Protein AF-0000000066906244 (afdb_homodimer)

Solvent-accessible surface area (backbone atoms only — not comparable to full-atom values): 37466 Å² total; per-residue (Å²): 136,85,82,81,82,82,75,87,78,80,77,76,82,71,79,74,74,77,71,77,70,75,72,73,74,70,70,70,73,70,70,71,66,73,73,72,68,70,71,69,58,73,81,67,71,84,53,68,51,68,67,53,47,28,52,49,24,47,49,49,24,48,51,27,45,46,51,31,21,46,45,30,53,55,31,19,49,57,11,56,65,29,54,84,73,50,76,40,65,56,33,50,57,61,74,76,43,72,80,43,75,72,30,46,51,48,16,51,50,25,40,50,47,28,43,50,51,34,50,58,54,38,48,29,20,64,58,29,64,60,53,50,26,52,51,27,45,53,50,21,53,50,33,48,56,36,37,55,46,30,59,19,39,46,53,54,41,50,45,74,74,48,86,76,42,47,53,78,72,72,58,56,90,84,35,52,65,58,46,50,47,52,13,49,51,38,53,73,49,68,68,62,67,72,84,77,54,61,32,81,48,20,66,46,58,45,26,64,68,45,34,50,38,52,51,31,52,50,48,37,72,65,47,36,16,59,86,49,34,65,62,52,49,67,54,39,48,58,32,41,51,47,16,55,52,22,31,45,37,36,25,71,33,48,50,29,10,44,50,45,16,50,61,46,45,53,40,50,57,49,44,54,43,46,50,52,53,39,55,72,62,73,61,63,75,70,73,70,80,85,52,41,65,60,48,50,53,48,47,63,75,58,55,64,79,84,63,55,66,44,60,29,36,44,26,51,77,52,88,69,58,59,64,56,36,53,49,34,47,54,52,48,68,76,47,67,84,69,61,68,29,107,141,85,88,76,88,82,76,88,74,77,78,75,79,74,77,75,75,79,75,78,72,78,73,76,75,73,73,73,75,71,72,73,69,74,73,74,68,70,71,69,60,74,80,68,72,86,53,68,52,68,67,53,47,29,52,49,23,46,49,49,24,49,50,25,46,47,50,31,21,43,44,29,51,56,30,19,50,58,11,58,65,29,54,82,72,50,76,42,65,54,33,49,58,62,75,76,41,72,79,42,75,73,29,46,50,48,17,50,50,24,40,51,47,28,43,51,50,35,50,58,55,39,50,28,18,63,59,29,63,59,54,51,26,52,51,27,44,52,50,21,52,51,33,48,54,37,36,55,45,29,57,19,38,46,53,54,42,48,42,72,73,49,86,78,43,47,54,80,72,72,59,56,91,85,36,53,66,60,45,51,48,52,12,49,50,38,52,74,48,67,69,62,66,72,84,76,55,62,32,81,48,20,65,46,59,46,27,63,68,46,34,50,38,51,49,30,51,51,47,38,72,64,47,34,17,59,86,50,34,65,63,51,49,67,55,39,48,59,31,40,53,47,16,54,51,21,30,45,38,36,24,70,33,49,51,30,8,46,49,46,16,51,62,48,45,53,41,50,57,48,44,54,45,46,50,51,53,39,52,70,63,73,62,63,73,72,73,67,80,85,51,40,67,61,47,50,53,46,47,63,75,58,55,65,78,86,58,57,69,44,60,27,35,43,26,51,78,50,88,69,57,59,66,54,36,52,50,33,46,54,50,50,62,62,66,64,80,68,60,69,29,110

pLDDT: mean 79.4, std 24.12, range [17.81, 98.31]

Structure (mmCIF, N/CA/C/O backbone):
data_AF-0000000066906244-model_v1
#
loop_
_entity.id
_entity.type
_entity.pdbx_description
1 polymer 'Phosphatidylcholine:ceramide cholinephosphotransf erase 2'
#
loop_
_atom_site.group_PDB
_atom_site.id
_atom_site.type_symbol
_atom_site.label_atom_id
_atom_site.label_alt_id
_atom_site.label_comp_id
_atom_site.label_asym_id
_atom_site.label_entity_id
_atom_site.label_seq_id
_atom_site.pdbx_PDB_ins_code
_atom_site.Cartn_x
_atom_site.Cartn_y
_atom_site.Cartn_z
_atom_site.occupancy
_atom_site.B_iso_or_equiv
_atom_site.auth_seq_id
_atom_site.auth_comp_id
_atom_site.auth_asym_id
_atom_site.auth_atom_id
_atom_site.pdbx_PDB_model_num
ATOM 1 N N . MET A 1 1 ? -70.562 50.688 80.625 1 18.89 1 MET A N 1
ATOM 2 C CA . MET A 1 1 ? -70.25 52.094 80.5 1 18.89 1 MET A CA 1
ATOM 3 C C . MET A 1 1 ? -69.562 52.375 79.188 1 18.89 1 MET A C 1
ATOM 5 O O . MET A 1 1 ? -69 51.469 78.5 1 18.89 1 MET A O 1
ATOM 9 N N . SER A 1 2 ? -68.938 53.625 79.062 1 19.91 2 SER A N 1
ATOM 10 C CA . SER A 1 2 ? -68.875 54.875 78.312 1 19.91 2 SER A CA 1
ATOM 11 C C . SER A 1 2 ? -67.625 54.906 77.375 1 19.91 2 SER A C 1
ATOM 13 O O . SER A 1 2 ? -66.562 55.281 77.812 1 19.91 2 SER A O 1
ATOM 15 N N . ASP A 1 3 ? -67.312 53.812 76.688 1 24.94 3 ASP A N 1
ATOM 16 C CA . ASP A 1 3 ? -66.125 53.375 75.938 1 24.94 3 ASP A CA 1
ATOM 17 C C . ASP A 1 3 ? -65.812 54.344 74.812 1 24.94 3 ASP A C 1
ATOM 19 O O . ASP A 1 3 ? -66.562 54.375 73.812 1 24.94 3 ASP A O 1
ATOM 23 N N . ALA A 1 4 ? -65.188 55.562 75.125 1 21.73 4 ALA A N 1
ATOM 24 C CA . ALA A 1 4 ? -65 56.875 74.562 1 21.73 4 ALA A CA 1
ATOM 25 C C . ALA A 1 4 ? -64.188 56.812 73.25 1 21.73 4 ALA A C 1
ATOM 27 O O . ALA A 1 4 ? -63.094 56.219 73.188 1 21.73 4 ALA A O 1
ATOM 28 N N . SER A 1 5 ? -64.688 57.062 72 1 22.22 5 SER A N 1
ATOM 29 C CA . SER A 1 5 ? -64.688 56.938 70.5 1 22.22 5 SER A CA 1
ATOM 30 C C . SER A 1 5 ? -63.625 57.844 69.875 1 22.22 5 SER A C 1
ATOM 32 O O . SER A 1 5 ? -63.531 57.938 68.625 1 22.22 5 SER A O 1
ATOM 34 N N . SER A 1 6 ? -62.812 58.719 70.75 1 21.19 6 SER A N 1
ATOM 35 C CA . SER A 1 6 ? -62.594 60.031 70.188 1 21.19 6 SER A CA 1
ATOM 36 C C . SER A 1 6 ? -61.656 59.938 68.938 1 21.19 6 SER A C 1
ATOM 38 O O . SER A 1 6 ? -60.781 59.062 68.938 1 21.19 6 SER A O 1
ATOM 40 N N . LYS A 1 7 ? -61.75 60.812 67.812 1 23.92 7 LYS A N 1
ATOM 41 C CA . LYS A 1 7 ? -61.75 61.188 66.438 1 23.92 7 LYS A CA 1
ATOM 42 C C . LYS A 1 7 ? -60.375 61.719 66 1 23.92 7 LYS A C 1
ATOM 44 O O . LYS A 1 7 ? -60.156 62.125 64.875 1 23.92 7 LYS A O 1
ATOM 49 N N . PHE A 1 8 ? -59.281 61.844 67 1 22.84 8 PHE A N 1
ATOM 50 C CA . PHE A 1 8 ? -58.5 63 66.688 1 22.84 8 PHE A CA 1
ATOM 51 C C . PHE A 1 8 ? -57.781 62.844 65.312 1 22.84 8 PHE A C 1
ATOM 53 O O . PHE A 1 8 ? -57.344 61.75 65 1 22.84 8 PHE A O 1
ATOM 60 N N . ASN A 1 9 ? -57.781 63.875 64.375 1 22.42 9 ASN A N 1
ATOM 61 C CA . ASN A 1 9 ? -57.625 64.375 63.031 1 22.42 9 ASN A CA 1
ATOM 62 C C . ASN A 1 9 ? -56.125 64.438 62.656 1 22.42 9 ASN A C 1
ATOM 64 O O . ASN A 1 9 ? -55.438 65.375 63.125 1 22.42 9 ASN A O 1
ATOM 68 N N . ARG A 1 10 ? -55.281 63.406 62.844 1 22.53 10 ARG A N 1
ATOM 69 C CA . ARG A 1 10 ? -53.844 63.594 62.688 1 22.53 10 ARG A CA 1
ATOM 70 C C . ARG A 1 10 ? -53.5 64.062 61.281 1 22.53 10 ARG A C 1
ATOM 72 O O . ARG A 1 10 ? -53.812 63.438 60.281 1 22.53 10 ARG A O 1
ATOM 79 N N . GLN A 1 11 ? -53.406 65.438 61.062 1 22.44 11 GLN A N 1
ATOM 80 C CA . GLN A 1 11 ? -53.156 66.188 59.875 1 22.44 11 GLN A CA 1
ATOM 81 C C . GLN A 1 11 ? -51.812 65.875 59.25 1 22.44 11 GLN A C 1
ATOM 83 O O . GLN A 1 11 ? -50.75 66.188 59.812 1 22.44 11 GLN A O 1
ATOM 88 N N . LYS A 1 12 ? -51.531 64.625 58.969 1 24.11 12 LYS A N 1
ATOM 89 C CA . LYS A 1 12 ? -50.188 64.312 58.531 1 24.11 12 LYS A CA 1
ATOM 90 C C . LYS A 1 12 ? -49.781 65.125 57.312 1 24.11 12 LYS A C 1
ATOM 92 O O . LYS A 1 12 ? -50.562 65.25 56.375 1 24.11 12 LYS A O 1
ATOM 97 N N . ASN A 1 13 ? -48.812 66.125 57.469 1 22.14 13 ASN A N 1
ATOM 98 C CA . ASN A 1 13 ? -48.062 67.062 56.656 1 22.14 13 ASN A CA 1
ATOM 99 C C . ASN A 1 13 ? -47.531 66.438 55.375 1 22.14 13 ASN A C 1
ATOM 101 O O . ASN A 1 13 ? -46.938 65.312 55.406 1 22.14 13 ASN A O 1
ATOM 105 N N . ASP A 1 14 ? -48.125 66.688 54.219 1 22.69 14 ASP A N 1
ATOM 106 C CA . ASP A 1 14 ? -48.031 66.312 52.812 1 22.69 14 ASP A CA 1
ATOM 107 C C . ASP A 1 14 ? -46.719 66.75 52.188 1 22.69 14 ASP A C 1
ATOM 109 O O . ASP A 1 14 ? -46.625 66.938 50.969 1 22.69 14 ASP A O 1
ATOM 113 N N . SER A 1 15 ? -45.594 66.875 53 1 23 15 SER A N 1
ATOM 114 C CA . SER A 1 15 ? -44.469 67.5 52.344 1 23 15 SER A CA 1
ATOM 115 C C . SER A 1 15 ? -44.219 66.875 50.969 1 23 15 SER A C 1
ATOM 117 O O . SER A 1 15 ? -44.219 65.688 50.812 1 23 15 SER A O 1
ATOM 119 N N . VAL A 1 16 ? -44.5 67.688 49.938 1 25 16 VAL A N 1
ATOM 120 C CA . VAL A 1 16 ? -44.5 67.562 48.469 1 25 16 VAL A CA 1
ATOM 121 C C . VAL A 1 16 ? -43.062 67.25 48 1 25 16 VAL A C 1
ATOM 123 O O . VAL A 1 16 ? -42.188 68.125 48.094 1 25 16 VAL A O 1
ATOM 126 N N . ARG A 1 17 ? -42.406 66.25 48.562 1 24.98 17 ARG A N 1
ATOM 127 C CA . ARG A 1 17 ? -41.062 66 48.031 1 24.98 17 ARG A CA 1
ATOM 128 C C . ARG A 1 17 ? -41.062 65.938 46.531 1 24.98 17 ARG A C 1
ATOM 130 O O . ARG A 1 17 ? -41.812 65.125 45.938 1 24.98 17 ARG A O 1
ATOM 137 N N . ARG A 1 18 ? -40.906 67.125 45.906 1 25.19 18 ARG A N 1
ATOM 138 C CA . ARG A 1 18 ? -40.75 67.312 44.469 1 25.19 18 ARG A CA 1
ATOM 139 C C . ARG A 1 18 ? -39.75 66.375 43.875 1 25.19 18 ARG A C 1
ATOM 141 O O . ARG A 1 18 ? -38.562 66.375 44.25 1 25.19 18 ARG A O 1
ATOM 148 N N . ASN A 1 19 ? -40.094 65.062 43.781 1 23.03 19 ASN A N 1
ATOM 149 C CA . ASN A 1 19 ? -39.25 64.062 43.125 1 23.03 19 ASN A CA 1
ATOM 150 C C . ASN A 1 19 ? -38.844 64.5 41.719 1 23.03 19 ASN A C 1
ATOM 152 O O . ASN A 1 19 ? -39.688 64.688 40.875 1 23.03 19 ASN A O 1
ATOM 156 N N . ASP A 1 20 ? -37.969 65.562 41.688 1 23.42 20 ASP A N 1
ATOM 157 C CA . ASP A 1 20 ? -37.469 65.938 40.375 1 23.42 20 ASP A CA 1
ATOM 158 C C . ASP A 1 20 ? -37.031 64.688 39.594 1 23.42 20 ASP A C 1
ATOM 160 O O . ASP A 1 20 ? -36.156 63.969 40 1 23.42 20 ASP A O 1
ATOM 164 N N . ASP A 1 21 ? -37.938 64 39 1 25.45 21 ASP A N 1
ATOM 165 C CA . ASP A 1 21 ? -37.844 62.906 38.094 1 25.45 21 ASP A CA 1
ATOM 166 C C . ASP A 1 21 ? -36.969 63.281 36.875 1 25.45 21 ASP A C 1
ATOM 168 O O . ASP A 1 21 ? -37.406 63.938 35.938 1 25.45 21 ASP A O 1
ATOM 172 N N . SER A 1 22 ? -35.875 64.125 37.125 1 26.17 22 SER A N 1
ATOM 173 C CA . SER A 1 22 ? -35.156 64.312 35.875 1 26.17 22 SER A CA 1
ATOM 174 C C . SER A 1 22 ? -34.938 63.031 35.125 1 26.17 22 SER A C 1
ATOM 176 O O . SER A 1 22 ? -34.281 62.125 35.625 1 26.17 22 SER A O 1
ATOM 178 N N . SER A 1 23 ? -35.906 62.594 34.375 1 26.41 23 SER A N 1
ATOM 179 C CA . SER A 1 23 ? -35.938 61.562 33.375 1 26.41 23 SER A CA 1
ATOM 180 C C . SER A 1 23 ? -34.75 61.656 32.406 1 26.41 23 SER A C 1
ATOM 182 O O . SER A 1 23 ? -34.656 62.625 31.656 1 26.41 23 SER A O 1
ATOM 184 N N . SER A 1 24 ? -33.5 61.688 33 1 26.28 24 SER A N 1
ATOM 185 C CA . SER A 1 24 ? -32.406 61.625 32.031 1 26.28 24 SER A CA 1
ATOM 186 C C . SER A 1 24 ? -32.688 60.656 30.906 1 26.28 24 SER A C 1
ATOM 188 O O . SER A 1 24 ? -33 59.469 31.156 1 26.28 24 SER A O 1
ATOM 190 N N . SER A 1 25 ? -33.438 61.094 29.906 1 28.48 25 SER A N 1
ATOM 191 C CA . SER A 1 25 ? -33.625 60.406 28.641 1 28.48 25 SER A CA 1
ATOM 192 C C . SER A 1 25 ? -32.312 59.844 28.109 1 28.48 25 SER A C 1
ATOM 194 O O . SER A 1 25 ? -31.422 60.625 27.734 1 28.48 25 SER A O 1
ATOM 196 N N . CYS A 1 26 ? -31.656 59 28.922 1 28.3 26 CYS A N 1
ATOM 197 C CA . CYS A 1 26 ? -30.531 58.281 28.328 1 28.3 26 CYS A CA 1
ATOM 198 C C . CYS A 1 26 ? -30.859 57.844 26.906 1 28.3 26 CYS A C 1
ATOM 200 O O . CYS A 1 26 ? -31.75 57.031 26.688 1 28.3 26 CYS A O 1
ATOM 202 N N . ARG A 1 27 ? -30.828 58.844 26 1 29.69 27 ARG A N 1
ATOM 203 C CA . ARG A 1 27 ? -30.844 58.469 24.594 1 29.69 27 ARG A CA 1
ATOM 204 C C . ARG A 1 27 ? -29.984 57.25 24.328 1 29.69 27 ARG A C 1
ATOM 206 O O . ARG A 1 27 ? -28.766 57.281 24.562 1 29.69 27 ARG A O 1
ATOM 213 N N . HIS A 1 28 ? -30.484 56.094 24.75 1 28.78 28 HIS A N 1
ATOM 214 C CA . HIS A 1 28 ? -29.875 54.844 24.266 1 28.78 28 HIS A CA 1
ATOM 215 C C . HIS A 1 28 ? -29.469 54.969 22.812 1 28.78 28 HIS A C 1
ATOM 217 O O . HIS A 1 28 ? -30.312 55.188 21.938 1 28.78 28 HIS A O 1
ATOM 223 N N . TYR A 1 29 ? -28.422 55.781 22.5 1 29.77 29 TYR A N 1
ATOM 224 C CA . TYR A 1 29 ? -27.859 55.594 21.172 1 29.77 29 TYR A CA 1
ATOM 225 C C . TYR A 1 29 ? -27.797 54.125 20.797 1 29.77 29 TYR A C 1
ATOM 227 O O . TYR A 1 29 ? -27.094 53.344 21.438 1 29.77 29 TYR A O 1
ATOM 235 N N . ARG A 1 30 ? -28.984 53.594 20.406 1 30.08 30 ARG A N 1
ATOM 236 C CA . ARG A 1 30 ? -28.953 52.312 19.75 1 30.08 30 ARG A CA 1
ATOM 237 C C . ARG A 1 30 ? -27.812 52.25 18.734 1 30.08 30 ARG A C 1
ATOM 239 O O . ARG A 1 30 ? -27.828 52.938 17.719 1 30.08 30 ARG A O 1
ATOM 246 N N . GLU A 1 31 ? -26.562 52.219 19.219 1 34.03 31 GLU A N 1
ATOM 247 C CA . GLU A 1 31 ? -25.547 51.812 18.25 1 34.03 31 GLU A CA 1
ATOM 248 C C . GLU A 1 31 ? -26.125 50.844 17.219 1 34.03 31 GLU A C 1
ATOM 250 O O . GLU A 1 31 ? -26.656 49.781 17.594 1 34.03 31 GLU A O 1
ATOM 255 N N . GLU A 1 32 ? -26.688 51.406 16.172 1 33.38 32 GLU A N 1
ATOM 256 C CA . GLU A 1 32 ? -27.062 50.562 15.039 1 33.38 32 GLU A CA 1
ATOM 257 C C . GLU A 1 32 ? -26.031 49.469 14.797 1 33.38 32 GLU A C 1
ATOM 259 O O . GLU A 1 32 ? -24.844 49.75 14.562 1 33.38 32 GLU A O 1
ATOM 264 N N . LYS A 1 33 ? -26.141 48.375 15.523 1 36.16 33 LYS A N 1
ATOM 265 C CA . LYS A 1 33 ? -25.312 47.25 15.125 1 36.16 33 LYS A CA 1
ATOM 266 C C . LYS A 1 33 ? -25.234 47.125 13.609 1 36.16 33 LYS A C 1
ATOM 268 O O . LYS A 1 33 ? -26.25 47.188 12.914 1 36.16 33 LYS A O 1
ATOM 273 N N . PRO A 1 34 ? -24.141 47.688 13.023 1 35.44 34 PRO A N 1
ATOM 274 C CA . PRO A 1 34 ? -24.094 47.438 11.586 1 35.44 34 PRO A CA 1
ATOM 275 C C . PRO A 1 34 ? -24.688 46.062 11.211 1 35.44 34 PRO A C 1
ATOM 277 O O . PRO A 1 34 ? -24.531 45.094 11.961 1 35.44 34 PRO A O 1
ATOM 280 N N . VAL A 1 35 ? -25.891 46.062 10.672 1 35.47 35 VAL A N 1
ATOM 281 C CA . VAL A 1 35 ? -26.391 44.875 10.016 1 35.47 35 VAL A CA 1
ATOM 282 C C . VAL A 1 35 ? -25.25 44.188 9.273 1 35.47 35 VAL A C 1
ATOM 284 O O . VAL A 1 35 ? -24.672 44.75 8.344 1 35.47 35 VAL A O 1
ATOM 287 N N . ALA A 1 36 ? -24.391 43.531 10.023 1 33.38 36 ALA A N 1
ATOM 288 C CA . ALA A 1 36 ? -23.531 42.656 9.234 1 33.38 36 ALA A CA 1
ATOM 289 C C . ALA A 1 36 ? -24.281 42.094 8.031 1 33.38 36 ALA A C 1
ATOM 291 O O . ALA A 1 36 ? -25.203 41.281 8.188 1 33.38 36 ALA A O 1
ATOM 292 N N . VAL A 1 37 ? -24.516 42.938 7.035 1 32.91 37 VAL A N 1
ATOM 293 C CA . VAL A 1 37 ? -24.906 42.344 5.766 1 32.91 37 VAL A CA 1
ATOM 294 C C . VAL A 1 37 ? -24.125 41.031 5.555 1 32.91 37 VAL A C 1
ATOM 296 O O . VAL A 1 37 ? -22.891 41.062 5.434 1 32.91 37 VAL A O 1
ATOM 299 N N . LYS A 1 38 ? -24.625 40.031 6.16 1 35.41 38 LYS A N 1
ATOM 300 C CA . LYS A 1 38 ? -24.156 38.719 5.664 1 35.41 38 LYS A CA 1
ATOM 301 C C . LYS A 1 38 ? -23.938 38.781 4.156 1 35.41 38 LYS A C 1
ATOM 303 O O . LYS A 1 38 ? -24.906 38.844 3.387 1 35.41 38 LYS A O 1
ATOM 308 N N . VAL A 1 39 ? -22.938 39.562 3.715 1 33.19 39 VAL A N 1
ATOM 309 C CA . VAL A 1 39 ? -22.609 39.281 2.324 1 33.19 39 VAL A CA 1
ATOM 310 C C . VAL A 1 39 ? -22.75 37.781 2.049 1 33.19 39 VAL A C 1
ATOM 312 O O . VAL A 1 39 ? -22.016 36.969 2.607 1 33.19 39 VAL A O 1
ATOM 315 N N . ARG A 1 40 ? -24.016 37.344 1.849 1 35.84 40 ARG A N 1
ATOM 316 C CA . ARG A 1 40 ? -24.203 36.062 1.218 1 35.84 40 ARG A CA 1
ATOM 317 C C . ARG A 1 40 ? -23.203 35.844 0.076 1 35.84 40 ARG A C 1
ATOM 319 O O . ARG A 1 40 ? -23.328 36.469 -0.979 1 35.84 40 ARG A O 1
ATOM 326 N N . THR A 1 41 ? -21.938 35.875 0.394 1 34.25 41 THR A N 1
ATOM 327 C CA . THR A 1 41 ? -21.156 35.5 -0.777 1 34.25 41 THR A CA 1
ATOM 328 C C . THR A 1 41 ? -21.859 34.375 -1.543 1 34.25 41 THR A C 1
ATOM 330 O O . THR A 1 41 ? -22.359 33.406 -0.941 1 34.25 41 THR A O 1
ATOM 333 N N . ASN A 1 42 ? -22.406 34.656 -2.654 1 36.78 42 ASN A N 1
ATOM 334 C CA . ASN A 1 42 ? -22.969 33.844 -3.721 1 36.78 42 ASN A CA 1
ATOM 335 C C . ASN A 1 42 ? -22.328 32.469 -3.744 1 36.78 42 ASN A C 1
ATOM 337 O O . ASN A 1 42 ? -22.625 31.656 -4.625 1 36.78 42 ASN A O 1
ATOM 341 N N . ASP A 1 43 ? -21.156 32.312 -3.24 1 38.59 43 ASP A N 1
ATOM 342 C CA . ASP A 1 43 ? -20.531 30.984 -3.34 1 38.59 43 ASP A CA 1
ATOM 343 C C . ASP A 1 43 ? -21.328 29.938 -2.555 1 38.59 43 ASP A C 1
ATOM 345 O O . ASP A 1 43 ? -20.859 28.812 -2.357 1 38.59 43 ASP A O 1
ATOM 349 N N . GLU A 1 44 ? -22.328 30.281 -1.779 1 41.94 44 GLU A N 1
ATOM 350 C CA . GLU A 1 44 ? -23.234 29.438 -1 1 41.94 44 GLU A CA 1
ATOM 351 C C . GLU A 1 44 ? -24.047 28.516 -1.903 1 41.94 44 GLU A C 1
ATOM 353 O O . GLU A 1 44 ? -24.641 27.547 -1.436 1 41.94 44 GLU A O 1
ATOM 358 N N . THR A 1 45 ? -24.625 29.094 -2.971 1 41.72 45 THR A N 1
ATOM 359 C CA . THR A 1 45 ? -25.688 28.5 -3.775 1 41.72 45 THR A CA 1
ATOM 360 C C . THR A 1 45 ? -25.281 27.125 -4.285 1 41.72 45 THR A C 1
ATOM 362 O O . THR A 1 45 ? -26.109 26.219 -4.352 1 41.72 45 THR A O 1
ATOM 365 N N . ASN A 1 46 ? -24.188 27.031 -5.242 1 46.12 46 ASN A N 1
ATOM 366 C CA . ASN A 1 46 ? -24 25.906 -6.145 1 46.12 46 ASN A CA 1
ATOM 367 C C . ASN A 1 46 ? -23.391 24.703 -5.43 1 46.12 46 ASN A C 1
ATOM 369 O O . ASN A 1 46 ? -22.75 23.859 -6.066 1 46.12 46 ASN A O 1
ATOM 373 N N . ARG A 1 47 ? -23.25 24.828 -4.215 1 59.31 47 ARG A N 1
ATOM 374 C CA . ARG A 1 47 ? -22.625 23.688 -3.572 1 59.31 47 ARG A CA 1
ATOM 375 C C . ARG A 1 47 ? -23.641 22.594 -3.285 1 59.31 47 ARG A C 1
ATOM 377 O O . ARG A 1 47 ? -24.719 22.859 -2.738 1 59.31 47 ARG A O 1
ATOM 384 N N . LEU A 1 48 ? -23.594 21.531 -3.986 1 67.19 48 LEU A N 1
ATOM 385 C CA . LEU A 1 48 ? -24.391 20.344 -3.686 1 67.19 48 LEU A CA 1
ATOM 386 C C . LEU A 1 48 ? -24.531 20.141 -2.18 1 67.19 48 LEU A C 1
ATOM 388 O O . LEU A 1 48 ? -23.531 20.188 -1.448 1 67.19 48 LEU A O 1
ATOM 392 N N . PRO A 1 49 ? -25.875 20.188 -1.798 1 81.94 49 PRO A N 1
ATOM 393 C CA . PRO A 1 49 ? -26.062 19.906 -0.372 1 81.94 49 PRO A CA 1
ATOM 394 C C . PRO A 1 49 ? -25.297 18.672 0.096 1 81.94 49 PRO A C 1
ATOM 396 O O . PRO A 1 49 ? -24.891 17.844 -0.726 1 81.94 49 PRO A O 1
ATOM 399 N N . GLU A 1 50 ? -25 18.578 1.265 1 86.5 50 GLU A N 1
ATOM 400 C CA . GLU A 1 50 ? -24.234 17.484 1.848 1 86.5 50 GLU A CA 1
ATOM 401 C C . GLU A 1 50 ? -24.859 16.125 1.509 1 86.5 50 GLU A C 1
ATOM 403 O O . GLU A 1 50 ? -24.156 15.156 1.262 1 86.5 50 GLU A O 1
ATOM 408 N N . LEU A 1 51 ? -26.188 16.141 1.482 1 90 51 LEU A N 1
ATOM 409 C CA . LEU A 1 51 ? -26.859 14.898 1.135 1 90 51 LEU A CA 1
ATOM 410 C C . LEU A 1 51 ? -26.609 14.539 -0.326 1 90 51 LEU A C 1
ATOM 412 O O . LEU A 1 51 ? -26.484 13.359 -0.667 1 90 51 LEU A O 1
ATOM 416 N N . GLY A 1 52 ? -26.625 15.547 -1.168 1 92.44 52 GLY A N 1
ATOM 417 C CA . GLY A 1 52 ? -26.281 15.305 -2.561 1 92.44 52 GLY A CA 1
ATOM 418 C C . GLY A 1 52 ? -24.875 14.789 -2.746 1 92.44 52 GLY A C 1
ATOM 419 O O . GLY A 1 52 ? -24.641 13.891 -3.561 1 92.44 52 GLY A O 1
ATOM 420 N N . LYS A 1 53 ? -23.969 15.312 -1.954 1 93.12 53 LYS A N 1
ATOM 421 C CA . LYS A 1 53 ? -22.578 14.844 -2.01 1 93.12 53 LYS A CA 1
ATOM 422 C C . LYS A 1 53 ? -22.469 13.414 -1.497 1 93.12 53 LYS A C 1
ATOM 424 O O . LYS A 1 53 ? -21.641 12.641 -1.991 1 93.12 53 LYS A O 1
ATOM 429 N N . LEU A 1 54 ? -23.234 13.109 -0.512 1 94.69 54 LEU A N 1
ATOM 430 C CA . LEU A 1 54 ? -23.25 11.742 -0.001 1 94.69 54 LEU A CA 1
ATOM 431 C C . LEU A 1 54 ? -23.719 10.766 -1.076 1 94.69 54 LEU A C 1
ATOM 433 O O . LEU A 1 54 ? -23.078 9.734 -1.302 1 94.69 54 LEU A O 1
ATOM 437 N N . LEU A 1 55 ? -24.781 11.141 -1.73 1 96.56 55 LEU A N 1
ATOM 438 C CA . LEU A 1 55 ? -25.312 10.281 -2.787 1 96.56 55 LEU A CA 1
ATOM 439 C C . LEU A 1 55 ? -24.297 10.117 -3.91 1 96.56 55 LEU A C 1
ATOM 441 O O . LEU A 1 55 ? -24.125 9.008 -4.438 1 96.56 55 LEU A O 1
ATOM 445 N N . LEU A 1 56 ? -23.703 11.18 -4.227 1 96.25 56 LEU A N 1
ATOM 446 C CA . LEU A 1 56 ? -22.688 11.117 -5.262 1 96.25 56 LEU A CA 1
ATOM 447 C C . LEU A 1 56 ? -21.516 10.227 -4.828 1 96.25 56 LEU A C 1
ATOM 449 O O . LEU A 1 56 ? -20.984 9.453 -5.633 1 96.25 56 LEU A O 1
ATOM 453 N N . ALA A 1 57 ? -21.078 10.344 -3.59 1 96.5 57 ALA A N 1
ATOM 454 C CA . ALA A 1 57 ? -20 9.5 -3.066 1 96.5 57 ALA A CA 1
ATOM 455 C C . ALA A 1 57 ? -20.375 8.023 -3.154 1 96.5 57 ALA A C 1
ATOM 457 O O . ALA A 1 57 ? -19.547 7.188 -3.537 1 96.5 57 ALA A O 1
ATOM 458 N N . PHE A 1 58 ? -21.609 7.73 -2.895 1 97.12 58 PHE A N 1
ATOM 459 C CA . PHE A 1 58 ? -22.062 6.344 -2.965 1 97.12 58 PHE A CA 1
ATOM 460 C C . PHE A 1 58 ? -22.172 5.883 -4.414 1 97.12 58 PHE A C 1
ATOM 462 O O . PHE A 1 58 ? -21.938 4.715 -4.719 1 97.12 58 PHE A O 1
ATOM 469 N N . LEU A 1 59 ? -22.5 6.773 -5.258 1 97.75 59 LEU A N 1
ATOM 470 C CA . LEU A 1 59 ? -22.516 6.434 -6.676 1 97.75 59 LEU A CA 1
ATOM 471 C C . LEU A 1 59 ? -21.109 6.117 -7.164 1 97.75 59 LEU A C 1
ATOM 473 O O . LEU A 1 59 ? -20.906 5.148 -7.898 1 97.75 59 LEU A O 1
ATOM 477 N N . ILE A 1 60 ? -20.172 6.91 -6.75 1 97.06 60 ILE A N 1
ATOM 478 C CA . ILE A 1 60 ? -18.781 6.676 -7.109 1 97.06 60 ILE A CA 1
ATOM 479 C C . ILE A 1 60 ? -18.328 5.332 -6.551 1 97.06 60 ILE A C 1
ATOM 481 O O . ILE A 1 60 ? -17.641 4.566 -7.234 1 97.06 60 ILE A O 1
ATOM 485 N N . LEU A 1 61 ? -18.703 5.055 -5.34 1 97.38 61 LEU A N 1
ATOM 486 C CA . LEU A 1 61 ? -18.375 3.768 -4.734 1 97.38 61 LEU A CA 1
ATOM 487 C C . LEU A 1 61 ? -19.016 2.623 -5.52 1 97.38 61 LEU A C 1
ATOM 489 O O . LEU A 1 61 ? -18.375 1.599 -5.758 1 97.38 61 LEU A O 1
ATOM 493 N N . PHE A 1 62 ? -20.234 2.836 -5.934 1 97.06 62 PHE A N 1
ATOM 494 C CA . PHE A 1 62 ? -20.938 1.812 -6.703 1 97.06 62 PHE A CA 1
ATOM 495 C C . PHE A 1 62 ? -20.234 1.559 -8.031 1 97.06 62 PHE A C 1
ATOM 497 O O . PHE A 1 62 ? -20.047 0.408 -8.438 1 97.06 62 PHE A O 1
ATOM 504 N N . ILE A 1 63 ? -19.828 2.562 -8.664 1 97.62 63 ILE A N 1
ATOM 505 C CA . ILE A 1 63 ? -19.125 2.447 -9.938 1 97.62 63 ILE A CA 1
ATOM 506 C C . ILE A 1 63 ? -17.781 1.74 -9.727 1 97.62 63 ILE A C 1
ATOM 508 O O . ILE A 1 63 ? -17.406 0.872 -10.516 1 97.62 63 ILE A O 1
ATOM 512 N N . ALA A 1 64 ? -17.094 2.102 -8.68 1 97.62 64 ALA A N 1
ATOM 513 C CA . ALA A 1 64 ? -15.828 1.462 -8.367 1 97.62 64 ALA A CA 1
ATOM 514 C C . ALA A 1 64 ? -16.016 -0.019 -8.047 1 97.62 64 ALA A C 1
ATOM 516 O O . ALA A 1 64 ? -15.234 -0.861 -8.5 1 97.62 64 ALA A O 1
ATOM 517 N N . ALA A 1 65 ? -17.047 -0.316 -7.309 1 96.81 65 ALA A N 1
ATOM 518 C CA . ALA A 1 65 ? -17.344 -1.704 -6.965 1 96.81 65 ALA A CA 1
ATOM 519 C C . ALA A 1 65 ? -17.719 -2.51 -8.203 1 96.81 65 ALA A C 1
ATOM 521 O O . ALA A 1 65 ? -17.297 -3.654 -8.367 1 96.81 65 ALA A O 1
ATOM 522 N N . MET A 1 66 ? -18.484 -1.891 -9.047 1 97.31 66 MET A N 1
ATOM 523 C CA . MET A 1 66 ? -18.875 -2.549 -10.289 1 97.31 66 MET A CA 1
ATOM 524 C C . MET A 1 66 ? -17.656 -2.785 -11.18 1 97.31 66 MET A C 1
ATOM 526 O O . MET A 1 66 ? -17.516 -3.85 -11.789 1 97.31 66 MET A O 1
ATOM 530 N N . SER A 1 67 ? -16.828 -1.83 -11.242 1 97.62 67 SER A N 1
ATOM 531 C CA . SER A 1 67 ? -15.586 -1.982 -12 1 97.62 67 SER A CA 1
ATOM 532 C C . SER A 1 67 ? -14.742 -3.123 -11.445 1 97.62 67 SER A C 1
ATOM 534 O O . SER A 1 67 ? -14.18 -3.914 -12.203 1 97.62 67 SER A O 1
ATOM 536 N N . ASN A 1 68 ? -14.688 -3.229 -10.156 1 96.62 68 ASN A N 1
ATOM 537 C CA . ASN A 1 68 ? -13.961 -4.328 -9.523 1 96.62 68 ASN A CA 1
ATOM 538 C C . ASN A 1 68 ? -14.609 -5.676 -9.836 1 96.62 68 ASN A C 1
ATOM 540 O O . ASN A 1 68 ? -13.906 -6.676 -10.016 1 96.62 68 ASN A O 1
ATOM 544 N N . GLY A 1 69 ? -15.945 -5.66 -9.867 1 95.75 69 GLY A N 1
ATOM 545 C CA . GLY A 1 69 ? -16.625 -6.871 -10.273 1 95.75 69 GLY A CA 1
ATOM 546 C C . GLY A 1 69 ? -16.281 -7.301 -11.695 1 95.75 69 GLY A C 1
ATOM 547 O O . GLY A 1 69 ? -16.094 -8.492 -11.953 1 95.75 69 GLY A O 1
ATOM 548 N N . LEU A 1 70 ? -16.188 -6.359 -12.539 1 96.94 70 LEU A N 1
ATOM 549 C CA . LEU A 1 70 ? -15.82 -6.648 -13.922 1 96.94 70 LEU A CA 1
ATOM 550 C C . LEU A 1 70 ? -14.391 -7.164 -14.016 1 96.94 70 LEU A C 1
ATOM 552 O O . LEU A 1 70 ? -14.117 -8.117 -14.742 1 96.94 70 LEU A O 1
ATOM 556 N N . VAL A 1 71 ? -13.539 -6.574 -13.266 1 97 71 VAL A N 1
ATOM 557 C CA . VAL A 1 71 ? -12.141 -6.992 -13.25 1 97 71 VAL A CA 1
ATOM 558 C C . VAL A 1 71 ? -12.031 -8.422 -12.719 1 97 71 VAL A C 1
ATOM 560 O O . VAL A 1 71 ? -11.328 -9.25 -13.289 1 97 71 VAL A O 1
ATOM 563 N N . MET A 1 72 ? -12.742 -8.68 -11.688 1 95.5 72 MET A N 1
ATOM 564 C CA . MET A 1 72 ? -12.703 -10.016 -11.094 1 95.5 72 MET A CA 1
ATOM 565 C C . MET A 1 72 ? -13.25 -11.055 -12.062 1 95.5 72 MET A C 1
ATOM 567 O O . MET A 1 72 ? -12.734 -12.172 -12.141 1 95.5 72 MET A O 1
ATOM 571 N N . SER A 1 73 ? -14.305 -10.711 -12.734 1 95.38 73 SER A N 1
ATOM 572 C CA . SER A 1 73 ? -14.852 -11.625 -13.734 1 95.38 73 SER A CA 1
ATOM 573 C C . SER A 1 73 ? -13.852 -11.875 -14.859 1 95.38 73 SER A C 1
ATOM 575 O O . SER A 1 73 ? -13.781 -12.984 -15.391 1 95.38 73 SER A O 1
ATOM 577 N N . TYR A 1 74 ? -13.109 -10.922 -15.195 1 96.25 74 TYR A N 1
ATOM 578 C CA . TYR A 1 74 ? -12.07 -11.062 -16.203 1 96.25 74 TYR A CA 1
ATOM 579 C C . TYR A 1 74 ? -10.93 -11.938 -15.703 1 96.25 74 TYR A C 1
ATOM 581 O O . TYR A 1 74 ? -10.531 -12.891 -16.375 1 96.25 74 TYR A O 1
ATOM 589 N N . THR A 1 75 ? -10.398 -11.641 -14.516 1 95.81 75 THR A N 1
ATOM 590 C CA . THR A 1 75 ? -9.266 -12.383 -13.969 1 95.81 75 THR A CA 1
ATOM 591 C C . THR A 1 75 ? -9.664 -13.82 -13.648 1 95.81 75 THR A C 1
ATOM 593 O O . THR A 1 75 ? -8.82 -14.719 -13.664 1 95.81 75 THR A O 1
ATOM 596 N N . HIS A 1 76 ? -10.945 -14.031 -13.383 1 94.88 76 HIS A N 1
ATOM 597 C CA . HIS A 1 76 ? -11.469 -15.367 -13.125 1 94.88 76 HIS A CA 1
ATOM 598 C C . HIS A 1 76 ? -11.164 -16.312 -14.281 1 94.88 76 HIS A C 1
ATOM 600 O O . HIS A 1 76 ? -10.836 -17.484 -14.07 1 94.88 76 HIS A O 1
ATOM 606 N N . GLN A 1 77 ? -11.211 -15.797 -15.547 1 94.5 77 GLN A N 1
ATOM 607 C CA . GLN A 1 77 ? -10.984 -16.625 -16.719 1 94.5 77 GLN A CA 1
ATOM 608 C C . GLN A 1 77 ? -9.57 -17.203 -16.719 1 94.5 77 GLN A C 1
ATOM 610 O O . GLN A 1 77 ? -9.344 -18.297 -17.266 1 94.5 77 GLN A O 1
ATOM 615 N N . TYR A 1 78 ? -8.695 -16.562 -16.094 1 93.19 78 TYR A N 1
ATOM 616 C CA . TYR A 1 78 ? -7.305 -17.016 -16.062 1 93.19 78 TYR A CA 1
ATOM 617 C C . TYR A 1 78 ? -7.02 -17.828 -14.805 1 93.19 78 TYR A C 1
ATOM 619 O O . TYR A 1 78 ? -6.254 -18.797 -14.852 1 93.19 78 TYR A O 1
ATOM 627 N N . ALA A 1 79 ? -7.633 -17.453 -13.734 1 91.75 79 ALA A N 1
ATOM 628 C CA . ALA A 1 79 ? -7.43 -18.156 -12.469 1 91.75 79 ALA A CA 1
ATOM 629 C C . ALA A 1 79 ? -7.883 -19.609 -12.578 1 91.75 79 ALA A C 1
ATOM 631 O O . ALA A 1 79 ? -7.234 -20.516 -12.039 1 91.75 79 ALA A O 1
ATOM 632 N N . VAL A 1 80 ? -8.945 -19.859 -13.258 1 90.88 80 VAL A N 1
ATOM 633 C CA . VAL A 1 80 ? -9.531 -21.203 -13.32 1 90.88 80 VAL A CA 1
ATOM 634 C C . VAL A 1 80 ? -8.664 -22.094 -14.211 1 90.88 80 VAL A C 1
ATOM 636 O O . VAL A 1 80 ? -8.805 -23.312 -14.18 1 90.88 80 VAL A O 1
ATOM 639 N N . LYS A 1 81 ? -7.805 -21.484 -15 1 89.19 81 LYS A N 1
ATOM 640 C CA . LYS A 1 81 ? -6.902 -22.281 -15.828 1 89.19 81 LYS A CA 1
ATOM 641 C C . LYS A 1 81 ? -5.914 -23.078 -14.969 1 89.19 81 LYS A C 1
ATOM 643 O O . LYS A 1 81 ? -5.367 -24.078 -15.414 1 89.19 81 LYS A O 1
ATOM 648 N N . TYR A 1 82 ? -5.723 -22.609 -13.773 1 89.44 82 TYR A N 1
ATOM 649 C CA . TYR A 1 82 ? -4.777 -23.266 -12.875 1 89.44 82 TYR A CA 1
ATOM 650 C C . TYR A 1 82 ? -5.438 -24.422 -12.141 1 89.44 82 TYR A C 1
ATOM 652 O O . TYR A 1 82 ? -4.75 -25.266 -11.57 1 89.44 82 TYR A O 1
ATOM 660 N N . LEU A 1 83 ? -6.75 -24.469 -12.203 1 86.44 83 LEU A N 1
ATOM 661 C CA . LEU A 1 83 ? -7.461 -25.484 -11.438 1 86.44 83 LEU A CA 1
ATOM 662 C C . LEU A 1 83 ? -7.133 -26.891 -11.953 1 86.44 83 LEU A C 1
ATOM 664 O O . LEU A 1 83 ? -7.125 -27.125 -13.164 1 86.44 83 LEU A O 1
ATOM 668 N N . ASN A 1 84 ? -6.852 -27.781 -11.047 1 81.62 84 ASN A N 1
ATOM 669 C CA . ASN A 1 84 ? -6.527 -29.172 -11.328 1 81.62 84 ASN A CA 1
ATOM 670 C C . ASN A 1 84 ? -5.23 -29.297 -12.117 1 81.62 84 ASN A C 1
ATOM 672 O O . ASN A 1 84 ? -4.918 -30.375 -12.641 1 81.62 84 ASN A O 1
ATOM 676 N N . LYS A 1 85 ? -4.512 -28.266 -12.375 1 83.12 85 LYS A N 1
ATOM 677 C CA . LYS A 1 85 ? -3.234 -28.297 -13.086 1 83.12 85 LYS A CA 1
ATOM 678 C C . LYS A 1 85 ? -2.08 -27.922 -12.156 1 83.12 85 LYS A C 1
ATOM 680 O O . LYS A 1 85 ? -1.006 -28.531 -12.227 1 83.12 85 LYS A O 1
ATOM 685 N N . THR A 1 86 ? -2.359 -26.922 -11.383 1 85 86 THR A N 1
ATOM 686 C CA . THR A 1 86 ? -1.322 -26.422 -10.484 1 85 86 THR A CA 1
ATOM 687 C C . THR A 1 86 ? -1.838 -26.359 -9.047 1 85 86 THR A C 1
ATOM 689 O O . THR A 1 86 ? -3 -26.016 -8.812 1 85 86 THR A O 1
ATOM 692 N N . GLU A 1 87 ? -1.028 -26.75 -8.188 1 87.75 87 GLU A N 1
ATOM 693 C CA . GLU A 1 87 ? -1.344 -26.594 -6.77 1 87.75 87 GLU A CA 1
ATOM 694 C C . GLU A 1 87 ? -1.308 -25.125 -6.352 1 87.75 87 GLU A C 1
ATOM 696 O O . GLU A 1 87 ? -0.667 -24.297 -7.004 1 87.75 87 GLU A O 1
ATOM 701 N N . PRO A 1 88 ? -2.07 -24.859 -5.262 1 91.31 88 PRO A N 1
ATOM 702 C CA . PRO A 1 88 ? -1.955 -23.484 -4.746 1 91.31 88 PRO A CA 1
ATOM 703 C C . PRO A 1 88 ? -0.514 -23.094 -4.418 1 91.31 88 PRO A C 1
ATOM 705 O O . PRO A 1 88 ? 0.31 -23.969 -4.121 1 91.31 88 PRO A O 1
ATOM 708 N N . LEU A 1 89 ? -0.279 -21.859 -4.512 1 94.12 89 LEU A N 1
ATOM 709 C CA . LEU A 1 89 ? 1.062 -21.359 -4.23 1 94.12 89 LEU A CA 1
ATOM 710 C C . LEU A 1 89 ? 1.454 -21.641 -2.781 1 94.12 89 LEU A C 1
ATOM 712 O O . LEU A 1 89 ? 0.597 -21.656 -1.896 1 94.12 89 LEU A O 1
ATOM 716 N N . ASP A 1 90 ? 2.744 -21.859 -2.619 1 94.38 90 ASP A N 1
ATOM 717 C CA . ASP A 1 90 ? 3.254 -22 -1.259 1 94.38 90 ASP A CA 1
ATOM 718 C C . ASP A 1 90 ? 3.062 -20.703 -0.466 1 94.38 90 ASP A C 1
ATOM 720 O O . ASP A 1 90 ? 3.314 -19.609 -0.978 1 94.38 90 ASP A O 1
ATOM 724 N N . ASP A 1 91 ? 2.617 -20.906 0.731 1 96.31 91 ASP A N 1
ATOM 725 C CA . ASP A 1 91 ? 2.266 -19.781 1.589 1 96.31 91 ASP A CA 1
ATOM 726 C C . ASP A 1 91 ? 2.824 -19.969 2.998 1 96.31 91 ASP A C 1
ATOM 728 O O . ASP A 1 91 ? 2.789 -21.078 3.543 1 96.31 91 ASP A O 1
ATOM 732 N N . GLY A 1 92 ? 3.344 -18.891 3.531 1 96.56 92 GLY A N 1
ATOM 733 C CA . GLY A 1 92 ? 4.004 -18.953 4.828 1 96.56 92 GLY A CA 1
ATOM 734 C C . GLY A 1 92 ? 3.09 -19.422 5.941 1 96.56 92 GLY A C 1
ATOM 735 O O . GLY A 1 92 ? 3.486 -20.25 6.762 1 96.56 92 GLY A O 1
ATOM 736 N N . LEU A 1 93 ? 1.883 -18.922 6.016 1 97 93 LEU A N 1
ATOM 737 C CA . LEU A 1 93 ? 0.983 -19.297 7.105 1 97 93 LEU A CA 1
ATOM 738 C C . LEU A 1 93 ? 0.253 -20.594 6.793 1 97 93 LEU A C 1
ATOM 740 O O . LEU A 1 93 ? -0.106 -21.344 7.707 1 97 93 LEU A O 1
ATOM 744 N N . PHE A 1 94 ? 0.081 -20.891 5.465 1 95.94 94 PHE A N 1
ATOM 745 C CA . PHE A 1 94 ? -0.517 -22.156 5.09 1 95.94 94 PHE A CA 1
ATOM 746 C C . PHE A 1 94 ? 0.325 -23.328 5.598 1 95.94 94 PHE A C 1
ATOM 748 O O . PHE A 1 94 ? -0.208 -24.391 5.918 1 95.94 94 PHE A O 1
ATOM 755 N N . ARG A 1 95 ? 1.617 -23.094 5.664 1 94.56 95 ARG A N 1
ATOM 756 C CA . ARG A 1 95 ? 2.537 -24.141 6.098 1 94.56 95 ARG A CA 1
ATOM 757 C C . ARG A 1 95 ? 2.439 -24.375 7.602 1 94.56 95 ARG A C 1
ATOM 759 O O . ARG A 1 95 ? 2.736 -25.469 8.086 1 94.56 95 ARG A O 1
ATOM 766 N N . LEU A 1 96 ? 1.992 -23.375 8.328 1 95.31 96 LEU A N 1
ATOM 767 C CA . LEU A 1 96 ? 1.959 -23.453 9.789 1 95.31 96 LEU A CA 1
ATOM 768 C C . LEU A 1 96 ? 0.566 -23.828 10.281 1 95.31 96 LEU A C 1
ATOM 770 O O . LEU A 1 96 ? 0.422 -24.391 11.367 1 95.31 96 LEU A O 1
ATOM 774 N N . ILE A 1 97 ? -0.486 -23.469 9.484 1 96.5 97 ILE A N 1
ATOM 775 C CA . ILE A 1 97 ? -1.866 -23.625 9.93 1 96.5 97 ILE A CA 1
ATOM 776 C C . ILE A 1 97 ? -2.629 -24.5 8.938 1 96.5 97 ILE A C 1
ATOM 778 O O . ILE A 1 97 ? -2.701 -24.188 7.746 1 96.5 97 ILE A O 1
ATOM 782 N N . PRO A 1 98 ? -3.211 -25.562 9.445 1 95.69 98 PRO A N 1
ATOM 783 C CA . PRO A 1 98 ? -3.973 -26.438 8.539 1 95.69 98 PRO A CA 1
ATOM 784 C C . PRO A 1 98 ? -5.293 -25.812 8.094 1 95.69 98 PRO A C 1
ATOM 786 O O . PRO A 1 98 ? -5.836 -24.953 8.797 1 95.69 98 PRO A O 1
ATOM 789 N N . LEU A 1 99 ? -5.75 -26.266 6.961 1 95.19 99 LEU A N 1
ATOM 790 C CA . LEU A 1 99 ? -7.043 -25.844 6.43 1 95.19 99 LEU A CA 1
ATOM 791 C C . LEU A 1 99 ? -8.18 -26.344 7.309 1 95.19 99 LEU A C 1
ATOM 793 O O . LEU A 1 99 ? -8.211 -27.531 7.68 1 95.19 99 LEU A O 1
ATOM 797 N N . ILE A 1 100 ? -9.078 -25.484 7.793 1 95.69 100 ILE A N 1
ATOM 798 C CA . ILE A 1 100 ? -10.289 -25.812 8.531 1 95.69 100 ILE A CA 1
ATOM 799 C C . ILE A 1 100 ? -11.516 -25.328 7.742 1 95.69 100 ILE A C 1
ATOM 801 O O . ILE A 1 100 ? -11.766 -24.125 7.645 1 95.69 100 ILE A O 1
ATOM 805 N N . GLN A 1 101 ? -12.352 -26.188 7.301 1 91.31 101 GLN A N 1
ATOM 806 C CA . GLN A 1 101 ? -13.375 -25.938 6.293 1 91.31 101 GLN A CA 1
ATOM 807 C C . GLN A 1 101 ? -14.461 -25 6.82 1 91.31 101 GLN A C 1
ATOM 809 O O . GLN A 1 101 ? -14.914 -24.109 6.105 1 91.31 101 GLN A O 1
ATOM 814 N N . TRP A 1 102 ? -14.906 -25.172 8.062 1 93.88 102 TRP A N 1
ATOM 815 C CA . TRP A 1 102 ? -16.031 -24.406 8.578 1 93.88 102 TRP A CA 1
ATOM 816 C C . TRP A 1 102 ? -15.656 -22.938 8.719 1 93.88 102 TRP A C 1
ATOM 818 O O . TRP A 1 102 ? -16.531 -22.078 8.867 1 93.88 102 TRP A O 1
ATOM 828 N N . THR A 1 103 ? -14.367 -22.578 8.672 1 96.12 103 THR A N 1
ATOM 829 C CA . THR A 1 103 ? -13.93 -21.203 8.836 1 96.12 103 THR A CA 1
ATOM 830 C C . THR A 1 103 ? -14.266 -20.375 7.602 1 96.12 103 THR A C 1
ATOM 832 O O . THR A 1 103 ? -14.234 -19.141 7.645 1 96.12 103 THR A O 1
ATOM 835 N N . TRP A 1 104 ? -14.625 -21.031 6.547 1 93.5 104 TRP A N 1
ATOM 836 C CA . TRP A 1 104 ? -15.078 -20.312 5.363 1 93.5 104 TRP A CA 1
ATOM 837 C C . TRP A 1 104 ? -16.328 -19.5 5.664 1 93.5 104 TRP A C 1
ATOM 839 O O . TRP A 1 104 ? -16.375 -18.297 5.441 1 93.5 104 TRP A O 1
ATOM 849 N N . ILE A 1 105 ? -17.344 -20.172 6.211 1 94.94 105 ILE A N 1
ATOM 850 C CA . ILE A 1 105 ? -18.594 -19.516 6.562 1 94.94 105 ILE A CA 1
ATOM 851 C C . ILE A 1 105 ? -18.359 -18.516 7.695 1 94.94 105 ILE A C 1
ATOM 853 O O . ILE A 1 105 ? -18.953 -17.438 7.715 1 94.94 105 ILE A O 1
ATOM 857 N N . ALA A 1 106 ? -17.531 -18.859 8.609 1 96.88 106 ALA A N 1
ATOM 858 C CA . ALA A 1 106 ? -17.219 -17.984 9.734 1 96.88 106 ALA A CA 1
ATOM 859 C C . ALA A 1 106 ? -16.562 -16.688 9.266 1 96.88 106 ALA A C 1
ATOM 861 O O . ALA A 1 106 ? -16.812 -15.617 9.812 1 96.88 106 ALA A O 1
ATOM 862 N N . ALA A 1 107 ? -15.648 -16.797 8.25 1 96.06 107 ALA A N 1
ATOM 863 C CA . ALA A 1 107 ? -14.992 -15.617 7.703 1 96.06 107 ALA A CA 1
ATOM 864 C C . ALA A 1 107 ? -16.016 -14.641 7.137 1 96.06 107 ALA A C 1
ATOM 866 O O . ALA A 1 107 ? -15.977 -13.445 7.441 1 96.06 107 ALA A O 1
ATOM 867 N N . ASP A 1 108 ? -16.953 -15.133 6.41 1 94.81 108 ASP A N 1
ATOM 868 C CA . ASP A 1 108 ? -17.984 -14.289 5.824 1 94.81 108 ASP A CA 1
ATOM 869 C C . ASP A 1 108 ? -18.875 -13.68 6.906 1 94.81 108 ASP A C 1
ATOM 871 O O . ASP A 1 108 ? -19.219 -12.5 6.844 1 94.81 108 ASP A O 1
ATOM 875 N N . ALA A 1 109 ? -19.219 -14.5 7.84 1 96.5 109 ALA A N 1
ATOM 876 C CA . ALA A 1 109 ? -20.094 -14.039 8.93 1 96.5 109 ALA A CA 1
ATOM 877 C C . ALA A 1 109 ? -19.406 -12.945 9.742 1 96.5 109 ALA A C 1
ATOM 879 O O . ALA A 1 109 ? -20.016 -11.922 10.055 1 96.5 109 ALA A O 1
ATOM 880 N N . CYS A 1 110 ? -18.172 -13.18 10.07 1 97.62 110 CYS A N 1
ATOM 881 C CA . CYS A 1 110 ? -17.422 -12.203 10.859 1 97.62 110 CYS A CA 1
ATOM 882 C C . CYS A 1 110 ? -17.203 -10.914 10.07 1 97.62 110 CYS A C 1
ATOM 884 O O . CYS A 1 110 ? -17.297 -9.82 10.625 1 97.62 110 CYS A O 1
ATOM 886 N N . THR A 1 111 ? -16.859 -11.062 8.812 1 97.25 111 THR A N 1
ATOM 887 C CA . THR A 1 111 ? -16.719 -9.891 7.961 1 97.25 111 THR A CA 1
ATOM 888 C C . THR A 1 111 ? -18.016 -9.102 7.895 1 97.25 111 THR A C 1
ATOM 890 O O . THR A 1 111 ? -18.016 -7.887 8.117 1 97.25 111 THR A O 1
ATOM 893 N N . GLY A 1 112 ? -19.141 -9.812 7.633 1 96.19 112 GLY A N 1
ATOM 894 C CA . GLY A 1 112 ? -20.438 -9.164 7.59 1 96.19 112 GLY A CA 1
ATOM 895 C C . GLY A 1 112 ? -20.812 -8.477 8.891 1 96.19 112 GLY A C 1
ATOM 896 O O . GLY A 1 112 ? -21.344 -7.367 8.883 1 96.19 112 GLY A O 1
ATOM 897 N N . ALA A 1 113 ? -20.516 -9.117 9.93 1 97.44 113 ALA A N 1
ATOM 898 C CA . ALA A 1 113 ? -20.812 -8.562 11.242 1 97.44 113 ALA A CA 1
ATOM 899 C C . ALA A 1 113 ? -19.984 -7.305 11.516 1 97.44 113 ALA A C 1
ATOM 901 O O . ALA A 1 113 ? -20.5 -6.324 12.055 1 97.44 113 ALA A O 1
ATOM 902 N N . THR A 1 114 ? -18.719 -7.348 11.164 1 97.56 114 THR A N 1
ATOM 903 C CA . THR A 1 114 ? -17.844 -6.199 11.359 1 97.56 114 THR A CA 1
ATOM 904 C C . THR A 1 114 ? -18.375 -4.984 10.602 1 97.56 114 THR A C 1
ATOM 906 O O . THR A 1 114 ? -18.469 -3.889 11.164 1 97.56 114 THR A O 1
ATOM 909 N N . ILE A 1 115 ? -18.75 -5.207 9.367 1 96.25 115 ILE A N 1
ATOM 910 C CA . ILE A 1 115 ? -19.25 -4.129 8.516 1 96.25 115 ILE A CA 1
ATOM 911 C C . ILE A 1 115 ? -20.578 -3.607 9.062 1 96.25 115 ILE A C 1
ATOM 913 O O . ILE A 1 115 ? -20.734 -2.402 9.258 1 96.25 115 ILE A O 1
ATOM 917 N N . SER A 1 116 ? -21.484 -4.5 9.391 1 96.56 116 SER A N 1
ATOM 918 C CA . SER A 1 116 ? -22.828 -4.129 9.82 1 96.56 116 SER A CA 1
ATOM 919 C C . SER A 1 116 ? -22.797 -3.389 11.156 1 96.56 116 SER A C 1
ATOM 921 O O . SER A 1 116 ? -23.438 -2.346 11.305 1 96.56 116 SER A O 1
ATOM 923 N N . LEU A 1 117 ? -22.062 -3.879 12.062 1 96.94 117 LEU A N 1
ATOM 924 C CA . LEU A 1 117 ? -21.984 -3.242 13.375 1 96.94 117 LEU A CA 1
ATOM 925 C C . LEU A 1 117 ? -21.312 -1.879 13.281 1 96.94 117 LEU A C 1
ATOM 927 O O . LEU A 1 117 ? -21.75 -0.92 13.922 1 96.94 117 LEU A O 1
ATOM 931 N N . SER A 1 118 ? -20.203 -1.789 12.508 1 96.25 118 SER A N 1
ATOM 932 C CA . SER A 1 118 ? -19.562 -0.496 12.32 1 96.25 118 SER A CA 1
ATOM 933 C C . SER A 1 118 ? -20.531 0.522 11.719 1 96.25 118 SER A C 1
ATOM 935 O O . SER A 1 118 ? -20.578 1.669 12.172 1 96.25 118 SER A O 1
ATOM 937 N N . PHE A 1 119 ? -21.25 0.036 10.781 1 93.75 119 PHE A N 1
ATOM 938 C CA . PHE A 1 119 ? -22.234 0.898 10.133 1 93.75 119 PHE A CA 1
ATOM 939 C C . PHE A 1 119 ? -23.297 1.35 11.125 1 93.75 119 PHE A C 1
ATOM 941 O O . PHE A 1 119 ? -23.656 2.529 11.18 1 93.75 119 PHE A O 1
ATOM 948 N N . ILE A 1 120 ? -23.797 0.51 11.914 1 94 120 ILE A N 1
ATOM 949 C CA . ILE A 1 120 ? -24.859 0.792 12.875 1 94 120 ILE A CA 1
ATOM 950 C C . ILE A 1 120 ? -24.375 1.785 13.922 1 94 120 ILE A C 1
ATOM 952 O O . ILE A 1 120 ? -25.062 2.756 14.242 1 94 120 ILE A O 1
ATOM 956 N N . PHE A 1 121 ? -23.188 1.62 14.438 1 93.88 121 PHE A N 1
ATOM 957 C CA . PHE A 1 121 ? -22.656 2.518 15.445 1 93.88 121 PHE A CA 1
ATOM 958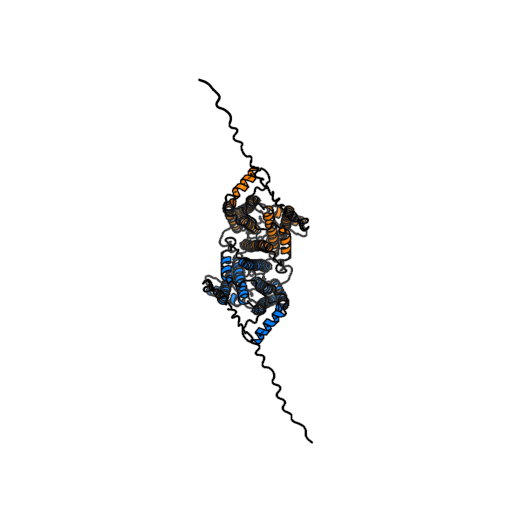 C C . PHE A 1 121 ? -22.422 3.91 14.875 1 93.88 121 PHE A C 1
ATOM 960 O O . PHE A 1 121 ? -22.656 4.914 15.555 1 93.88 121 PHE A O 1
ATOM 967 N N . LEU A 1 122 ? -22.062 3.996 13.625 1 94.31 122 LEU A N 1
ATOM 968 C CA . LEU A 1 122 ? -21.688 5.277 13.031 1 94.31 122 LEU A CA 1
ATOM 969 C C . LEU A 1 122 ? -22.922 6.031 12.562 1 94.31 122 LEU A C 1
ATOM 971 O O . LEU A 1 122 ? -22.859 7.234 12.297 1 94.31 122 LEU A O 1
ATOM 975 N N . ILE A 1 123 ? -24.062 5.332 12.484 1 93.31 123 ILE A N 1
ATOM 976 C CA . ILE A 1 123 ? -25.312 6 12.156 1 93.31 123 ILE A CA 1
ATOM 977 C C . ILE A 1 123 ? -25.688 6.992 13.258 1 93.31 123 ILE A C 1
ATOM 979 O O . ILE A 1 123 ? -26.328 8.008 12.992 1 93.31 123 ILE A O 1
ATOM 983 N N . PHE A 1 124 ? -25.188 6.75 14.461 1 91.81 124 PHE A N 1
ATOM 984 C CA . PHE A 1 124 ? -25.547 7.566 15.617 1 91.81 124 PHE A CA 1
ATOM 985 C C . PHE A 1 124 ? -24.531 8.695 15.805 1 91.81 124 PHE A C 1
ATOM 987 O O . PHE A 1 124 ? -24.578 9.414 16.812 1 91.81 124 PHE A O 1
ATOM 994 N N . HIS A 1 125 ? -23.641 8.82 14.898 1 91.06 125 HIS A N 1
ATOM 995 C CA . HIS A 1 125 ? -22.75 9.977 14.938 1 91.06 125 HIS A CA 1
ATOM 996 C C . HIS A 1 125 ? -23.469 11.25 14.523 1 91.06 125 HIS A C 1
ATOM 998 O O . HIS A 1 125 ? -24.281 11.234 13.586 1 91.06 125 HIS A O 1
ATOM 1004 N N . ARG A 1 126 ? -23.234 12.359 15.172 1 88.06 126 ARG A N 1
ATOM 1005 C CA . ARG A 1 126 ? -23.891 13.633 14.898 1 88.06 126 ARG A CA 1
ATOM 1006 C C . ARG A 1 126 ? -23.703 14.039 13.438 1 88.06 126 ARG A C 1
ATOM 1008 O O . ARG A 1 126 ? -24.625 14.578 12.82 1 88.06 126 ARG A O 1
ATOM 1015 N N . ARG A 1 127 ? -22.562 13.82 12.922 1 90 127 ARG A N 1
ATOM 1016 C CA . ARG A 1 127 ? -22.266 14.164 11.539 1 90 127 ARG A CA 1
ATOM 1017 C C . ARG A 1 127 ? -22.109 12.914 10.68 1 90 127 ARG A C 1
ATOM 1019 O O . ARG A 1 127 ? -21.141 12.773 9.938 1 90 127 ARG A O 1
ATOM 1026 N N . GLN A 1 128 ? -23.109 12.086 10.727 1 91.88 128 GLN A N 1
ATOM 1027 C CA . GLN A 1 128 ? -23.047 10.781 10.07 1 91.88 128 GLN A CA 1
ATOM 1028 C C . GLN A 1 128 ? -22.938 10.93 8.555 1 91.88 128 GLN A C 1
ATOM 1030 O O . GLN A 1 128 ? -22.281 10.125 7.895 1 91.88 128 GLN A O 1
ATOM 1035 N N . VAL A 1 129 ? -23.516 11.977 7.977 1 91.38 129 VAL A N 1
ATOM 1036 C CA . VAL A 1 129 ? -23.484 12.188 6.535 1 91.38 129 VAL A CA 1
ATOM 1037 C C . VAL A 1 129 ? -22.047 12.398 6.078 1 91.38 129 VAL A C 1
ATOM 1039 O O . VAL A 1 129 ? -21.609 11.812 5.086 1 91.38 129 VAL A O 1
ATOM 1042 N N . THR A 1 130 ? -21.266 13.156 6.848 1 91.12 130 THR A N 1
ATOM 1043 C CA . THR A 1 130 ? -19.875 13.422 6.535 1 91.12 130 THR A CA 1
ATOM 1044 C C . THR A 1 130 ? -19.031 12.156 6.688 1 91.12 130 THR A C 1
ATOM 1046 O O . THR A 1 130 ? -18.188 11.867 5.844 1 91.12 130 THR A O 1
ATOM 1049 N N . VAL A 1 131 ? -19.312 11.453 7.723 1 93.25 131 VAL A N 1
ATOM 1050 C CA . VAL A 1 131 ? -18.547 10.25 8.023 1 93.25 131 VAL A CA 1
ATOM 1051 C C . VAL A 1 131 ? -18.75 9.219 6.91 1 93.25 131 VAL A C 1
ATOM 1053 O O . VAL A 1 131 ? -17.781 8.656 6.395 1 93.25 131 VAL A O 1
ATOM 1056 N N . TYR A 1 132 ? -19.969 9.031 6.484 1 95.12 132 TYR A N 1
ATOM 1057 C CA . TYR A 1 132 ? -20.25 8.039 5.453 1 95.12 132 TYR A CA 1
ATOM 1058 C C . TYR A 1 132 ? -19.75 8.508 4.094 1 95.12 132 TYR A C 1
ATOM 1060 O O . TYR A 1 132 ? -19.328 7.691 3.268 1 95.12 132 TYR A O 1
ATOM 1068 N N . LYS A 1 133 ? -19.828 9.797 3.875 1 94.69 133 LYS A N 1
ATOM 1069 C CA . LYS A 1 133 ? -19.266 10.344 2.643 1 94.69 133 LYS A CA 1
ATOM 1070 C C . LYS A 1 133 ? -17.781 10.047 2.527 1 94.69 133 LYS A C 1
ATOM 1072 O O . LYS A 1 133 ? -17.312 9.578 1.49 1 94.69 133 LYS A O 1
ATOM 1077 N N . ARG A 1 134 ? -17.047 10.227 3.584 1 93.69 134 ARG A N 1
ATOM 1078 C CA . ARG A 1 134 ? -15.609 9.953 3.623 1 93.69 134 ARG A CA 1
ATOM 1079 C C . ARG A 1 134 ? -15.328 8.461 3.434 1 93.69 134 ARG A C 1
ATOM 1081 O O . ARG A 1 134 ? -14.43 8.086 2.68 1 93.69 134 ARG A O 1
ATOM 1088 N N . ALA A 1 135 ? -16.109 7.699 4.102 1 96.5 135 ALA A N 1
ATOM 1089 C CA . ALA A 1 135 ? -15.938 6.25 4.008 1 96.5 135 ALA A CA 1
ATOM 1090 C C . ALA A 1 135 ? -16.156 5.766 2.578 1 96.5 135 ALA A C 1
ATOM 1092 O O . ALA A 1 135 ? -15.391 4.953 2.066 1 96.5 135 ALA A O 1
ATOM 1093 N N . ALA A 1 136 ? -17.188 6.305 1.961 1 96.81 136 ALA A N 1
ATOM 1094 C CA . ALA A 1 136 ? -17.531 5.898 0.598 1 96.81 136 ALA A CA 1
ATOM 1095 C C . ALA A 1 136 ? -16.422 6.297 -0.379 1 96.81 136 ALA A C 1
ATOM 1097 O O . ALA A 1 136 ? -16.062 5.52 -1.261 1 96.81 136 ALA A O 1
ATOM 1098 N N . LEU A 1 137 ? -15.883 7.445 -0.212 1 95.44 137 LEU A N 1
ATOM 1099 C CA . LEU A 1 137 ? -14.852 7.938 -1.119 1 95.44 137 LEU A CA 1
ATOM 1100 C C . LEU A 1 137 ? -13.562 7.141 -0.959 1 95.44 137 LEU A C 1
ATOM 1102 O O . LEU A 1 137 ? -12.938 6.758 -1.95 1 95.44 137 LEU A O 1
ATOM 1106 N N . ILE A 1 138 ? -13.211 6.902 0.249 1 96.06 138 ILE A N 1
ATOM 1107 C CA . ILE A 1 138 ? -11.984 6.152 0.508 1 96.06 138 ILE A CA 1
ATOM 1108 C C . ILE A 1 138 ? -12.148 4.719 0.008 1 96.06 138 ILE A C 1
ATOM 1110 O O . ILE A 1 138 ? -11.234 4.168 -0.615 1 96.06 138 ILE A O 1
ATOM 1114 N N . ALA A 1 139 ? -13.281 4.141 0.269 1 97.38 139 ALA A N 1
ATOM 1115 C CA . ALA A 1 139 ? -13.547 2.795 -0.231 1 97.38 139 ALA A CA 1
ATOM 1116 C C . ALA A 1 139 ? -13.461 2.748 -1.754 1 97.38 139 ALA A C 1
ATOM 1118 O O . ALA A 1 139 ? -12.898 1.811 -2.322 1 97.38 139 ALA A O 1
ATOM 1119 N N . ALA A 1 140 ? -14.055 3.742 -2.381 1 97.06 140 ALA A N 1
ATOM 1120 C CA . ALA A 1 140 ? -14.023 3.799 -3.84 1 97.06 140 ALA A CA 1
ATOM 1121 C C . ALA A 1 140 ? -12.586 3.852 -4.355 1 97.06 140 ALA A C 1
ATOM 1123 O O . ALA A 1 140 ? -12.234 3.152 -5.309 1 97.06 140 ALA A O 1
ATOM 1124 N N . PHE A 1 141 ? -11.797 4.645 -3.777 1 95.81 141 PHE A N 1
ATOM 1125 C CA . PHE A 1 141 ? -10.398 4.758 -4.18 1 95.81 141 PHE A CA 1
ATOM 1126 C C . PHE A 1 141 ? -9.664 3.436 -3.982 1 95.81 141 PHE A C 1
ATOM 1128 O O . PHE A 1 141 ? -8.891 3.012 -4.844 1 95.81 141 PHE A O 1
ATOM 1135 N N . LEU A 1 142 ? -9.867 2.791 -2.854 1 97.06 142 LEU A N 1
ATOM 1136 C CA . LEU A 1 142 ? -9.234 1.509 -2.568 1 97.06 142 LEU A CA 1
ATOM 1137 C C . LEU A 1 142 ? -9.68 0.448 -3.568 1 97.06 142 LEU A C 1
ATOM 1139 O O . LEU A 1 142 ? -8.883 -0.395 -3.984 1 97.06 142 LEU A O 1
ATOM 1143 N N . TYR A 1 143 ? -10.922 0.496 -3.982 1 97.5 143 TYR A N 1
ATOM 1144 C CA . TYR A 1 143 ? -11.391 -0.427 -5.004 1 97.5 143 TYR A CA 1
ATOM 1145 C C . TYR A 1 143 ? -10.68 -0.188 -6.332 1 97.5 143 TYR A C 1
ATOM 1147 O O . TYR A 1 143 ? -10.43 -1.129 -7.086 1 97.5 143 TYR A O 1
ATOM 1155 N N . CYS A 1 144 ? -10.383 1.002 -6.602 1 96.25 144 CYS A N 1
ATOM 1156 C CA . CYS A 1 144 ? -9.625 1.298 -7.809 1 96.25 144 CYS A CA 1
ATOM 1157 C C . CYS A 1 144 ? -8.227 0.698 -7.738 1 96.25 144 CYS A C 1
ATOM 1159 O O . CYS A 1 144 ? -7.762 0.072 -8.695 1 96.25 144 CYS A O 1
ATOM 1161 N N . LEU A 1 145 ? -7.582 0.904 -6.605 1 96.62 145 LEU A N 1
ATOM 1162 C CA . LEU A 1 145 ? -6.266 0.301 -6.426 1 96.62 145 LEU A CA 1
ATOM 1163 C C . LEU A 1 145 ? -6.344 -1.218 -6.543 1 96.62 145 LEU A C 1
ATOM 1165 O O . LEU A 1 145 ? -5.477 -1.842 -7.164 1 96.62 145 LEU A O 1
ATOM 1169 N N . ARG A 1 146 ? -7.363 -1.757 -5.957 1 97.56 146 ARG A N 1
ATOM 1170 C CA . ARG A 1 146 ? -7.582 -3.199 -6.016 1 97.56 146 ARG A CA 1
ATOM 1171 C C . ARG A 1 146 ? -7.742 -3.67 -7.457 1 97.56 146 ARG A C 1
ATOM 1173 O O . ARG A 1 146 ? -7.137 -4.664 -7.859 1 97.56 146 ARG A O 1
ATOM 1180 N N . GLY A 1 147 ? -8.555 -2.967 -8.203 1 97.19 147 GLY A N 1
ATOM 1181 C CA . GLY A 1 147 ? -8.758 -3.326 -9.602 1 97.19 147 GLY A CA 1
ATOM 1182 C C . GLY A 1 147 ? -7.465 -3.387 -10.391 1 97.19 147 GLY A C 1
ATOM 1183 O O . GLY A 1 147 ? -7.238 -4.332 -11.148 1 97.19 147 GLY A O 1
ATOM 1184 N N . VAL A 1 148 ? -6.574 -2.465 -10.148 1 97.12 148 VAL A N 1
ATOM 1185 C CA . VAL A 1 148 ? -5.297 -2.404 -10.852 1 97.12 148 VAL A CA 1
ATOM 1186 C C . VAL A 1 148 ? -4.418 -3.582 -10.438 1 97.12 148 VAL A C 1
ATOM 1188 O O . VAL A 1 148 ? -3.754 -4.199 -11.266 1 97.12 148 VAL A O 1
ATOM 1191 N N . THR A 1 149 ? -4.445 -3.914 -9.195 1 96.88 149 THR A N 1
ATOM 1192 C CA . THR A 1 149 ? -3.631 -5.016 -8.688 1 96.88 149 THR A CA 1
ATOM 1193 C C . THR A 1 149 ? -4.129 -6.348 -9.242 1 96.88 149 THR A C 1
ATOM 1195 O O . THR A 1 149 ? -3.334 -7.195 -9.648 1 96.88 149 THR A O 1
ATOM 1198 N N . LEU A 1 150 ? -5.438 -6.484 -9.312 1 96.88 150 LEU A N 1
ATOM 1199 C CA . LEU A 1 150 ? -6.027 -7.746 -9.75 1 96.88 150 LEU A CA 1
ATOM 1200 C C . LEU A 1 150 ? -5.723 -8.008 -11.219 1 96.88 150 LEU A C 1
ATOM 1202 O O . LEU A 1 150 ? -5.477 -9.156 -11.609 1 96.88 150 LEU A O 1
ATOM 1206 N N . ILE A 1 151 ? -5.723 -6.984 -11.992 1 96.56 151 ILE A N 1
ATOM 1207 C CA . ILE A 1 151 ? -5.598 -7.188 -13.43 1 96.56 151 ILE A CA 1
ATOM 1208 C C . ILE A 1 151 ? -4.125 -7.297 -13.812 1 96.56 151 ILE A C 1
ATOM 1210 O O . ILE A 1 151 ? -3.795 -7.648 -14.945 1 96.56 151 ILE A O 1
ATOM 1214 N N . SER A 1 152 ? -3.197 -7.129 -12.875 1 97 152 SER A N 1
ATOM 1215 C CA . SER A 1 152 ? -1.768 -7.094 -13.156 1 97 152 SER A CA 1
ATOM 1216 C C . SER A 1 152 ? -1.201 -8.5 -13.328 1 97 152 SER A C 1
ATOM 1218 O O . SER A 1 152 ? -0.514 -8.781 -14.312 1 97 152 SER A O 1
ATOM 1220 N N . THR A 1 153 ? -1.414 -9.367 -12.367 1 96.94 153 THR A N 1
ATOM 1221 C CA . THR A 1 153 ? -0.931 -10.742 -12.375 1 96.94 153 THR A CA 1
ATOM 1222 C C . THR A 1 153 ? -1.984 -11.688 -11.805 1 96.94 153 THR A C 1
ATOM 1224 O O . THR A 1 153 ? -2.627 -11.375 -10.797 1 96.94 153 THR A O 1
ATOM 1227 N N . TYR A 1 154 ? -2.18 -12.828 -12.445 1 95 154 TYR A N 1
ATOM 1228 C CA . TYR A 1 154 ? -3.234 -13.766 -12.07 1 95 154 TYR A CA 1
ATOM 1229 C C . TYR A 1 154 ? -2.66 -14.961 -11.32 1 95 154 TYR A C 1
ATOM 1231 O O . TYR A 1 154 ? -1.9 -15.75 -11.883 1 95 154 TYR A O 1
ATOM 1239 N N . LEU A 1 155 ? -3.012 -15.102 -10.062 1 94.62 155 LEU A N 1
ATOM 1240 C CA . LEU A 1 155 ? -2.543 -16.219 -9.242 1 94.62 155 LEU A CA 1
ATOM 1241 C C . LEU A 1 155 ? -3.559 -17.344 -9.234 1 94.62 155 LEU A C 1
ATOM 1243 O O . LEU A 1 155 ? -4.75 -17.125 -9.445 1 94.62 155 LEU A O 1
ATOM 1247 N N . PRO A 1 156 ? -3.047 -18.562 -9.062 1 93.31 156 PRO A N 1
ATOM 1248 C CA . PRO A 1 156 ? -3.996 -19.656 -8.82 1 93.31 156 PRO A CA 1
ATOM 1249 C C . PRO A 1 156 ? -4.805 -19.469 -7.539 1 93.31 156 PRO A C 1
ATOM 1251 O O . PRO A 1 156 ? -4.344 -18.812 -6.609 1 93.31 156 PRO A O 1
ATOM 1254 N N . PRO A 1 157 ? -6.031 -19.969 -7.555 1 92.38 157 PRO A N 1
ATOM 1255 C CA . PRO A 1 157 ? -6.801 -19.875 -6.309 1 92.38 157 PRO A CA 1
ATOM 1256 C C . PRO A 1 157 ? -6.09 -20.531 -5.125 1 92.38 157 PRO A C 1
ATOM 1258 O O . PRO A 1 157 ? -5.379 -21.516 -5.297 1 92.38 157 PRO A O 1
ATOM 1261 N N . PRO A 1 158 ? -6.297 -20.016 -3.947 1 93.19 158 PRO A N 1
ATOM 1262 C CA . PRO A 1 158 ? -5.527 -20.438 -2.775 1 93.19 158 PRO A CA 1
ATOM 1263 C C . PRO A 1 158 ? -6.059 -21.734 -2.16 1 93.19 158 PRO A C 1
ATOM 1265 O O . PRO A 1 158 ? -5.594 -22.156 -1.098 1 93.19 158 PRO A O 1
ATOM 1268 N N . PHE A 1 159 ? -7.031 -22.344 -2.711 1 89 159 PHE A N 1
ATOM 1269 C CA . PHE A 1 159 ? -7.578 -23.578 -2.166 1 89 159 PHE A CA 1
ATOM 1270 C C . PHE A 1 159 ? -7.383 -24.734 -3.143 1 89 159 PHE A C 1
ATOM 1272 O O . PHE A 1 159 ? -7.227 -24.516 -4.348 1 89 159 PHE A O 1
ATOM 1279 N N . PRO A 1 160 ? -7.176 -25.922 -2.52 1 80.38 160 PRO A N 1
ATOM 1280 C CA . PRO A 1 160 ? -6.988 -27.078 -3.389 1 80.38 160 PRO A CA 1
ATOM 1281 C C . PRO A 1 160 ? -8.172 -27.312 -4.332 1 80.38 160 PRO A C 1
ATOM 1283 O O . PRO A 1 160 ? -9.297 -26.922 -4.016 1 80.38 160 PRO A O 1
ATOM 1286 N N . SER A 1 161 ? -7.828 -27.766 -5.473 1 64.94 161 SER A N 1
ATOM 1287 C CA . SER A 1 161 ? -8.758 -27.953 -6.582 1 64.94 161 SER A CA 1
ATOM 1288 C C . SER A 1 161 ? -10.023 -28.688 -6.133 1 64.94 161 SER A C 1
ATOM 1290 O O . SER A 1 161 ? -9.953 -29.797 -5.621 1 64.94 161 SER A O 1
ATOM 1292 N N . ASP A 1 162 ? -10.961 -27.906 -5.73 1 64.31 162 ASP A N 1
ATOM 1293 C CA . ASP A 1 162 ? -12.328 -28.391 -5.555 1 64.31 162 ASP A CA 1
ATOM 1294 C C . ASP A 1 162 ? -13.234 -27.891 -6.68 1 64.31 162 ASP A C 1
ATOM 1296 O O . ASP A 1 162 ? -13.5 -26.688 -6.781 1 64.31 162 ASP A O 1
ATOM 1300 N N . PRO A 1 163 ? -13.438 -28.766 -7.684 1 58.78 163 PRO A N 1
ATOM 1301 C CA . PRO A 1 163 ? -14.281 -28.391 -8.82 1 58.78 163 PRO A CA 1
ATOM 1302 C C . PRO A 1 163 ? -15.586 -27.719 -8.391 1 58.78 163 PRO A C 1
ATOM 1304 O O . PRO A 1 163 ? -16.234 -27.047 -9.203 1 58.78 163 PRO A O 1
ATOM 1307 N N . LEU A 1 164 ? -15.766 -27.75 -7.156 1 62.56 164 LEU A N 1
ATOM 1308 C CA . LEU A 1 164 ? -17.094 -27.297 -6.734 1 62.56 164 LEU A CA 1
ATOM 1309 C C . LEU A 1 164 ? -17.016 -25.922 -6.09 1 62.56 164 LEU A C 1
ATOM 1311 O O . LEU A 1 164 ? -17.953 -25.5 -5.398 1 62.56 164 LEU A O 1
ATOM 1315 N N . ARG A 1 165 ? -15.969 -25.156 -6.496 1 82 165 ARG A N 1
ATOM 1316 C CA . ARG A 1 165 ? -15.977 -23.875 -5.809 1 82 165 ARG A CA 1
ATOM 1317 C C . ARG A 1 165 ? -15.992 -22.719 -6.805 1 82 165 ARG A C 1
ATOM 1319 O O . ARG A 1 165 ? -16.75 -21.75 -6.637 1 82 165 ARG A O 1
ATOM 1326 N N . CYS A 1 166 ? -15.375 -22.938 -7.934 1 89.31 166 CYS A N 1
ATOM 1327 C CA . CYS A 1 166 ? -15.242 -21.828 -8.875 1 89.31 166 CYS A CA 1
ATOM 1328 C C . CYS A 1 166 ? -16.188 -21.984 -10.047 1 89.31 166 CYS A C 1
ATOM 1330 O O . CYS A 1 166 ? -16.406 -23.094 -10.539 1 89.31 166 CYS A O 1
ATOM 1332 N N . LEU A 1 167 ? -16.75 -20.922 -10.5 1 91.94 167 LEU A N 1
ATOM 1333 C CA . LEU A 1 167 ? -17.547 -20.891 -11.727 1 91.94 167 LEU A CA 1
ATOM 1334 C C . LEU A 1 167 ? -16.719 -21.328 -12.93 1 91.94 167 LEU A C 1
ATOM 1336 O O . LEU A 1 167 ? -15.508 -21.078 -12.977 1 91.94 167 LEU A O 1
ATOM 1340 N N . PRO A 1 168 ? -17.391 -22.016 -13.875 1 91.31 168 PRO A N 1
ATOM 1341 C CA . PRO A 1 168 ? -16.656 -22.344 -15.094 1 91.31 168 PRO A CA 1
ATOM 1342 C C . PRO A 1 168 ? -16.234 -21.094 -15.883 1 91.31 168 PRO A C 1
ATOM 1344 O O . PRO A 1 168 ? -16.891 -20.062 -15.797 1 91.31 168 PRO A O 1
ATOM 1347 N N . ALA A 1 169 ? -15.148 -21.234 -16.594 1 92.75 169 ALA A N 1
ATOM 1348 C CA . ALA A 1 169 ? -14.695 -20.141 -17.453 1 92.75 169 ALA A CA 1
ATOM 1349 C C . ALA A 1 169 ? -15.672 -19.891 -18.594 1 92.75 169 ALA A C 1
ATOM 1351 O O . ALA A 1 169 ? -16.391 -20.797 -19.016 1 92.75 169 ALA A O 1
ATOM 1352 N N . ILE A 1 170 ? -15.75 -18.672 -19.031 1 94.62 170 ILE A N 1
ATOM 1353 C CA . ILE A 1 170 ? -16.578 -18.328 -20.172 1 94.62 170 ILE A CA 1
ATOM 1354 C C . ILE A 1 170 ? -15.758 -17.562 -21.219 1 94.62 170 ILE A C 1
ATOM 1356 O O . ILE A 1 170 ? -14.672 -17.062 -20.906 1 94.62 170 ILE A O 1
ATOM 1360 N N . ASP A 1 171 ? -16.234 -17.562 -22.453 1 94.88 171 ASP A N 1
ATOM 1361 C CA . ASP A 1 171 ? -15.688 -16.672 -23.469 1 94.88 171 ASP A CA 1
ATOM 1362 C C . ASP A 1 171 ? -16.359 -15.305 -23.422 1 94.88 171 ASP A C 1
ATOM 1364 O O . ASP A 1 171 ? -17.484 -15.148 -23.875 1 94.88 171 ASP A O 1
ATOM 1368 N N . ILE A 1 172 ? -15.633 -14.328 -23 1 94.44 172 ILE A N 1
ATOM 1369 C CA . ILE A 1 172 ? -16.172 -13 -22.719 1 94.44 172 ILE A CA 1
ATOM 1370 C C . ILE A 1 172 ? -16.75 -12.406 -24.016 1 94.44 172 ILE A C 1
ATOM 1372 O O . ILE A 1 172 ? -17.797 -11.766 -23.984 1 94.44 172 ILE A O 1
ATOM 1376 N N . SER A 1 173 ? -16.078 -12.57 -25.141 1 94.38 173 SER A N 1
ATOM 1377 C CA . SER A 1 173 ? -16.531 -12.039 -26.422 1 94.38 173 SER A CA 1
ATOM 1378 C C . SER A 1 173 ? -17.844 -12.672 -26.859 1 94.38 173 SER A C 1
ATOM 1380 O O . SER A 1 173 ? -18.703 -12.008 -27.438 1 94.38 173 SER A O 1
ATOM 1382 N N . SER A 1 174 ? -18.062 -13.953 -26.547 1 96.19 174 SER A N 1
ATOM 1383 C CA . SER A 1 174 ? -19.266 -14.688 -26.969 1 96.19 174 SER A CA 1
ATOM 1384 C C . SER A 1 174 ? -20.375 -14.562 -25.938 1 96.19 174 SER A C 1
ATOM 1386 O O . SER A 1 174 ? -21.547 -14.742 -26.266 1 96.19 174 SER A O 1
ATOM 1388 N N . GLU A 1 175 ? -20 -14.266 -24.672 1 96.88 175 GLU A N 1
ATOM 1389 C CA . GLU A 1 175 ? -20.984 -14.219 -23.609 1 96.88 175 GLU A CA 1
ATOM 1390 C C . GLU A 1 175 ? -20.859 -12.938 -22.781 1 96.88 175 GLU A C 1
ATOM 1392 O O . GLU A 1 175 ? -20.734 -12.992 -21.562 1 96.88 175 GLU A O 1
ATOM 1397 N N . PRO A 1 176 ? -21.031 -11.805 -23.422 1 95.19 176 PRO A N 1
ATOM 1398 C CA . PRO A 1 176 ? -20.828 -10.539 -22.719 1 95.19 176 PRO A CA 1
ATOM 1399 C C . PRO A 1 176 ? -21.859 -10.305 -21.625 1 95.19 176 PRO A C 1
ATOM 1401 O O . PRO A 1 176 ? -21.547 -9.711 -20.594 1 95.19 176 PRO A O 1
ATOM 1404 N N . PHE A 1 177 ? -23.078 -10.781 -21.812 1 96.75 177 PHE A N 1
ATOM 1405 C CA . PHE A 1 177 ? -24.109 -10.578 -20.812 1 96.75 177 PHE A CA 1
ATOM 1406 C C . PHE A 1 177 ? -23.844 -11.414 -19.562 1 96.75 177 PHE A C 1
ATOM 1408 O O . PHE A 1 177 ? -24.078 -10.953 -18.438 1 96.75 177 PHE A O 1
ATOM 1415 N N . GLU A 1 178 ? -23.406 -12.602 -19.766 1 96.75 178 GLU A N 1
ATOM 1416 C CA . GLU A 1 178 ? -23.016 -13.43 -18.625 1 96.75 178 GLU A CA 1
ATOM 1417 C C . GLU A 1 178 ? -21.859 -12.812 -17.859 1 96.75 178 GLU A C 1
ATOM 1419 O O . GLU A 1 178 ? -21.844 -12.844 -16.625 1 96.75 178 GLU A O 1
ATOM 1424 N N . TYR A 1 179 ? -20.938 -12.25 -18.641 1 96.88 179 TYR A N 1
ATOM 1425 C CA . TYR A 1 179 ? -19.797 -11.555 -18.047 1 96.88 179 TYR A CA 1
ATOM 1426 C C . TYR A 1 179 ? -20.266 -10.422 -17.141 1 96.88 179 TYR A C 1
ATOM 1428 O O . TYR A 1 179 ? -19.828 -10.312 -16 1 96.88 179 TYR A O 1
ATOM 1436 N N . LEU A 1 180 ? -21.203 -9.672 -17.578 1 96.38 180 LEU A N 1
ATOM 1437 C CA . LEU A 1 180 ? -21.75 -8.547 -16.828 1 96.38 180 LEU A CA 1
ATOM 1438 C C . LEU A 1 180 ? -22.578 -9.039 -15.648 1 96.38 180 LEU A C 1
ATOM 1440 O O . LEU A 1 180 ? -22.5 -8.469 -14.555 1 96.38 180 LEU A O 1
ATOM 1444 N N . ASN A 1 181 ? -23.328 -10.062 -15.844 1 96.25 181 ASN A N 1
ATOM 1445 C CA . ASN A 1 181 ? -24.188 -10.617 -14.797 1 96.25 181 ASN A CA 1
ATOM 1446 C C . ASN A 1 181 ? -23.359 -11.133 -13.617 1 96.25 181 ASN A C 1
ATOM 1448 O O . ASN A 1 181 ? -23.734 -10.93 -12.461 1 96.25 181 ASN A O 1
ATOM 1452 N N . ARG A 1 182 ? -22.328 -11.742 -13.922 1 95.06 182 ARG A N 1
ATOM 1453 C CA . ARG A 1 182 ? -21.453 -12.25 -12.875 1 95.06 182 ARG A CA 1
ATOM 1454 C C . ARG A 1 182 ? -20.906 -11.117 -12.016 1 95.06 182 ARG A C 1
ATOM 1456 O O . ARG A 1 182 ? -20.844 -11.234 -10.789 1 95.06 182 ARG A O 1
ATOM 1463 N N . ALA A 1 183 ? -20.516 -10.062 -12.695 1 95.31 183 ALA A N 1
ATOM 1464 C CA . ALA A 1 183 ? -20.031 -8.883 -11.977 1 95.31 183 ALA A CA 1
ATOM 1465 C C . ALA A 1 183 ? -21.125 -8.297 -11.086 1 95.31 183 ALA A C 1
ATOM 1467 O O . ALA A 1 183 ? -20.875 -7.965 -9.93 1 95.31 183 ALA A O 1
ATOM 1468 N N . PHE A 1 184 ? -22.297 -8.266 -11.594 1 95.31 184 PHE A N 1
ATOM 1469 C CA . PHE A 1 184 ? -23.438 -7.699 -10.859 1 95.31 184 PHE A CA 1
ATOM 1470 C C . PHE A 1 184 ? -23.766 -8.555 -9.641 1 95.31 184 PHE A C 1
ATOM 1472 O O . PHE A 1 184 ? -24 -8.023 -8.555 1 95.31 184 PHE A O 1
ATOM 1479 N N . ILE A 1 185 ? -23.797 -9.812 -9.82 1 94 185 ILE A N 1
ATOM 1480 C CA . ILE A 1 185 ? -24.109 -10.727 -8.727 1 94 185 ILE A CA 1
ATOM 1481 C C . ILE A 1 185 ? -23.078 -10.602 -7.621 1 94 185 ILE A C 1
ATOM 1483 O O . ILE A 1 185 ? -23.422 -10.594 -6.438 1 94 185 ILE A O 1
ATOM 1487 N N . LEU A 1 186 ? -21.844 -10.508 -8.016 1 93.25 186 LEU A N 1
ATOM 1488 C CA . LEU A 1 186 ? -20.781 -10.352 -7.039 1 93.25 186 LEU A CA 1
ATOM 1489 C C . LEU A 1 186 ? -21 -9.109 -6.184 1 93.25 186 LEU A C 1
ATOM 1491 O O . LEU A 1 186 ? -20.891 -9.172 -4.957 1 93.25 186 LEU A O 1
ATOM 1495 N N . VAL A 1 187 ? -21.281 -8.023 -6.848 1 92.31 187 VAL A N 1
ATOM 1496 C CA . VAL A 1 187 ? -21.453 -6.754 -6.152 1 92.31 187 VAL A CA 1
ATOM 1497 C C . VAL A 1 187 ? -22.719 -6.809 -5.289 1 92.31 187 VAL A C 1
ATOM 1499 O O . VAL A 1 187 ? -22.719 -6.344 -4.148 1 92.31 187 VAL A O 1
ATOM 1502 N N . ALA A 1 188 ? -23.766 -7.465 -5.82 1 91.19 188 ALA A N 1
ATOM 1503 C CA . ALA A 1 188 ? -25.031 -7.574 -5.102 1 91.19 188 ALA A CA 1
ATOM 1504 C C . ALA A 1 188 ? -24.875 -8.406 -3.832 1 91.19 188 ALA A C 1
ATOM 1506 O O . ALA A 1 188 ? -25.5 -8.117 -2.809 1 91.19 188 ALA A O 1
ATOM 1507 N N . LYS A 1 189 ? -24.031 -9.344 -3.902 1 89.06 189 LYS A N 1
ATOM 1508 C CA . LYS A 1 189 ? -23.781 -10.211 -2.756 1 89.06 189 LYS A CA 1
ATOM 1509 C C . LYS A 1 189 ? -22.719 -9.633 -1.841 1 89.06 189 LYS A C 1
ATOM 1511 O O . LYS A 1 189 ? -22.375 -10.227 -0.819 1 89.06 189 LYS A O 1
ATOM 1516 N N . MET A 1 190 ?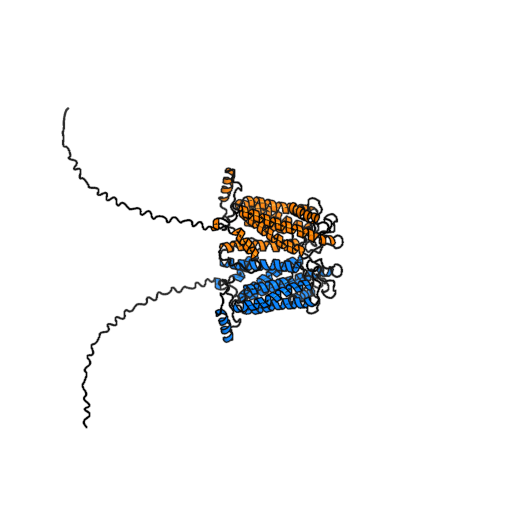 -22.172 -8.539 -2.215 1 86.19 190 MET A N 1
ATOM 1517 C CA . MET A 1 190 ? -21.125 -7.875 -1.453 1 86.19 190 MET A CA 1
ATOM 1518 C C . MET A 1 190 ? -19.938 -8.805 -1.24 1 86.19 190 MET A C 1
ATOM 1520 O O . MET A 1 190 ? -19.359 -8.844 -0.151 1 86.19 190 MET A O 1
ATOM 1524 N N . GLY A 1 191 ? -19.75 -9.672 -2.168 1 83.19 191 GLY A N 1
ATOM 1525 C CA . GLY A 1 191 ? -18.578 -10.531 -2.15 1 83.19 191 GLY A CA 1
ATOM 1526 C C . GLY A 1 191 ? -18.75 -11.758 -1.283 1 83.19 191 GLY A C 1
ATOM 1527 O O . GLY A 1 191 ? -17.812 -12.547 -1.117 1 83.19 191 GLY A O 1
ATOM 1528 N N . SER A 1 192 ? -19.922 -12 -0.763 1 85.56 192 SER A N 1
ATOM 1529 C CA . SER A 1 192 ? -20.156 -13.188 0.061 1 85.56 192 SER A CA 1
ATOM 1530 C C . SER A 1 192 ? -20.156 -14.453 -0.783 1 85.56 192 SER A C 1
ATOM 1532 O O . SER A 1 192 ? -20.672 -14.461 -1.9 1 85.56 192 SER A O 1
ATOM 1534 N N . SER A 1 193 ? -19.5 -15.508 -0.297 1 82.62 193 SER A N 1
ATOM 1535 C CA . SER A 1 193 ? -19.391 -16.766 -1.044 1 82.62 193 SER A CA 1
ATOM 1536 C C . SER A 1 193 ? -19.891 -17.938 -0.227 1 82.62 193 SER A C 1
ATOM 1538 O O . SER A 1 193 ? -19.578 -19.094 -0.53 1 82.62 193 SER A O 1
ATOM 1540 N N . SER A 1 194 ? -20.688 -17.719 0.773 1 83.31 194 SER A N 1
ATOM 1541 C CA . SER A 1 194 ? -21.047 -18.797 1.69 1 83.31 194 SER A CA 1
ATOM 1542 C C . SER A 1 194 ? -22.453 -19.328 1.398 1 83.31 194 SER A C 1
ATOM 1544 O O . SER A 1 194 ? -22.984 -20.109 2.17 1 83.31 194 SER A O 1
ATOM 1546 N N . ASP A 1 195 ? -23.062 -18.969 0.294 1 82.56 195 ASP A N 1
ATOM 1547 C CA . ASP A 1 195 ? -24.422 -19.406 -0.005 1 82.56 195 ASP A CA 1
ATOM 1548 C C . ASP A 1 195 ? -24.422 -20.766 -0.729 1 82.56 195 ASP A C 1
ATOM 1550 O O . ASP A 1 195 ? -25.469 -21.281 -1.088 1 82.56 195 ASP A O 1
ATOM 1554 N N . GLY A 1 196 ? -23.25 -21.375 -0.952 1 79.31 196 GLY A N 1
ATOM 1555 C CA . GLY A 1 196 ? -23.172 -22.703 -1.569 1 79.31 196 GLY A CA 1
ATOM 1556 C C . GLY A 1 196 ? -23.031 -22.641 -3.078 1 79.31 196 GLY A C 1
ATOM 1557 O O . GLY A 1 196 ? -22.844 -23.672 -3.729 1 79.31 196 GLY A O 1
ATOM 1558 N N . ASN A 1 197 ? -23.094 -21.453 -3.58 1 82.81 197 ASN A N 1
ATOM 1559 C CA . ASN A 1 197 ? -22.969 -21.312 -5.027 1 82.81 197 ASN A CA 1
ATOM 1560 C C . ASN A 1 197 ? -21.5 -21.203 -5.449 1 82.81 197 ASN A C 1
ATOM 1562 O O . ASN A 1 197 ? -20.641 -20.891 -4.629 1 82.81 197 ASN A O 1
ATOM 1566 N N . LEU A 1 198 ? -21.375 -21.5 -6.73 1 87.31 198 LEU A N 1
ATOM 1567 C CA . LEU A 1 198 ? -20.047 -21.312 -7.312 1 87.31 198 LEU A CA 1
ATOM 1568 C C . LEU A 1 198 ? -19.672 -19.844 -7.336 1 87.31 198 LEU A C 1
ATOM 1570 O O . LEU A 1 198 ? -20.547 -18.969 -7.402 1 87.31 198 LEU A O 1
ATOM 1574 N N . ILE A 1 199 ? -18.422 -19.609 -7.219 1 89.5 199 ILE A N 1
ATOM 1575 C CA . ILE A 1 199 ? -17.984 -18.234 -7.043 1 89.5 199 ILE A CA 1
ATOM 1576 C C . ILE A 1 199 ? -16.922 -17.875 -8.086 1 89.5 199 ILE A C 1
ATOM 1578 O O . ILE A 1 199 ? -16.422 -18.766 -8.781 1 89.5 199 ILE A O 1
ATOM 1582 N N . LEU A 1 200 ? -16.672 -16.562 -8.219 1 91.81 200 LEU A N 1
ATOM 1583 C CA . LEU A 1 200 ? -15.539 -16.078 -8.992 1 91.81 200 LEU A CA 1
ATOM 1584 C C . LEU A 1 200 ? -14.234 -16.234 -8.211 1 91.81 200 LEU A C 1
ATOM 1586 O O . LEU A 1 200 ? -14.164 -15.844 -7.039 1 91.81 200 LEU A O 1
ATOM 1590 N N . CYS A 1 201 ? -13.234 -16.766 -8.805 1 88.62 201 CYS A N 1
ATOM 1591 C CA . CYS A 1 201 ? -12.008 -17.094 -8.086 1 88.62 201 CYS A CA 1
ATOM 1592 C C . CYS A 1 201 ? -10.836 -16.281 -8.602 1 88.62 201 CYS A C 1
ATOM 1594 O O . CYS A 1 201 ? -9.68 -16.672 -8.453 1 88.62 201 CYS A O 1
ATOM 1596 N N . GLY A 1 202 ? -11.047 -15.141 -9.094 1 87.31 202 GLY A N 1
ATOM 1597 C CA . GLY A 1 202 ? -9.984 -14.289 -9.594 1 87.31 202 GLY A CA 1
ATOM 1598 C C . GLY A 1 202 ? -9.609 -13.172 -8.633 1 87.31 202 GLY A C 1
ATOM 1599 O O . GLY A 1 202 ? -9.07 -12.141 -9.047 1 87.31 202 GLY A O 1
ATOM 1600 N N . ASP A 1 203 ? -9.891 -13.367 -7.328 1 88.31 203 ASP A N 1
ATOM 1601 C CA . ASP A 1 203 ? -9.734 -12.312 -6.328 1 88.31 203 ASP A CA 1
ATOM 1602 C C . ASP A 1 203 ? -8.453 -12.508 -5.523 1 88.31 203 ASP A C 1
ATOM 1604 O O . ASP A 1 203 ? -8.5 -12.734 -4.312 1 88.31 203 ASP A O 1
ATOM 1608 N N . THR A 1 204 ? -7.293 -12.266 -6.211 1 88.31 204 THR A N 1
ATOM 1609 C CA . THR A 1 204 ? -6.047 -12.531 -5.504 1 88.31 204 THR A CA 1
ATOM 1610 C C . THR A 1 204 ? -5.191 -11.273 -5.422 1 88.31 204 THR A C 1
ATOM 1612 O O . THR A 1 204 ? -5.426 -10.305 -6.156 1 88.31 204 THR A O 1
ATOM 1615 N N . ILE A 1 205 ? -4.285 -11.281 -4.43 1 90.19 205 ILE A N 1
ATOM 1616 C CA . ILE A 1 205 ? -3.238 -10.305 -4.152 1 90.19 205 ILE A CA 1
ATOM 1617 C C . ILE A 1 205 ? -3.795 -9.188 -3.271 1 90.19 205 ILE A C 1
ATOM 1619 O O . ILE A 1 205 ? -3.123 -8.727 -2.348 1 90.19 205 ILE A O 1
ATOM 1623 N N . PHE A 1 206 ? -4.934 -8.711 -3.57 1 96.56 206 PHE A N 1
ATOM 1624 C CA . PHE A 1 206 ? -5.555 -7.648 -2.785 1 96.56 206 PHE A CA 1
ATOM 1625 C C . PHE A 1 206 ? -6.941 -8.07 -2.307 1 96.56 206 PHE A C 1
ATOM 1627 O O . PHE A 1 206 ? -7.926 -7.922 -3.033 1 96.56 206 PHE A O 1
ATOM 1634 N N . SER A 1 207 ? -7.059 -8.453 -1.057 1 97.12 207 SER A N 1
ATOM 1635 C CA . SER A 1 207 ? -8.281 -9.008 -0.483 1 97.12 207 SER A CA 1
ATOM 1636 C C . SER A 1 207 ? -9.32 -7.914 -0.246 1 97.12 207 SER A C 1
ATOM 1638 O O . SER A 1 207 ? -9.117 -7.027 0.588 1 97.12 207 SER A O 1
ATOM 1640 N N . GLY A 1 208 ? -10.414 -8.047 -0.848 1 95.88 208 GLY A N 1
ATOM 1641 C CA . GLY A 1 208 ? -11.508 -7.117 -0.633 1 95.88 208 GLY A CA 1
ATOM 1642 C C . GLY A 1 208 ? -12.125 -7.223 0.751 1 95.88 208 GLY A C 1
ATOM 1643 O O . GLY A 1 208 ? -12.484 -6.211 1.355 1 95.88 208 GLY A O 1
ATOM 1644 N N . HIS A 1 209 ? -12.273 -8.453 1.267 1 96.06 209 HIS A N 1
ATOM 1645 C CA . HIS A 1 209 ? -12.773 -8.664 2.619 1 96.06 209 HIS A CA 1
ATOM 1646 C C . HIS A 1 209 ? -11.914 -7.934 3.646 1 96.06 209 HIS A C 1
ATOM 1648 O O . HIS A 1 209 ? -12.438 -7.215 4.504 1 96.06 209 HIS A O 1
ATOM 1654 N N . THR A 1 210 ? -10.656 -8.117 3.475 1 97.56 210 THR A N 1
ATOM 1655 C CA . THR A 1 210 ? -9.742 -7.484 4.418 1 97.56 210 THR A CA 1
ATOM 1656 C C . THR A 1 210 ? -9.836 -5.965 4.32 1 97.56 210 THR A C 1
ATOM 1658 O O . THR A 1 210 ? -9.891 -5.273 5.34 1 97.56 210 THR A O 1
ATOM 1661 N N . MET A 1 211 ? -9.828 -5.469 3.141 1 97.31 211 MET A N 1
ATOM 1662 C CA . MET A 1 211 ? -9.891 -4.027 2.91 1 97.31 211 MET A CA 1
ATOM 1663 C C . MET A 1 211 ? -11.109 -3.418 3.605 1 97.31 211 MET A C 1
ATOM 1665 O O . MET A 1 211 ? -10.984 -2.418 4.316 1 97.31 211 MET A O 1
ATOM 1669 N N . ILE A 1 212 ? -12.25 -4.055 3.457 1 97.06 212 ILE A N 1
ATOM 1670 C CA . ILE A 1 212 ? -13.477 -3.49 4.004 1 97.06 212 ILE A CA 1
ATOM 1671 C C . ILE A 1 212 ? -13.492 -3.648 5.523 1 97.06 212 ILE A C 1
ATOM 1673 O O . ILE A 1 212 ? -14 -2.785 6.238 1 97.06 212 ILE A O 1
ATOM 1677 N N . VAL A 1 213 ? -12.945 -4.727 5.992 1 97.94 213 VAL A N 1
ATOM 1678 C CA . VAL A 1 213 ? -12.852 -4.945 7.43 1 97.94 213 VAL A CA 1
ATOM 1679 C C . VAL A 1 213 ? -11.945 -3.889 8.055 1 97.94 213 VAL A C 1
ATOM 1681 O O . VAL A 1 213 ? -12.297 -3.281 9.07 1 97.94 213 VAL A O 1
ATOM 1684 N N . VAL A 1 214 ? -10.805 -3.643 7.449 1 97.56 214 VAL A N 1
ATOM 1685 C CA . VAL A 1 214 ? -9.859 -2.654 7.949 1 97.56 214 VAL A CA 1
ATOM 1686 C C . VAL A 1 214 ? -10.484 -1.262 7.891 1 97.56 214 VAL A C 1
ATOM 1688 O O . VAL A 1 214 ? -10.398 -0.497 8.859 1 97.56 214 VAL A O 1
ATOM 1691 N N . LEU A 1 215 ? -11.094 -1 6.848 1 97.56 215 LEU A N 1
ATOM 1692 C CA . LEU A 1 215 ? -11.75 0.294 6.676 1 97.56 215 LEU A CA 1
ATOM 1693 C C . LEU A 1 215 ? -12.836 0.5 7.723 1 97.56 215 LEU A C 1
ATOM 1695 O O . LEU A 1 215 ? -12.883 1.545 8.375 1 97.56 215 LEU A O 1
ATOM 1699 N N . SER A 1 216 ? -13.664 -0.513 7.887 1 97.19 216 SER A N 1
ATOM 1700 C CA . SER A 1 216 ? -14.781 -0.42 8.828 1 97.19 216 SER A CA 1
ATOM 1701 C C . SER A 1 216 ? -14.289 -0.243 10.258 1 97.19 216 SER A C 1
ATOM 1703 O O . SER A 1 216 ? -14.773 0.623 10.984 1 97.19 216 SER A O 1
ATOM 1705 N N . TYR A 1 217 ? -13.336 -0.972 10.602 1 96.5 217 TYR A N 1
ATOM 1706 C CA . TYR A 1 217 ? -12.82 -0.88 11.961 1 96.5 217 TYR A CA 1
ATOM 1707 C C . TYR A 1 217 ? -12.102 0.446 12.188 1 96.5 217 TYR A C 1
ATOM 1709 O O . TYR A 1 217 ? -12.242 1.065 13.242 1 96.5 217 TYR A O 1
ATOM 1717 N N . TRP A 1 218 ? -11.32 0.82 11.219 1 95.12 218 TRP A N 1
ATOM 1718 C CA . TRP A 1 218 ? -10.602 2.084 11.344 1 95.12 218 TRP A CA 1
ATOM 1719 C C . TRP A 1 218 ? -11.57 3.248 11.508 1 95.12 218 TRP A C 1
ATOM 1721 O O . TRP A 1 218 ? -11.344 4.141 12.328 1 95.12 218 TRP A O 1
ATOM 1731 N N . PHE A 1 219 ? -12.633 3.32 10.789 1 95 219 PHE A N 1
ATOM 1732 C CA . PHE A 1 219 ? -13.617 4.391 10.883 1 95 219 PHE A CA 1
ATOM 1733 C C . PHE A 1 219 ? -14.32 4.367 12.234 1 95 219 PHE A C 1
ATOM 1735 O O . PHE A 1 219 ? -14.617 5.418 12.805 1 95 219 PHE A O 1
ATOM 1742 N N . LEU A 1 220 ? -14.602 3.176 12.617 1 94.56 220 LEU A N 1
ATOM 1743 C CA . LEU A 1 220 ? -15.211 3.055 13.93 1 94.56 220 LEU A CA 1
ATOM 1744 C C . LEU A 1 220 ? -14.281 3.607 15.016 1 94.56 220 LEU A C 1
ATOM 1746 O O . LEU A 1 220 ? -14.719 4.371 15.875 1 94.56 220 LEU A O 1
ATOM 1750 N N . GLN A 1 221 ? -13.109 3.264 14.914 1 91.94 221 GLN A N 1
ATOM 1751 C CA . GLN A 1 221 ? -12.133 3.723 15.891 1 91.94 221 GLN A CA 1
ATOM 1752 C C . GLN A 1 221 ? -11.969 5.238 15.836 1 91.94 221 GLN A C 1
ATOM 1754 O O . GLN A 1 221 ? -11.805 5.891 16.875 1 91.94 221 GLN A O 1
ATOM 1759 N N . HIS A 1 222 ? -12.094 5.805 14.695 1 90.5 222 HIS A N 1
ATOM 1760 C CA . HIS A 1 222 ? -11.812 7.219 14.484 1 90.5 222 HIS A CA 1
ATOM 1761 C C . HIS A 1 222 ? -13.047 8.07 14.766 1 90.5 222 HIS A C 1
ATOM 1763 O O . HIS A 1 222 ? -12.93 9.188 15.273 1 90.5 222 HIS A O 1
ATOM 1769 N N . TYR A 1 223 ? -14.266 7.504 14.477 1 92 223 TYR A N 1
ATOM 1770 C CA . TYR A 1 223 ? -15.438 8.383 14.477 1 92 223 TYR A CA 1
ATOM 1771 C C . TYR A 1 223 ? -16.484 7.898 15.477 1 92 223 TYR A C 1
ATOM 1773 O O . TYR A 1 223 ? -17.516 8.531 15.648 1 92 223 TYR A O 1
ATOM 1781 N N . CYS A 1 224 ? -16.234 6.848 16.125 1 91.81 224 CYS A N 1
ATOM 1782 C CA . CYS A 1 224 ? -17.25 6.336 17.047 1 91.81 224 CYS A CA 1
ATOM 1783 C C . CYS A 1 224 ? -17.562 7.359 18.125 1 91.81 224 CYS A C 1
ATOM 1785 O O . CYS A 1 224 ? -16.656 7.934 18.734 1 91.81 224 CYS A O 1
ATOM 1787 N N . PRO A 1 225 ? -18.891 7.559 18.312 1 89.62 225 PRO A N 1
ATOM 1788 C CA . PRO A 1 225 ? -19.25 8.469 19.406 1 89.62 225 PRO A CA 1
ATOM 1789 C C . PRO A 1 225 ? -18.688 8.023 20.75 1 89.62 225 PRO A C 1
ATOM 1791 O O . PRO A 1 225 ? -18.656 6.82 21.047 1 89.62 225 PRO A O 1
ATOM 1794 N N . GLN A 1 226 ? -18.406 8.898 21.562 1 87.19 226 GLN A N 1
ATOM 1795 C CA . GLN A 1 226 ? -17.641 8.656 22.766 1 87.19 226 GLN A CA 1
ATOM 1796 C C . GLN A 1 226 ? -18.391 7.727 23.719 1 87.19 226 GLN A C 1
ATOM 1798 O O . GLN A 1 226 ? -17.797 6.785 24.266 1 87.19 226 GLN A O 1
ATOM 1803 N N . PRO A 1 227 ? -19.656 7.906 23.938 1 85.69 227 PRO A N 1
ATOM 1804 C CA . PRO A 1 227 ? -20.359 7.039 24.891 1 85.69 227 PRO A CA 1
ATOM 1805 C C . PRO A 1 227 ? -20.406 5.582 24.438 1 85.69 227 PRO A C 1
ATOM 1807 O O . PRO A 1 227 ? -20.531 4.676 25.266 1 85.69 227 PRO A O 1
ATOM 1810 N N . LEU A 1 228 ? -20.25 5.355 23.172 1 90.06 228 LEU A N 1
ATOM 1811 C CA . LEU A 1 228 ? -20.359 4.008 22.625 1 90.06 228 LEU A CA 1
ATOM 1812 C C . LEU A 1 228 ? -18.984 3.441 22.297 1 90.06 228 LEU A C 1
ATOM 1814 O O . LEU A 1 228 ? -18.859 2.268 21.938 1 90.06 228 LEU A O 1
ATOM 1818 N N . ARG A 1 229 ? -18.016 4.152 22.453 1 89.38 229 ARG A N 1
ATOM 1819 C CA . ARG A 1 229 ? -16.688 3.844 21.938 1 89.38 229 ARG A CA 1
ATOM 1820 C C . ARG A 1 229 ? -16.141 2.557 22.531 1 89.38 229 ARG A C 1
ATOM 1822 O O . ARG A 1 229 ? -15.688 1.664 21.812 1 89.38 229 ARG A O 1
ATOM 1829 N N . LEU A 1 230 ? -16.234 2.494 23.844 1 88.12 230 LEU A N 1
ATOM 1830 C CA . LEU A 1 230 ? -15.664 1.339 24.531 1 88.12 230 LEU A CA 1
ATOM 1831 C C . LEU A 1 230 ? -16.359 0.051 24.094 1 88.12 230 LEU A C 1
ATOM 1833 O O . LEU A 1 230 ? -15.703 -0.915 23.703 1 88.12 230 LEU A O 1
ATOM 1837 N N . ILE A 1 231 ? -17.641 0.068 24.109 1 88.56 231 ILE A N 1
ATOM 1838 C CA . ILE A 1 231 ? -18.391 -1.128 23.766 1 88.56 231 ILE A CA 1
ATOM 1839 C C . ILE A 1 231 ? -18.188 -1.453 22.281 1 88.56 231 ILE A C 1
ATOM 1841 O O . ILE A 1 231 ? -18.016 -2.615 21.922 1 88.56 231 ILE A O 1
ATOM 1845 N N . ALA A 1 232 ? -18.234 -0.469 21.469 1 90.25 232 ALA A N 1
ATOM 1846 C CA . ALA A 1 232 ? -18.078 -0.665 20.031 1 90.25 232 ALA A CA 1
ATOM 1847 C C . ALA A 1 232 ? -16.719 -1.294 19.703 1 90.25 232 ALA A C 1
ATOM 1849 O O . ALA A 1 232 ? -16.641 -2.268 18.953 1 90.25 232 ALA A O 1
ATOM 1850 N N . LEU A 1 233 ? -15.664 -0.861 20.359 1 92.12 233 LEU A N 1
ATOM 1851 C CA . LEU A 1 233 ? -14.32 -1.352 20.062 1 92.12 233 LEU A CA 1
ATOM 1852 C C . LEU A 1 233 ? -14.117 -2.744 20.641 1 92.12 233 LEU A C 1
ATOM 1854 O O . LEU A 1 233 ? -13.453 -3.584 20.031 1 92.12 233 LEU A O 1
ATOM 1858 N N . LEU A 1 234 ? -14.734 -3.055 21.812 1 93.69 234 LEU A N 1
ATOM 1859 C CA . LEU A 1 234 ? -14.586 -4.352 22.469 1 93.69 234 LEU A CA 1
ATOM 1860 C C . LEU A 1 234 ? -15.289 -5.445 21.672 1 93.69 234 LEU A C 1
ATOM 1862 O O . LEU A 1 234 ? -14.852 -6.598 21.672 1 93.69 234 LEU A O 1
ATOM 1866 N N . VAL A 1 235 ? -16.281 -5.055 20.938 1 96 235 VAL A N 1
ATOM 1867 C CA . VAL A 1 235 ? -17.062 -6.043 20.219 1 96 235 VAL A CA 1
ATOM 1868 C C . VAL A 1 235 ? -16.531 -6.168 18.781 1 96 235 VAL A C 1
ATOM 1870 O O . VAL A 1 235 ? -16.328 -7.277 18.281 1 96 235 VAL A O 1
ATOM 1873 N N . VAL A 1 236 ? -16.266 -5.078 18.172 1 97.31 236 VAL A N 1
ATOM 1874 C CA . VAL A 1 236 ? -15.977 -5.086 16.734 1 97.31 236 VAL A CA 1
ATOM 1875 C C . VAL A 1 236 ? -14.523 -5.48 16.516 1 97.31 236 VAL A C 1
ATOM 1877 O O . VAL A 1 236 ? -14.195 -6.133 15.516 1 97.31 236 VAL A O 1
ATOM 1880 N N . PHE A 1 237 ? -13.602 -5.164 17.438 1 96.69 237 PHE A N 1
ATOM 1881 C CA . PHE A 1 237 ? -12.188 -5.457 17.25 1 96.69 237 PHE A CA 1
ATOM 1882 C C . PHE A 1 237 ? -11.961 -6.961 17.141 1 96.69 237 PHE A C 1
ATOM 1884 O O . PHE A 1 237 ? -11.359 -7.441 16.188 1 96.69 237 PHE A O 1
ATOM 1891 N N . PRO A 1 238 ? -12.484 -7.766 18.109 1 97.56 238 PRO A N 1
ATOM 1892 C CA . PRO A 1 238 ? -12.289 -9.211 17.969 1 97.56 238 PRO A CA 1
ATOM 1893 C C . PRO A 1 238 ? -12.938 -9.781 16.719 1 97.56 238 PRO A C 1
ATOM 1895 O O . PRO A 1 238 ? -12.406 -10.719 16.125 1 97.56 238 PRO A O 1
ATOM 1898 N N . LEU A 1 239 ? -14.078 -9.266 16.328 1 98.19 239 LEU A N 1
ATOM 1899 C CA . LEU A 1 239 ? -14.742 -9.734 15.117 1 98.19 239 LEU A CA 1
ATOM 1900 C C . LEU A 1 239 ? -13.875 -9.453 13.891 1 98.19 239 LEU A C 1
ATOM 1902 O O . LEU A 1 239 ? -13.75 -10.305 13.008 1 98.19 239 LEU A O 1
ATOM 1906 N N . ALA A 1 240 ? -13.312 -8.273 13.844 1 98.19 240 ALA A N 1
ATOM 1907 C CA . ALA A 1 240 ? -12.43 -7.906 12.742 1 98.19 240 ALA A CA 1
ATOM 1908 C C . ALA A 1 240 ? -11.211 -8.812 12.688 1 98.19 240 ALA A C 1
ATOM 1910 O O . ALA A 1 240 ? -10.828 -9.289 11.617 1 98.19 240 ALA A O 1
ATOM 1911 N N . LEU A 1 241 ? -10.617 -9.102 13.828 1 98.06 241 LEU A N 1
ATOM 1912 C CA . LEU A 1 241 ? -9.445 -9.969 13.914 1 98.06 241 LEU A CA 1
ATOM 1913 C C . LEU A 1 241 ? -9.797 -11.391 13.484 1 98.06 241 LEU A C 1
ATOM 1915 O O . LEU A 1 241 ? -9.047 -12.016 12.734 1 98.06 241 LEU A O 1
ATOM 1919 N N . LEU A 1 242 ? -10.898 -11.844 13.945 1 98.31 242 LEU A N 1
ATOM 1920 C CA . LEU A 1 242 ? -11.336 -13.195 13.594 1 98.31 242 LEU A CA 1
ATOM 1921 C C . LEU A 1 242 ? -11.625 -13.297 12.102 1 98.31 242 LEU A C 1
ATOM 1923 O O . LEU A 1 242 ? -11.336 -14.32 11.477 1 98.31 242 LEU A O 1
ATOM 1927 N N . SER A 1 243 ? -12.227 -12.273 11.547 1 98 243 SER A N 1
ATOM 1928 C CA . SER A 1 243 ? -12.484 -12.273 10.117 1 98 243 SER A CA 1
ATOM 1929 C C . SER A 1 243 ? -11.195 -12.477 9.328 1 98 243 SER A C 1
ATOM 1931 O O . SER A 1 243 ? -11.133 -13.352 8.453 1 98 243 SER A O 1
ATOM 1933 N N . ILE A 1 244 ? -10.156 -11.789 9.656 1 97.88 244 ILE A N 1
ATOM 1934 C CA . ILE A 1 244 ? -8.875 -11.836 8.953 1 97.88 244 ILE A CA 1
ATOM 1935 C C . ILE A 1 244 ? -8.234 -13.211 9.156 1 97.88 244 ILE A C 1
ATOM 1937 O O . ILE A 1 244 ? -7.766 -13.828 8.195 1 97.88 244 ILE A O 1
ATOM 1941 N N . ILE 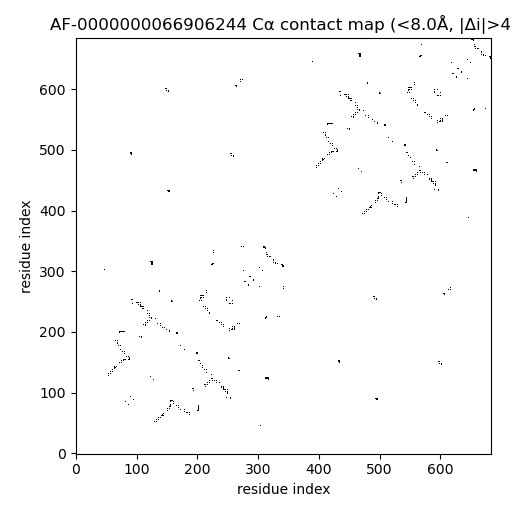A 1 245 ? -8.305 -13.727 10.359 1 98.12 245 ILE A N 1
ATOM 1942 C CA . ILE A 1 245 ? -7.715 -15.023 10.688 1 98.12 245 ILE A CA 1
ATOM 1943 C C . ILE A 1 245 ? -8.445 -16.125 9.922 1 98.12 245 ILE A C 1
ATOM 1945 O O . ILE A 1 245 ? -7.812 -17 9.32 1 98.12 245 ILE A O 1
ATOM 1949 N N . PHE A 1 246 ? -9.734 -16.078 9.844 1 98.06 246 PHE A N 1
ATOM 1950 C CA . PHE A 1 246 ? -10.531 -17.109 9.195 1 98.06 246 PHE A CA 1
ATOM 1951 C C . PHE A 1 246 ? -10.359 -17.062 7.684 1 98.06 246 PHE A C 1
ATOM 1953 O O . PHE A 1 246 ? -10.43 -18.078 7.012 1 98.06 246 PHE A O 1
ATOM 1960 N N . LEU A 1 247 ? -10.109 -15.867 7.16 1 96.75 247 LEU A N 1
ATOM 1961 C CA . LEU A 1 247 ? -9.852 -15.758 5.727 1 96.75 247 LEU A CA 1
ATOM 1962 C C . LEU A 1 247 ? -8.625 -16.578 5.336 1 96.75 247 LEU A C 1
ATOM 1964 O O . LEU A 1 247 ? -8.617 -17.234 4.289 1 96.75 247 LEU A O 1
ATOM 1968 N N . ILE A 1 248 ? -7.625 -16.562 6.211 1 97.62 248 ILE A N 1
ATOM 1969 C CA . ILE A 1 248 ? -6.371 -17.266 5.938 1 97.62 248 ILE A CA 1
ATOM 1970 C C . ILE A 1 248 ? -6.551 -18.75 6.199 1 97.62 248 ILE A C 1
ATOM 1972 O O . ILE A 1 248 ? -6.18 -19.578 5.363 1 97.62 248 ILE A O 1
ATOM 1976 N N . ILE A 1 249 ? -7.203 -19.125 7.273 1 97.38 249 ILE A N 1
ATOM 1977 C CA . ILE A 1 249 ? -7.363 -20.516 7.66 1 97.38 249 ILE A CA 1
ATOM 1978 C C . ILE A 1 249 ? -8.234 -21.234 6.633 1 97.38 249 ILE A C 1
ATOM 1980 O O . ILE A 1 249 ? -7.98 -22.406 6.309 1 97.38 249 ILE A O 1
ATOM 1984 N N . SER A 1 250 ? -9.211 -20.594 6.074 1 94.5 250 SER A N 1
ATOM 1985 C CA . SER A 1 250 ? -10.141 -21.203 5.133 1 94.5 250 SER A CA 1
ATOM 1986 C C . SER A 1 250 ? -9.562 -21.234 3.723 1 94.5 250 SER A C 1
ATOM 1988 O O . SER A 1 250 ? -10.133 -21.859 2.822 1 94.5 250 SER A O 1
ATOM 1990 N N . ARG A 1 251 ? -8.461 -20.594 3.498 1 94.56 251 ARG A N 1
ATOM 1991 C CA . ARG A 1 251 ? -7.793 -20.5 2.205 1 94.56 251 ARG A CA 1
ATOM 1992 C C . ARG A 1 251 ? -8.641 -19.703 1.211 1 94.56 251 ARG A C 1
ATOM 1994 O O . ARG A 1 251 ? -8.602 -19.969 0.008 1 94.56 251 ARG A O 1
ATOM 2001 N N . GLN A 1 252 ? -9.438 -18.781 1.771 1 93.25 252 GLN A N 1
ATOM 2002 C CA . GLN A 1 252 ? -10.133 -17.859 0.867 1 93.25 252 GLN A CA 1
ATOM 2003 C C . GLN A 1 252 ? -9.148 -16.906 0.206 1 93.25 252 GLN A C 1
ATOM 2005 O O . GLN A 1 252 ? -9.359 -16.469 -0.931 1 93.25 252 GLN A O 1
ATOM 2010 N N . HIS A 1 253 ? -8.133 -16.609 0.92 1 95.88 253 HIS A N 1
ATOM 2011 C CA . HIS A 1 253 ? -7.078 -15.719 0.434 1 95.88 253 HIS A CA 1
ATOM 2012 C C . HIS A 1 253 ? -5.703 -16.203 0.879 1 95.88 253 HIS A C 1
ATOM 2014 O O . HIS A 1 253 ? -5.574 -16.828 1.936 1 95.88 253 HIS A O 1
ATOM 2020 N N . TYR A 1 254 ? -4.734 -15.992 0.017 1 97 254 TYR A N 1
ATOM 2021 C CA . TYR A 1 254 ? -3.35 -16.141 0.449 1 97 254 TYR A CA 1
ATOM 2022 C C . TYR A 1 254 ? -3.02 -15.148 1.561 1 97 254 TYR A C 1
ATOM 2024 O O . TYR A 1 254 ? -3.686 -14.117 1.702 1 97 254 TYR A O 1
ATOM 2032 N N . THR A 1 255 ? -2.008 -15.453 2.307 1 97.88 255 THR A N 1
ATOM 2033 C CA . THR A 1 255 ? -1.556 -14.539 3.35 1 97.88 255 THR A CA 1
ATOM 2034 C C . THR A 1 255 ? -1.181 -13.18 2.756 1 97.88 255 THR A C 1
ATOM 2036 O O . THR A 1 255 ? -1.501 -12.133 3.326 1 97.88 255 THR A O 1
ATOM 2039 N N . VAL A 1 256 ? -0.56 -13.18 1.611 1 97.5 256 VAL A N 1
ATOM 2040 C CA . VAL A 1 256 ? -0.083 -11.945 1.005 1 97.5 256 VAL A CA 1
ATOM 2041 C C . VAL A 1 256 ? -1.271 -11.07 0.605 1 97.5 256 VAL A C 1
ATOM 2043 O O . VAL A 1 256 ? -1.182 -9.844 0.627 1 97.5 256 VAL A O 1
ATOM 2046 N N . ASP A 1 257 ? -2.447 -11.656 0.27 1 97.75 257 ASP A N 1
ATOM 2047 C CA . ASP A 1 257 ? -3.645 -10.891 -0.066 1 97.75 257 ASP A CA 1
ATOM 2048 C C . ASP A 1 257 ? -4.082 -10.016 1.104 1 97.75 257 ASP A C 1
ATOM 2050 O O . ASP A 1 257 ? -4.453 -8.852 0.913 1 97.75 257 ASP A O 1
ATOM 2054 N N . VAL A 1 258 ? -3.99 -10.625 2.189 1 98.12 258 VAL A N 1
ATOM 2055 C CA . VAL A 1 258 ? -4.414 -9.969 3.42 1 98.12 258 VAL A CA 1
ATOM 2056 C C . VAL A 1 258 ? -3.398 -8.898 3.812 1 98.12 258 VAL A C 1
ATOM 2058 O O . VAL A 1 258 ? -3.771 -7.781 4.184 1 98.12 258 VAL A O 1
ATOM 2061 N N . VAL A 1 259 ? -2.17 -9.211 3.676 1 97.69 259 VAL A N 1
ATOM 2062 C CA . VAL A 1 259 ? -1.086 -8.305 4.043 1 97.69 259 VAL A CA 1
ATOM 2063 C C . VAL A 1 259 ? -1.113 -7.074 3.139 1 97.69 259 VAL A C 1
ATOM 2065 O O . VAL A 1 259 ? -1.095 -5.941 3.623 1 97.69 259 VAL A O 1
ATOM 2068 N N . VAL A 1 260 ? -1.188 -7.281 1.902 1 97.5 260 VAL A N 1
ATOM 2069 C CA . VAL A 1 260 ? -1.193 -6.184 0.941 1 97.5 260 VAL A CA 1
ATOM 2070 C C . VAL A 1 260 ? -2.43 -5.312 1.155 1 97.5 260 VAL A C 1
ATOM 2072 O O . VAL A 1 260 ? -2.342 -4.082 1.139 1 97.5 260 VAL A O 1
ATOM 2075 N N . ALA A 1 261 ? -3.557 -5.949 1.402 1 97.94 261 ALA A N 1
ATOM 2076 C CA . ALA A 1 261 ? -4.785 -5.199 1.654 1 97.94 261 ALA A CA 1
ATOM 2077 C C . ALA A 1 261 ? -4.641 -4.305 2.883 1 97.94 261 ALA A C 1
ATOM 2079 O O . ALA A 1 261 ? -5.051 -3.143 2.861 1 97.94 261 ALA A O 1
ATOM 2080 N N . THR A 1 262 ? -4.066 -4.82 3.896 1 97.38 262 THR A N 1
ATOM 2081 C CA . THR A 1 262 ? -3.867 -4.059 5.125 1 97.38 262 THR A CA 1
ATOM 2082 C C . THR A 1 262 ? -2.871 -2.926 4.906 1 97.38 262 THR A C 1
ATOM 2084 O O . THR A 1 262 ? -3.127 -1.783 5.293 1 97.38 262 THR A O 1
ATOM 2087 N N . PHE A 1 263 ? -1.771 -3.258 4.215 1 96.38 263 PHE A N 1
ATOM 2088 C CA . PHE A 1 263 ? -0.691 -2.301 4.008 1 96.38 263 PHE A CA 1
ATOM 2089 C C . PHE A 1 263 ? -1.147 -1.155 3.113 1 96.38 263 PHE A C 1
ATOM 2091 O O . PHE A 1 263 ? -0.678 -0.024 3.256 1 96.38 263 PHE A O 1
ATOM 2098 N N . LEU A 1 264 ? -2.043 -1.408 2.268 1 95.75 264 LEU A N 1
ATOM 2099 C CA . LEU A 1 264 ? -2.473 -0.372 1.335 1 95.75 264 LEU A CA 1
ATOM 2100 C C . LEU A 1 264 ? -3.615 0.448 1.924 1 95.75 264 LEU A C 1
ATOM 2102 O O . LEU A 1 264 ? -3.711 1.653 1.682 1 95.75 264 LEU A O 1
ATOM 2106 N N . SER A 1 265 ? -4.418 -0.181 2.746 1 96.62 265 SER A N 1
ATOM 2107 C CA . SER A 1 265 ? -5.598 0.5 3.27 1 96.62 265 SER A CA 1
ATOM 2108 C C . SER A 1 265 ? -5.223 1.513 4.344 1 96.62 265 SER A C 1
ATOM 2110 O O . SER A 1 265 ? -5.715 2.645 4.34 1 96.62 265 SER A O 1
ATOM 2112 N N . LEU A 1 266 ? -4.293 1.217 5.164 1 94 266 LEU A N 1
ATOM 2113 C CA . LEU A 1 266 ? -3.99 2.037 6.332 1 94 266 LEU A CA 1
ATOM 2114 C C . LEU A 1 266 ? -3.373 3.367 5.918 1 94 266 LEU A C 1
ATOM 2116 O O . LEU A 1 266 ? -3.842 4.43 6.328 1 94 266 LEU A O 1
ATOM 2120 N N . PRO A 1 267 ? -2.359 3.354 5.055 1 92.25 267 PRO A N 1
ATOM 2121 C CA . PRO A 1 267 ? -1.799 4.648 4.664 1 92.25 267 PRO A CA 1
ATOM 2122 C C . PRO A 1 267 ? -2.785 5.504 3.873 1 92.25 267 PRO A C 1
ATOM 2124 O O . PRO A 1 267 ? -2.764 6.734 3.977 1 92.25 267 PRO A O 1
ATOM 2127 N N . VAL A 1 268 ? -3.637 4.883 3.098 1 92.38 268 VAL A N 1
ATOM 2128 C CA . VAL A 1 268 ? -4.625 5.637 2.33 1 92.38 268 VAL A CA 1
ATOM 2129 C C . VAL A 1 268 ? -5.594 6.336 3.281 1 92.38 268 VAL A C 1
ATOM 2131 O O . VAL A 1 268 ? -5.926 7.508 3.084 1 92.38 268 VAL A O 1
ATOM 2134 N N . LEU A 1 269 ? -5.996 5.637 4.312 1 93.12 269 LEU A N 1
ATOM 2135 C CA . LEU A 1 269 ? -6.855 6.219 5.34 1 93.12 269 LEU A CA 1
ATOM 2136 C C . LEU A 1 269 ? -6.168 7.398 6.02 1 93.12 269 LEU A C 1
ATOM 2138 O O . LEU A 1 269 ? -6.789 8.445 6.227 1 93.12 269 LEU A O 1
ATOM 2142 N N . GLN A 1 270 ? -4.918 7.301 6.219 1 88.69 270 GLN A N 1
ATOM 2143 C CA . GLN A 1 270 ? -4.164 8.352 6.891 1 88.69 270 GLN A CA 1
ATOM 2144 C C . GLN A 1 270 ? -3.984 9.562 5.98 1 88.69 270 GLN A C 1
ATOM 2146 O O . GLN A 1 270 ? -4.152 10.703 6.418 1 88.69 270 GLN A O 1
ATOM 2151 N N . VAL A 1 271 ? -3.654 9.281 4.75 1 87.38 271 VAL A N 1
ATOM 2152 C CA . VAL A 1 271 ? -3.414 10.375 3.807 1 87.38 271 VAL A CA 1
ATOM 2153 C C . VAL A 1 271 ? -4.684 11.203 3.645 1 87.38 271 VAL A C 1
ATOM 2155 O O . VAL A 1 271 ? -4.637 12.438 3.693 1 87.38 271 VAL A O 1
ATOM 2158 N N . TYR A 1 272 ? -5.805 10.539 3.533 1 88.81 272 TYR A N 1
ATOM 2159 C CA . TYR A 1 272 ? -7.066 11.258 3.4 1 88.81 272 TYR A CA 1
ATOM 2160 C C . TYR A 1 272 ? -7.312 12.156 4.605 1 88.81 272 TYR A C 1
ATOM 2162 O O . TYR A 1 272 ? -7.699 13.32 4.453 1 88.81 272 TYR A O 1
ATOM 2170 N N . HIS A 1 273 ? -7.109 11.727 5.723 1 87.69 273 HIS A N 1
ATOM 2171 C CA . HIS A 1 273 ? -7.426 12.477 6.938 1 87.69 273 HIS A CA 1
ATOM 2172 C C . HIS A 1 273 ? -6.375 13.547 7.215 1 87.69 273 HIS A C 1
ATOM 2174 O O . HIS A 1 273 ? -6.672 14.562 7.852 1 87.69 273 HIS A O 1
ATOM 2180 N N . PHE A 1 274 ? -5.246 13.336 6.668 1 82.44 274 PHE A N 1
ATOM 2181 C CA . PHE A 1 274 ? -4.25 14.406 6.727 1 82.44 274 PHE A CA 1
ATOM 2182 C C . PHE A 1 274 ? -4.637 15.555 5.805 1 82.44 274 PHE A C 1
ATOM 2184 O O . PHE A 1 274 ? -4.449 16.719 6.152 1 82.44 274 PHE A O 1
ATOM 2191 N N . TRP A 1 275 ? -5.105 15.164 4.664 1 81.94 275 TRP A N 1
ATOM 2192 C CA . TRP A 1 275 ? -5.594 16.203 3.766 1 81.94 275 TRP A CA 1
ATOM 2193 C C . TRP A 1 275 ? -6.691 17.031 4.434 1 81.94 275 TRP A C 1
ATOM 2195 O O . TRP A 1 275 ? -6.77 18.25 4.234 1 81.94 275 TRP A O 1
ATOM 2205 N N . LEU A 1 276 ? -7.477 16.375 5.211 1 82.69 276 LEU A N 1
ATOM 2206 C CA . LEU A 1 276 ? -8.539 17.047 5.938 1 82.69 276 LEU A CA 1
ATOM 2207 C C . LEU A 1 276 ? -7.961 18.062 6.93 1 82.69 276 LEU A C 1
ATOM 2209 O O . LEU A 1 276 ? -8.477 19.172 7.066 1 82.69 276 LEU A O 1
ATOM 2213 N N . THR A 1 277 ? -6.926 17.641 7.52 1 76.19 277 THR A N 1
ATOM 2214 C CA . THR A 1 277 ? -6.293 18.516 8.516 1 76.19 277 THR A CA 1
ATOM 2215 C C . THR A 1 277 ? -5.621 19.703 7.84 1 76.19 277 THR A C 1
ATOM 2217 O O . THR A 1 277 ? -5.652 20.812 8.367 1 76.19 277 THR A O 1
ATOM 2220 N N . GLU A 1 278 ? -5.012 19.531 6.734 1 73 278 GLU A N 1
ATOM 2221 C CA . GLU A 1 278 ? -4.309 20.594 6.016 1 73 278 GLU A CA 1
ATOM 2222 C C . GLU A 1 278 ? -5.293 21.594 5.402 1 73 278 GLU A C 1
ATOM 2224 O O . GLU A 1 278 ? -5.02 22.781 5.359 1 73 278 GLU A O 1
ATOM 2229 N N . LYS A 1 279 ? -6.273 21.078 4.719 1 64.12 279 LYS A N 1
ATOM 2230 C CA . LYS A 1 279 ? -7.301 21.969 4.164 1 64.12 279 LYS A CA 1
ATOM 2231 C C . LYS A 1 279 ? -7.82 22.938 5.219 1 64.12 279 LYS A C 1
ATOM 2233 O O . LYS A 1 279 ? -8.07 24.109 4.918 1 64.12 279 LYS A O 1
ATOM 2238 N N . ARG A 1 280 ? -7.918 22.406 6.266 1 57.47 280 ARG A N 1
ATOM 2239 C CA . ARG A 1 280 ? -8.367 23.266 7.352 1 57.47 280 ARG A CA 1
ATOM 2240 C C . ARG A 1 280 ? -7.406 24.438 7.555 1 57.47 280 ARG A C 1
ATOM 2242 O O . ARG A 1 280 ? -7.824 25.531 7.949 1 57.47 280 ARG A O 1
ATOM 2249 N N . ARG A 1 281 ? -6.219 24.156 7.184 1 52.59 281 ARG A N 1
ATOM 2250 C CA . ARG A 1 281 ? -5.211 25.188 7.441 1 52.59 281 ARG A CA 1
ATOM 2251 C C . ARG A 1 281 ? -4.941 26.016 6.195 1 52.59 281 ARG A C 1
ATOM 2253 O O . ARG A 1 281 ? -4.137 26.953 6.227 1 52.59 281 ARG A O 1
ATOM 2260 N N . GLN A 1 282 ? -5.816 26.281 5.203 1 50.91 282 GLN A N 1
ATOM 2261 C CA . GLN A 1 282 ? -5.883 27.078 3.988 1 50.91 282 GLN A CA 1
ATOM 2262 C C . GLN A 1 282 ? -4.762 26.719 3.021 1 50.91 282 GLN A C 1
ATOM 2264 O O . GLN A 1 282 ? -4.676 27.266 1.924 1 50.91 282 GLN A O 1
ATOM 2269 N N . TYR A 1 283 ? -3.629 26.172 3.504 1 41.31 283 TYR A N 1
ATOM 2270 C CA . TYR A 1 283 ? -2.336 26.328 2.848 1 41.31 283 TYR A CA 1
ATOM 2271 C C . TYR A 1 283 ? -2.227 25.406 1.636 1 41.31 283 TYR A C 1
ATOM 2273 O O . TYR A 1 283 ? -1.166 25.312 1.014 1 41.31 283 TYR A O 1
ATOM 2281 N N . VAL A 1 284 ? -3.096 24.469 1.386 1 43.75 284 VAL A N 1
ATOM 2282 C CA . VAL A 1 284 ? -2.404 23.375 0.69 1 43.75 284 VAL A CA 1
ATOM 2283 C C . VAL A 1 284 ? -2.238 23.734 -0.785 1 43.75 284 VAL A C 1
ATOM 2285 O O . VAL A 1 284 ? -3.223 23.844 -1.521 1 43.75 284 VAL A O 1
ATOM 2288 N N . LYS A 1 285 ? -1.415 24.672 -1.079 1 42.62 285 LYS A N 1
ATOM 2289 C CA . LYS A 1 285 ? -0.985 24.516 -2.465 1 42.62 285 LYS A CA 1
ATOM 2290 C C . LYS A 1 285 ? -0.673 23.062 -2.783 1 42.62 285 LYS A C 1
ATOM 2292 O O . LYS A 1 285 ? 0.078 22.406 -2.057 1 42.62 285 LYS A O 1
ATOM 2297 N N . GLY A 1 286 ? -1.579 22.297 -3.217 1 42.09 286 GLY A N 1
ATOM 2298 C CA . GLY A 1 286 ? -1.684 20.875 -3.473 1 42.09 286 GLY A CA 1
ATOM 2299 C C . GLY A 1 286 ? -0.405 20.266 -4.023 1 42.09 286 GLY A C 1
ATOM 2300 O O . GLY A 1 286 ? 0.343 20.938 -4.742 1 42.09 286 GLY A O 1
ATOM 2301 N N . PRO A 1 287 ? 0.053 19.312 -3.303 1 40.19 287 PRO A N 1
ATOM 2302 C CA . PRO A 1 287 ? 1.242 18.562 -3.721 1 40.19 287 PRO A CA 1
ATOM 2303 C C . PRO A 1 287 ? 1.283 18.312 -5.227 1 40.19 287 PRO A C 1
ATOM 2305 O O . PRO A 1 287 ? 0.271 18.484 -5.91 1 40.19 287 PRO A O 1
ATOM 2308 N N . SER A 1 288 ? 2.322 17.453 -5.625 1 43.34 288 SER A N 1
ATOM 2309 C CA . SER A 1 288 ? 2.795 16.938 -6.906 1 43.34 288 SER A CA 1
ATOM 2310 C C . SER A 1 288 ? 1.654 16.328 -7.711 1 43.34 288 SER A C 1
ATOM 2312 O O . SER A 1 288 ? 0.605 15.992 -7.152 1 43.34 288 SER A O 1
ATOM 2314 N N . CYS A 1 289 ? 1.827 16.094 -9.125 1 46.38 289 CYS A N 1
ATOM 2315 C CA . CYS A 1 289 ? 1.119 15.789 -10.359 1 46.38 289 CYS A CA 1
ATOM 2316 C C . CYS A 1 289 ? 0.21 14.578 -10.188 1 46.38 289 CYS A C 1
ATOM 2318 O O . CYS A 1 289 ? -0.935 14.586 -10.641 1 46.38 289 CYS A O 1
ATOM 2320 N N . VAL A 1 290 ? 0.623 13.617 -9.539 1 47.78 290 VAL A N 1
ATOM 2321 C CA . VAL A 1 290 ? -0.103 12.383 -9.836 1 47.78 290 VAL A CA 1
ATOM 2322 C C . VAL A 1 290 ? -1.39 12.328 -9.008 1 47.78 290 VAL A C 1
ATOM 2324 O O . VAL A 1 290 ? -2.412 11.828 -9.477 1 47.78 290 VAL A O 1
ATOM 2327 N N . LEU A 1 291 ? -1.428 13.07 -7.805 1 58.03 291 LEU A N 1
ATOM 2328 C CA . LEU A 1 291 ? -2.623 12.914 -6.984 1 58.03 291 LEU A CA 1
ATOM 2329 C C . LEU A 1 291 ? -3.51 14.148 -7.066 1 58.03 291 LEU A C 1
ATOM 2331 O O . LEU A 1 291 ? -4.43 14.312 -6.262 1 58.03 291 LEU A O 1
ATOM 2335 N N . HIS A 1 292 ? -3.279 14.906 -8.055 1 60.38 292 HIS A N 1
ATOM 2336 C CA . HIS A 1 292 ? -4.004 16.172 -8.219 1 60.38 292 HIS A CA 1
ATOM 2337 C C . HIS A 1 292 ? -5.496 15.914 -8.43 1 60.38 292 HIS A C 1
ATOM 2339 O O . HIS A 1 292 ? -6.332 16.547 -7.789 1 60.38 292 HIS A O 1
ATOM 2345 N N . PRO A 1 293 ? -5.715 14.883 -9.289 1 62.94 293 PRO A N 1
ATOM 2346 C CA . PRO A 1 293 ? -7.148 14.656 -9.469 1 62.94 293 PRO A CA 1
ATOM 2347 C C . PRO A 1 293 ? -7.84 14.18 -8.195 1 62.94 293 PRO A C 1
ATOM 2349 O O . PRO A 1 293 ? -8.969 14.578 -7.91 1 62.94 293 PRO A O 1
ATOM 2352 N N . LEU A 1 294 ? -7.133 13.422 -7.457 1 72.31 294 LEU A N 1
ATOM 2353 C CA . LEU A 1 294 ? -7.691 12.922 -6.203 1 72.31 294 LEU A CA 1
ATOM 2354 C C . LEU A 1 294 ? -7.832 14.047 -5.184 1 72.31 294 LEU A C 1
ATOM 2356 O O . LEU A 1 294 ? -8.805 14.094 -4.426 1 72.31 294 LEU A O 1
ATOM 2360 N N . HIS A 1 295 ? -6.926 14.922 -5.398 1 73.81 295 HIS A N 1
ATOM 2361 C CA . HIS A 1 295 ? -6.973 16.062 -4.488 1 73.81 295 HIS A CA 1
ATOM 2362 C C . HIS A 1 295 ? -8.133 17 -4.828 1 73.81 295 HIS A C 1
ATOM 2364 O O . HIS A 1 295 ? -8.789 17.516 -3.932 1 73.81 295 HIS A O 1
ATOM 2370 N N . ASN A 1 296 ? -8.383 17.109 -6.129 1 75.31 296 ASN A N 1
ATOM 2371 C CA . ASN A 1 296 ? -9.508 17.953 -6.543 1 75.31 296 ASN A CA 1
ATOM 2372 C C . ASN A 1 296 ? -10.844 17.359 -6.102 1 75.31 296 ASN A C 1
ATOM 2374 O O . ASN A 1 296 ? -11.742 18.078 -5.684 1 75.31 296 ASN A O 1
ATOM 2378 N N . LEU A 1 297 ? -10.938 16.078 -6.266 1 81.06 297 LEU A N 1
ATOM 2379 C CA . LEU A 1 297 ? -12.141 15.398 -5.797 1 81.06 297 LEU A CA 1
ATOM 2380 C C . LEU A 1 297 ? -12.32 15.578 -4.297 1 81.06 297 LEU A C 1
ATOM 2382 O O . LEU A 1 297 ? -13.43 15.836 -3.824 1 81.06 297 LEU A O 1
ATOM 2386 N N . PHE A 1 298 ? -11.25 15.531 -3.645 1 81.19 298 PHE A N 1
ATOM 2387 C CA . PHE A 1 298 ? -11.234 15.734 -2.201 1 81.19 298 PHE A CA 1
ATOM 2388 C C . PHE A 1 298 ? -11.727 17.125 -1.844 1 81.19 298 PHE A C 1
ATOM 2390 O O . PHE A 1 298 ? -12.562 17.297 -0.955 1 81.19 298 PHE A O 1
ATOM 2397 N N . VAL A 1 299 ? -11.258 18.047 -2.6 1 78.88 299 VAL A N 1
ATOM 2398 C CA . VAL A 1 299 ? -11.617 19.438 -2.324 1 78.88 299 VAL A CA 1
ATOM 2399 C C . VAL A 1 299 ? -13.102 19.641 -2.602 1 78.88 299 VAL A C 1
ATOM 2401 O O . VAL A 1 299 ? -13.789 20.328 -1.843 1 78.88 299 VAL A O 1
ATOM 2404 N N . PHE A 1 300 ? -13.594 19.047 -3.57 1 83.94 300 PHE A N 1
ATOM 2405 C CA . PHE A 1 300 ? -15 19.172 -3.918 1 83.94 300 PHE A CA 1
ATOM 2406 C C . PHE A 1 300 ? -15.883 18.594 -2.814 1 83.94 300 PHE A C 1
ATOM 2408 O O . PHE A 1 300 ? -16.828 19.234 -2.369 1 83.94 300 PHE A O 1
ATOM 2415 N N . PHE A 1 301 ? -15.555 17.484 -2.34 1 88.12 301 PHE A N 1
ATOM 2416 C CA . PHE A 1 301 ? -16.406 16.781 -1.385 1 88.12 301 PHE A CA 1
ATOM 2417 C C . PHE A 1 301 ? -16.266 17.391 0.008 1 88.12 301 PHE A C 1
ATOM 2419 O O . PHE A 1 301 ? -17.203 17.344 0.808 1 88.12 301 PHE A O 1
ATOM 2426 N N . GLU A 1 302 ? -15.133 18 0.258 1 85.62 302 GLU A N 1
ATOM 2427 C CA . GLU A 1 302 ? -14.898 18.547 1.592 1 85.62 302 GLU A CA 1
ATOM 2428 C C . GLU A 1 302 ? -15.016 20.078 1.593 1 85.62 302 GLU A C 1
ATOM 2430 O O . GLU A 1 302 ? -14.531 20.734 2.51 1 85.62 302 GLU A O 1
ATOM 2435 N N . SER A 1 303 ? -15.539 20.734 0.656 1 75.25 303 SER A N 1
ATOM 2436 C CA . SER A 1 303 ? -15.594 22.188 0.48 1 75.25 303 SER A CA 1
ATOM 2437 C C . SER A 1 303 ? -16.484 22.828 1.536 1 75.25 303 SER A C 1
ATOM 2439 O O . SER A 1 303 ? -16.312 24 1.859 1 75.25 303 SER A O 1
ATOM 2441 N N . ASN A 1 304 ? -17.484 22.188 1.95 1 63.19 304 ASN A N 1
ATOM 2442 C CA . ASN A 1 304 ? -18.406 22.859 2.852 1 63.19 304 ASN A CA 1
ATOM 2443 C C . ASN A 1 304 ? -17.75 23.203 4.18 1 63.19 304 ASN A C 1
ATOM 2445 O O . ASN A 1 304 ? -16.906 22.453 4.676 1 63.19 304 ASN A O 1
ATOM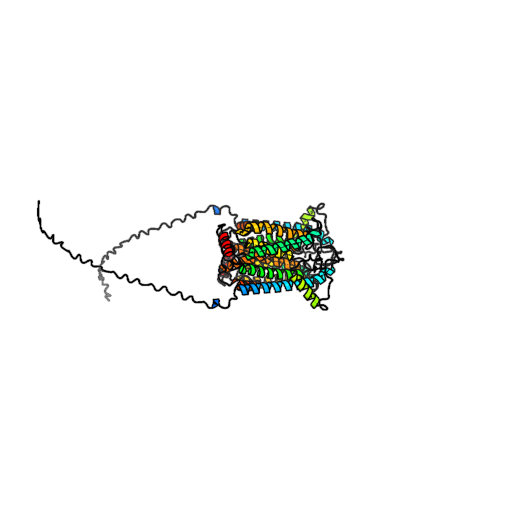 2449 N N . LYS A 1 305 ? -17.625 24.562 4.48 1 56.34 305 LYS A N 1
ATOM 2450 C CA . LYS A 1 305 ? -16.953 25.375 5.48 1 56.34 305 LYS A CA 1
ATOM 2451 C C . LYS A 1 305 ? -16.891 24.656 6.828 1 56.34 305 LYS A C 1
ATOM 2453 O O . LYS A 1 305 ? -15.93 24.844 7.59 1 56.34 305 LYS A O 1
ATOM 2458 N N . ASP A 1 306 ? -17.969 24.047 7.27 1 50 306 ASP A N 1
ATOM 2459 C CA . ASP A 1 306 ? -17.984 23.719 8.695 1 50 306 ASP A CA 1
ATOM 2460 C C . ASP A 1 306 ? -16.984 22.609 9.008 1 50 306 ASP A C 1
ATOM 2462 O O . ASP A 1 306 ? -17.219 21.781 9.898 1 50 306 ASP A O 1
ATOM 2466 N N . ASP A 1 307 ? -16.109 22.297 8.117 1 51.19 307 ASP A N 1
ATOM 2467 C CA . ASP A 1 307 ? -15.367 21.047 8.086 1 51.19 307 ASP A CA 1
ATOM 2468 C C . ASP A 1 307 ? -14.344 21 9.219 1 51.19 307 ASP A C 1
ATOM 2470 O O . ASP A 1 307 ? -13.359 20.25 9.141 1 51.19 307 ASP A O 1
ATOM 2474 N N . GLY A 1 308 ? -14.57 21.734 10.172 1 52.12 308 GLY A N 1
ATOM 2475 C CA . GLY A 1 308 ? -13.711 21.719 11.344 1 52.12 308 GLY A CA 1
ATOM 2476 C C . GLY A 1 308 ? -13.562 20.328 11.945 1 52.12 308 GLY A C 1
ATOM 2477 O O . GLY A 1 308 ? -13.945 19.344 11.328 1 52.12 308 GLY A O 1
ATOM 2478 N N . THR A 1 309 ? -12.93 20.219 13.016 1 63.38 309 THR A N 1
ATOM 2479 C CA . THR A 1 309 ? -12.812 19.094 13.922 1 63.38 309 THR A CA 1
ATOM 2480 C C . THR A 1 309 ? -14.188 18.516 14.242 1 63.38 309 THR A C 1
ATOM 2482 O O . THR A 1 309 ? -15.148 19.25 14.469 1 63.38 309 THR A O 1
ATOM 2485 N N . LEU A 1 310 ? -14.43 17.281 13.695 1 76.5 310 LEU A N 1
ATOM 2486 C CA . LEU A 1 310 ? -15.664 16.594 14.03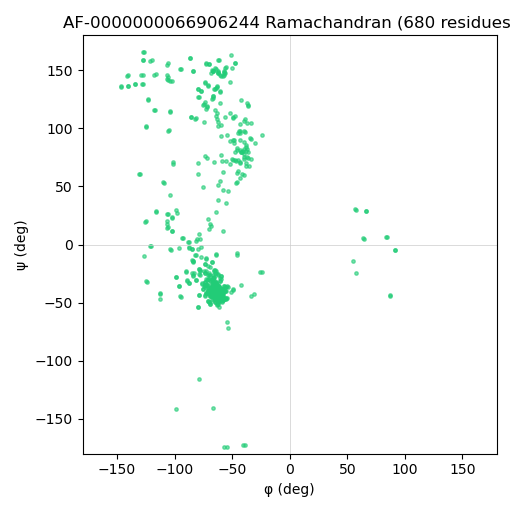1 1 76.5 310 LEU A CA 1
ATOM 2487 C C . LEU A 1 310 ? -15.633 16.078 15.469 1 76.5 310 LEU A C 1
ATOM 2489 O O . LEU A 1 310 ? -14.664 15.445 15.883 1 76.5 310 LEU A O 1
ATOM 2493 N N . ALA A 1 311 ? -16.594 16.609 16.234 1 79.31 311 ALA A N 1
ATOM 2494 C CA . ALA A 1 311 ? -16.734 16.047 17.578 1 79.31 311 ALA A CA 1
ATOM 2495 C C . ALA A 1 311 ? -17.484 14.719 17.531 1 79.31 311 ALA A C 1
ATOM 2497 O O . ALA A 1 311 ? -18.516 14.602 16.875 1 79.31 311 ALA A O 1
ATOM 2498 N N . ASN A 1 312 ? -16.906 13.734 18.094 1 87.31 312 ASN A N 1
ATOM 2499 C CA . ASN A 1 312 ? -17.547 12.43 18.156 1 87.31 312 ASN A CA 1
ATOM 2500 C C . ASN A 1 312 ? -18.688 12.414 19.172 1 87.31 312 ASN A C 1
ATOM 2502 O O . ASN A 1 312 ? -18.609 11.75 20.203 1 87.31 312 ASN A O 1
ATOM 2506 N N . GLU A 1 313 ? -19.781 13.023 18.75 1 88.12 313 GLU A N 1
ATOM 2507 C CA . GLU A 1 313 ? -20.969 13.133 19.609 1 88.12 313 GLU A CA 1
ATOM 2508 C C . GLU A 1 313 ? -22.078 12.195 19.125 1 88.12 313 GLU A C 1
ATOM 2510 O O . GLU A 1 313 ? -22.203 11.938 17.938 1 88.12 313 GLU A O 1
ATOM 2515 N N . LEU A 1 314 ? -22.766 11.719 20.141 1 88.12 314 LEU A N 1
ATOM 2516 C CA . LEU A 1 314 ? -23.891 10.828 19.875 1 88.12 314 LEU A CA 1
ATOM 2517 C C . LEU A 1 314 ? -25.125 11.617 19.469 1 88.12 314 LEU A C 1
ATOM 2519 O O . LEU A 1 314 ? -25.422 12.672 20.047 1 88.12 314 LEU A O 1
ATOM 2523 N N . SER A 1 315 ? -25.766 11.195 18.469 1 88.5 315 SER A N 1
ATOM 2524 C CA . SER A 1 315 ? -27 11.844 18.031 1 88.5 315 SER A CA 1
ATOM 2525 C C . SER A 1 315 ? -27.984 10.836 17.438 1 88.5 315 SER A C 1
ATOM 2527 O O . SER A 1 315 ? -27.562 9.875 16.781 1 88.5 315 SER A O 1
ATOM 2529 N N . TRP A 1 316 ? -29.219 10.984 17.828 1 87.25 316 TRP A N 1
ATOM 2530 C CA . TRP A 1 316 ? -30.266 10.18 17.203 1 87.25 316 TRP A CA 1
ATOM 2531 C C . TRP A 1 316 ? -30.438 10.555 15.734 1 87.25 316 TRP A C 1
ATOM 2533 O O . TRP A 1 316 ? -30.547 11.734 15.391 1 87.25 316 TRP A O 1
ATOM 2543 N N . PRO A 1 317 ? -30.391 9.562 14.859 1 85.5 317 PRO A N 1
ATOM 2544 C CA . PRO A 1 317 ? -30.344 9.852 13.422 1 85.5 317 PRO A CA 1
ATOM 2545 C C . PRO A 1 317 ? -31.656 10.43 12.898 1 85.5 317 PRO A C 1
ATOM 2547 O O . PRO A 1 317 ? -31.672 11.086 11.852 1 85.5 317 PRO A O 1
ATOM 2550 N N . LEU A 1 318 ? -32.688 10.203 13.672 1 83.88 318 LEU A N 1
ATOM 2551 C CA . LEU A 1 318 ? -33.969 10.719 13.234 1 83.88 318 LEU A CA 1
ATOM 2552 C C . LEU A 1 318 ? -34.375 11.945 14.047 1 83.88 318 LEU A C 1
ATOM 2554 O O . LEU A 1 318 ? -33.844 12.172 15.133 1 83.88 318 LEU A O 1
ATOM 2558 N N . ARG A 1 319 ? -35.219 12.82 13.547 1 82.81 319 ARG A N 1
ATOM 2559 C CA . ARG A 1 319 ? -35.688 14.031 14.227 1 82.81 319 ARG A CA 1
ATOM 2560 C C . ARG A 1 319 ? -36.781 13.703 15.242 1 82.81 319 ARG A C 1
ATOM 2562 O O . ARG A 1 319 ? -37.094 14.516 16.109 1 82.81 319 ARG A O 1
ATOM 2569 N N . TRP A 1 320 ? -37.438 12.562 15.078 1 85.5 320 TRP A N 1
ATOM 2570 C CA . TRP A 1 320 ? -38.5 12.109 15.969 1 85.5 320 TRP A CA 1
ATOM 2571 C C . TRP A 1 320 ? -38.25 10.68 16.438 1 85.5 320 TRP A C 1
ATOM 2573 O O . TRP A 1 320 ? -37.656 9.883 15.727 1 85.5 320 TRP A O 1
ATOM 2583 N N . PRO A 1 321 ? -38.594 10.305 17.625 1 86.81 321 PRO A N 1
ATOM 2584 C CA . PRO A 1 321 ? -39.312 11.031 18.688 1 86.81 321 PRO A CA 1
ATOM 2585 C C . PRO A 1 321 ? -38.375 11.906 19.531 1 86.81 321 PRO A C 1
ATOM 2587 O O . PRO A 1 321 ? -37.219 11.555 19.734 1 86.81 321 PRO A O 1
ATOM 2590 N N . GLU A 1 322 ? -38.844 12.938 20.016 1 86.94 322 GLU A N 1
ATOM 2591 C CA . GLU A 1 322 ? -38.094 13.938 20.766 1 86.94 322 GLU A CA 1
ATOM 2592 C C . GLU A 1 322 ? -37.469 13.328 22.016 1 86.94 322 GLU A C 1
ATOM 2594 O O . GLU A 1 322 ? -36.406 13.758 22.453 1 86.94 322 GLU A O 1
ATOM 2599 N N . CYS A 1 323 ? -38.156 12.336 22.469 1 86.81 323 CYS A N 1
ATOM 2600 C CA . CYS A 1 323 ? -37.625 11.703 23.672 1 86.81 323 CYS A CA 1
ATOM 2601 C C . CYS A 1 323 ? -36.281 11.031 23.422 1 86.81 323 CYS A C 1
ATOM 2603 O O . CYS A 1 323 ? -35.375 11.125 24.234 1 86.81 323 CYS A O 1
ATOM 2605 N N . LEU A 1 324 ? -36.219 10.336 22.328 1 84.56 324 LEU A N 1
ATOM 2606 C CA . LEU A 1 324 ? -34.969 9.664 21.984 1 84.56 324 LEU A CA 1
ATOM 2607 C C . LEU A 1 324 ? -33.875 10.68 21.625 1 84.56 324 LEU A C 1
ATOM 2609 O O . LEU A 1 324 ? -32.719 10.492 21.969 1 84.56 324 LEU A O 1
ATOM 2613 N N . VAL A 1 325 ? -34.312 11.648 21 1 86 325 VAL A N 1
ATOM 2614 C CA . VAL A 1 325 ? -33.375 12.703 20.641 1 86 325 VAL A CA 1
ATOM 2615 C C . VAL A 1 325 ? -32.75 13.305 21.891 1 86 325 VAL A C 1
ATOM 2617 O O . VAL A 1 325 ? -31.531 13.438 22 1 86 325 VAL A O 1
ATOM 2620 N N . ALA A 1 326 ? -33.594 13.586 22.812 1 84.69 326 ALA A N 1
ATOM 2621 C CA . ALA A 1 326 ? -33.156 14.18 24.062 1 84.69 326 ALA A CA 1
ATOM 2622 C C . ALA A 1 326 ? -32.312 13.203 24.875 1 84.69 326 ALA A C 1
ATOM 2624 O O . ALA A 1 326 ? -31.312 13.594 25.484 1 84.69 326 ALA A O 1
ATOM 2625 N N . TYR A 1 327 ? -32.719 12.039 24.797 1 83.69 327 TYR A N 1
ATOM 2626 C CA . TYR A 1 327 ? -31.984 11.008 25.531 1 83.69 327 TYR A CA 1
ATOM 2627 C C . TYR A 1 327 ? -30.562 10.867 25.016 1 83.69 327 TYR A C 1
ATOM 2629 O O . TYR A 1 327 ? -29.609 10.844 25.797 1 83.69 327 TYR A O 1
ATOM 2637 N N . PHE A 1 328 ? -30.391 10.781 23.75 1 85.88 328 PHE A N 1
ATOM 2638 C CA . PHE A 1 328 ? -29.078 10.602 23.141 1 85.88 328 PHE A CA 1
ATOM 2639 C C . PHE A 1 328 ? -28.203 11.82 23.391 1 85.88 328 PHE A C 1
ATOM 2641 O O . PHE A 1 328 ? -27 11.688 23.625 1 85.88 328 PHE A O 1
ATOM 2648 N N . GLN A 1 329 ? -28.781 12.914 23.375 1 81.31 329 GLN A N 1
ATOM 2649 C CA . GLN A 1 329 ? -28.031 14.133 23.656 1 81.31 329 GLN A CA 1
ATOM 2650 C C . GLN A 1 329 ? -27.531 14.156 25.109 1 81.31 329 GLN A C 1
ATOM 2652 O O . GLN A 1 329 ? -26.438 14.641 25.391 1 81.31 329 GLN A O 1
ATOM 2657 N N 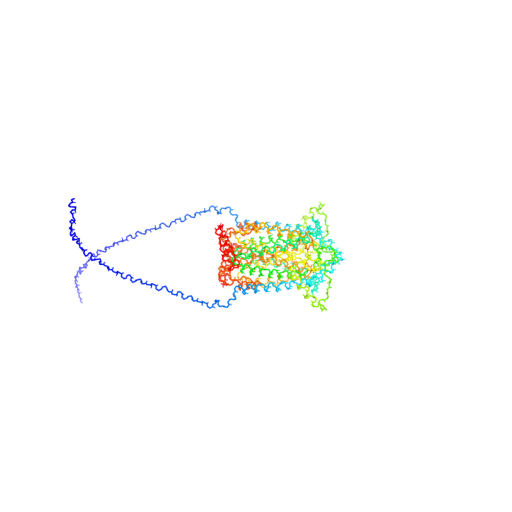. SER A 1 330 ? -28.328 13.594 26 1 82.19 330 SER A N 1
ATOM 2658 C CA . SER A 1 330 ? -27.969 13.578 27.422 1 82.19 330 SER A CA 1
ATOM 2659 C C . SER A 1 330 ? -26.781 12.648 27.688 1 82.19 330 SER A C 1
ATOM 2661 O O . SER A 1 330 ? -26.031 12.844 28.641 1 82.19 330 SER A O 1
ATOM 2663 N N . LEU A 1 331 ? -26.672 11.766 26.875 1 82 331 LEU A N 1
ATOM 2664 C CA . LEU A 1 331 ? -25.609 10.789 27.031 1 82 331 LEU A CA 1
ATOM 2665 C C . LEU A 1 331 ? -24.25 11.414 26.688 1 82 331 LEU A C 1
ATOM 2667 O O . LEU A 1 331 ? -23.219 10.93 27.156 1 82 331 LEU A O 1
ATOM 2671 N N . ASN A 1 332 ? -24.234 12.453 25.922 1 83.06 332 ASN A N 1
ATOM 2672 C CA . ASN A 1 332 ? -23 13.133 25.562 1 83.06 332 ASN A CA 1
ATOM 2673 C C . ASN A 1 332 ? -22.422 13.906 26.75 1 83.06 332 ASN A C 1
ATOM 2675 O O . ASN A 1 332 ? -21.234 14.195 26.797 1 83.06 332 ASN A O 1
ATOM 2679 N N . ARG A 1 333 ? -23.297 14.461 27.594 1 67.19 333 ARG A N 1
ATOM 2680 C CA . ARG A 1 333 ? -22.906 15.281 28.75 1 67.19 333 ARG A CA 1
ATOM 2681 C C . ARG A 1 333 ? -22.172 14.445 29.797 1 67.19 333 ARG A C 1
ATOM 2683 O O . ARG A 1 333 ? -21.406 14.977 30.594 1 67.19 333 ARG A O 1
ATOM 2690 N N . ILE A 1 334 ? -22.609 13.367 29.891 1 59.44 334 ILE A N 1
ATOM 2691 C CA . ILE A 1 334 ? -21.891 12.562 30.859 1 59.44 334 ILE A CA 1
ATOM 2692 C C . ILE A 1 334 ? -20.422 12.469 30.469 1 59.44 334 ILE A C 1
ATOM 2694 O O . ILE A 1 334 ? -19.656 11.727 31.094 1 59.44 334 ILE A O 1
ATOM 2698 N N . ARG A 1 335 ? -20.125 13.227 29.609 1 52.03 335 ARG A N 1
ATOM 2699 C CA . ARG A 1 335 ? -19.094 13.102 28.594 1 52.03 335 ARG A CA 1
ATOM 2700 C C . ARG A 1 335 ? -17.703 13.281 29.219 1 52.03 335 ARG A C 1
ATOM 2702 O O . ARG A 1 335 ? -17.469 14.25 29.938 1 52.03 335 ARG A O 1
ATOM 2709 N N . LEU A 1 336 ? -17.094 12.32 29.109 1 49 336 LEU A N 1
ATOM 2710 C CA . LEU A 1 336 ? -15.641 12.289 28.953 1 49 336 LEU A CA 1
ATOM 2711 C C . LEU A 1 336 ? -15.188 13.211 27.828 1 49 336 LEU A C 1
ATOM 2713 O O . LEU A 1 336 ? -15.953 13.5 26.906 1 49 336 LEU A O 1
ATOM 2717 N N . SER A 1 337 ? -14.141 13.961 27.875 1 44.97 337 SER A N 1
ATOM 2718 C CA . SER A 1 337 ? -13.484 14.906 26.969 1 44.97 337 SER A CA 1
ATOM 2719 C C . SER A 1 337 ? -13.617 14.477 25.516 1 44.97 337 SER A C 1
ATOM 2721 O O . SER A 1 337 ? -13.258 13.352 25.172 1 44.97 337 SER A O 1
ATOM 2723 N N . SER A 1 338 ? -14.688 14.969 24.812 1 46.94 338 SER A N 1
ATOM 2724 C CA . SER A 1 338 ? -14.875 14.75 23.391 1 46.94 338 SER A CA 1
ATOM 2725 C C . SER A 1 338 ? -13.547 14.852 22.641 1 46.94 338 SER A C 1
ATOM 2727 O O . SER A 1 338 ? -12.852 15.859 22.719 1 46.94 338 SER A O 1
ATOM 2729 N N . GLU A 1 339 ? -12.992 13.789 22.391 1 48.19 339 GLU A N 1
ATOM 2730 C CA . GLU A 1 339 ? -11.781 13.773 21.562 1 48.19 339 GLU A CA 1
ATOM 2731 C C . GLU A 1 339 ? -12.07 14.305 20.156 1 48.19 339 GLU A C 1
ATOM 2733 O O . GLU A 1 339 ? -13.031 13.883 19.516 1 48.19 339 GLU A O 1
ATOM 2738 N N . GLN A 1 340 ? -11.719 15.523 19.859 1 45.44 340 GLN A N 1
ATOM 2739 C CA . GLN A 1 340 ? -11.844 16.141 18.531 1 45.44 340 GLN A CA 1
ATOM 2740 C C . GLN A 1 340 ? -10.992 15.391 17.5 1 45.44 340 GLN A C 1
ATOM 2742 O O . GLN A 1 340 ? -9.812 15.117 17.75 1 45.44 340 GLN A O 1
ATOM 2747 N N . VAL A 1 341 ? -11.789 14.68 16.734 1 46.91 341 VAL A N 1
ATOM 2748 C CA . VAL A 1 341 ? -11.07 13.992 15.664 1 46.91 341 VAL A CA 1
ATOM 2749 C C . VAL A 1 341 ? -11.266 14.75 14.352 1 46.91 341 VAL A C 1
ATOM 2751 O O . VAL A 1 341 ? -12.25 15.461 14.18 1 46.91 341 VAL A O 1
ATOM 2754 N N . VAL A 1 342 ? -10.227 14.859 13.516 1 46.97 342 VAL A N 1
ATOM 2755 C CA . VAL A 1 342 ? -10.336 15.461 12.195 1 46.97 342 VAL A CA 1
ATOM 2756 C C . VAL A 1 342 ? -10.922 14.453 11.211 1 46.97 342 VAL A C 1
ATOM 2758 O O . VAL A 1 342 ? -10.672 13.25 11.32 1 46.97 342 VAL A O 1
ATOM 2761 N N . MET B 1 1 ? 49.781 115.375 -0.439 1 18.73 1 MET B N 1
ATOM 2762 C CA . MET B 1 1 ? 50.219 115.75 0.9 1 18.73 1 MET B CA 1
ATOM 2763 C C . MET B 1 1 ? 49.719 114.75 1.938 1 18.73 1 MET B C 1
ATOM 2765 O O . MET B 1 1 ? 48.781 114 1.68 1 18.73 1 MET B O 1
ATOM 2769 N N . SER B 1 2 ? 49.656 115.188 3.248 1 18.12 2 SER B N 1
ATOM 2770 C CA . SER B 1 2 ? 50.031 114.625 4.551 1 18.12 2 SER B CA 1
ATOM 2771 C C . SER B 1 2 ? 48.969 113.625 5.043 1 18.12 2 SER B C 1
ATOM 2773 O O . SER B 1 2 ? 49.25 112.5 5.324 1 18.12 2 SER B O 1
ATOM 2775 N N . ASP B 1 3 ? 48.312 114 6.211 1 17.81 3 ASP B N 1
ATOM 2776 C CA . ASP B 1 3 ? 48.438 113.5 7.598 1 17.81 3 ASP B CA 1
ATOM 2777 C C . ASP B 1 3 ? 47.344 112.5 7.918 1 17.81 3 ASP B C 1
ATOM 2779 O O . ASP B 1 3 ? 46.406 112.312 7.148 1 17.81 3 ASP B O 1
ATOM 2783 N N . ALA B 1 4 ? 46.719 112.5 9.258 1 18.97 4 ALA B N 1
ATOM 2784 C CA . ALA B 1 4 ? 46.75 112 10.617 1 18.97 4 ALA B CA 1
ATOM 2785 C C . ALA B 1 4 ? 45.375 111.375 10.992 1 18.97 4 ALA B C 1
ATOM 2787 O O . ALA B 1 4 ? 45.156 111.062 12.156 1 18.97 4 ALA B O 1
ATOM 2788 N N . SER B 1 5 ? 44.344 111.562 10.133 1 20.22 5 SER B N 1
ATOM 2789 C CA . SER B 1 5 ? 43.031 111.75 10.789 1 20.22 5 SER B CA 1
ATOM 2790 C C . SER B 1 5 ? 42.688 110.5 11.633 1 20.22 5 SER B C 1
ATOM 2792 O O . SER B 1 5 ? 42.719 109.375 11.148 1 20.22 5 SER B O 1
ATOM 2794 N N . SER B 1 6 ? 42.469 110.625 12.93 1 19.38 6 SER B N 1
ATOM 2795 C CA . SER B 1 6 ? 42.5 110.125 14.297 1 19.38 6 SER B CA 1
ATOM 2796 C C . SER B 1 6 ? 41.531 108.938 14.461 1 19.38 6 SER B C 1
ATOM 2798 O O . SER B 1 6 ? 40.719 108.625 13.578 1 19.38 6 SER B O 1
ATOM 2800 N N . LYS B 1 7 ? 40.719 108.812 15.695 1 20.48 7 LYS B N 1
ATOM 2801 C CA . LYS B 1 7 ? 40.719 108.062 16.969 1 20.48 7 LYS B CA 1
ATOM 2802 C C . LYS B 1 7 ? 39.531 107.062 17.047 1 20.48 7 LYS B C 1
ATOM 2804 O O . LYS B 1 7 ? 39.625 106.062 17.688 1 20.48 7 LYS B O 1
ATOM 2809 N N . PHE B 1 8 ? 38.25 107.5 16.688 1 21.95 8 PHE B N 1
ATOM 2810 C CA . PHE B 1 8 ? 37.188 107.438 17.719 1 21.95 8 PHE B CA 1
ATOM 2811 C C . PHE B 1 8 ? 36.781 105.938 17.891 1 21.95 8 PHE B C 1
ATOM 2813 O O . PHE B 1 8 ? 36.438 105.25 16.922 1 21.95 8 PHE B O 1
ATOM 2820 N N . ASN B 1 9 ? 37.219 105.25 19.031 1 20.48 9 ASN B N 1
ATOM 2821 C CA . ASN B 1 9 ? 37.281 104 19.719 1 20.48 9 ASN B CA 1
ATOM 2822 C C . ASN B 1 9 ? 35.875 103.438 19.969 1 20.48 9 ASN B C 1
ATOM 2824 O O . ASN B 1 9 ? 35.094 104 20.766 1 20.48 9 ASN B O 1
ATOM 2828 N N . ARG B 1 10 ? 35.094 103.125 18.922 1 22.28 10 ARG B N 1
ATOM 2829 C CA . ARG B 1 10 ? 33.688 102.688 19 1 22.28 10 ARG B CA 1
ATOM 2830 C C . ARG B 1 10 ? 33.562 101.5 20 1 22.28 10 ARG B C 1
ATOM 2832 O O . ARG B 1 10 ? 34.188 100.5 19.859 1 22.28 10 ARG B O 1
ATOM 2839 N N . GLN B 1 11 ? 33.344 101.875 21.312 1 20.98 11 GLN B N 1
ATOM 2840 C CA . GLN B 1 11 ? 33.156 101.125 22.531 1 20.98 11 GLN B CA 1
ATOM 2841 C C . GLN B 1 11 ? 32.125 100 22.297 1 20.98 11 GLN B C 1
ATOM 2843 O O . GLN B 1 11 ? 30.953 100.25 22.016 1 20.98 11 GLN B O 1
ATOM 2848 N N . LYS B 1 12 ? 32.562 98.875 21.688 1 23.72 12 LYS B N 1
ATOM 2849 C CA . LYS B 1 12 ? 31.844 97.688 21.297 1 23.72 12 LYS B CA 1
ATOM 2850 C C . LYS B 1 12 ? 31.156 97 22.516 1 23.72 12 LYS B C 1
ATOM 2852 O O . LYS B 1 12 ? 31.828 96.625 23.453 1 23.72 12 LYS B O 1
ATOM 2857 N N . ASN B 1 13 ? 30.031 97.688 23.031 1 21.41 13 ASN B N 1
ATOM 2858 C CA . ASN B 1 13 ? 29.266 97.188 24.188 1 21.41 13 ASN B CA 1
ATOM 2859 C C . ASN B 1 13 ? 29 95.688 24.109 1 21.41 13 ASN B C 1
ATOM 2861 O O . ASN B 1 13 ? 28.5 95.188 23.109 1 21.41 13 ASN B O 1
ATOM 2865 N N . ASP B 1 14 ? 29.797 94.812 24.781 1 22.16 14 ASP B N 1
ATOM 2866 C CA . ASP B 1 14 ? 29.984 93.375 24.984 1 22.16 14 ASP B CA 1
ATOM 2867 C C . ASP B 1 14 ? 28.75 92.75 25.641 1 22.16 14 ASP B C 1
ATOM 2869 O O . ASP B 1 14 ? 28.688 92.688 26.875 1 22.16 14 ASP B O 1
ATOM 2873 N N . SER B 1 15 ? 27.5 93.188 25.266 1 22.84 15 SER B N 1
ATOM 2874 C CA . SER B 1 15 ? 26.438 92.688 26.141 1 22.84 15 SER B CA 1
ATOM 2875 C C . SER B 1 15 ? 26.516 91.188 26.281 1 22.84 15 SER B C 1
ATOM 2877 O O . SER B 1 15 ? 26.781 90.5 25.297 1 22.84 15 SER B O 1
ATOM 2879 N N . VAL B 1 16 ? 26.828 90.688 27.484 1 25.27 16 VAL B N 1
ATOM 2880 C CA . VAL B 1 16 ? 27.062 89.438 28.156 1 25.27 16 VAL B CA 1
ATOM 2881 C C . VAL B 1 16 ? 25.812 88.5 28.031 1 25.27 16 VAL B C 1
ATOM 2883 O O . VAL B 1 16 ? 24.797 88.812 28.656 1 25.27 16 VAL B O 1
ATOM 2886 N N . ARG B 1 17 ? 25.25 88.375 26.781 1 25.39 17 ARG B N 1
ATOM 2887 C CA . ARG B 1 17 ? 24.047 87.562 26.797 1 25.39 17 ARG B CA 1
ATOM 2888 C C . ARG B 1 17 ? 24.312 86.188 27.438 1 25.39 17 ARG B C 1
ATOM 2890 O O . ARG B 1 17 ? 25.234 85.5 27.047 1 25.39 17 ARG B O 1
ATOM 2897 N N . ARG B 1 18 ? 24.031 86.125 28.781 1 25.56 18 ARG B N 1
ATOM 2898 C CA . ARG B 1 18 ? 24.078 85 29.703 1 25.56 18 ARG B CA 1
ATOM 2899 C C . ARG B 1 18 ? 23.375 83.75 29.109 1 25.56 18 ARG B C 1
ATOM 2901 O O . ARG B 1 18 ? 22.156 83.812 28.859 1 25.56 18 ARG B O 1
ATOM 2908 N N . ASN B 1 19 ? 23.969 83.062 28.109 1 22.91 19 ASN B N 1
ATOM 2909 C CA . ASN B 1 19 ? 23.453 81.875 27.469 1 22.91 19 ASN B CA 1
ATOM 2910 C C . ASN B 1 19 ? 23.156 80.75 28.484 1 22.91 19 ASN B C 1
ATOM 2912 O O . ASN B 1 19 ? 24.062 80.312 29.172 1 22.91 19 ASN B O 1
ATOM 2916 N N . ASP B 1 20 ? 22.078 80.938 29.297 1 23.7 20 ASP B N 1
ATOM 2917 C CA . ASP B 1 20 ? 21.672 79.938 30.266 1 23.7 20 ASP B CA 1
ATOM 2918 C C . ASP B 1 20 ? 21.594 78.562 29.625 1 23.7 20 ASP B C 1
ATOM 2920 O O . ASP B 1 20 ? 20.766 78.312 28.734 1 23.7 20 ASP B O 1
ATOM 2924 N N . ASP B 1 21 ? 22.703 77.938 29.312 1 25.3 21 ASP B N 1
ATOM 2925 C CA . ASP B 1 21 ? 22.906 76.562 28.766 1 25.3 21 ASP B CA 1
ATOM 2926 C C . ASP B 1 21 ? 22.219 75.562 29.641 1 25.3 21 ASP B C 1
ATOM 2928 O O . ASP B 1 21 ? 22.75 75.125 30.688 1 25.3 21 ASP B O 1
ATOM 2932 N N . SER B 1 22 ? 20.953 75.75 30.094 1 26.48 22 SER B N 1
ATOM 2933 C CA . SER B 1 22 ? 20.375 74.688 30.891 1 26.48 22 SER B CA 1
ATOM 2934 C C . SER B 1 22 ? 20.531 73.312 30.203 1 26.48 22 SER B C 1
ATOM 2936 O O . SER B 1 22 ? 19.969 73.125 29.125 1 26.48 22 SER B O 1
ATOM 2938 N N . SER B 1 23 ? 21.719 72.75 30.188 1 26.16 23 SER B N 1
ATOM 2939 C CA . SER B 1 23 ? 22.109 71.375 29.766 1 26.16 23 SER B CA 1
ATOM 2940 C C . SER B 1 23 ? 21.172 70.312 30.344 1 26.16 23 SER B C 1
ATOM 2942 O O . SER B 1 23 ? 21.141 70.125 31.562 1 26.16 23 SER B O 1
ATOM 2944 N N . SER B 1 24 ? 19.875 70.375 29.984 1 26.83 24 SER B N 1
ATOM 2945 C CA . SER B 1 24 ? 18.984 69.312 30.406 1 26.83 24 SER B CA 1
ATOM 2946 C C . SER B 1 24 ? 19.641 67.938 30.219 1 26.83 24 SER B C 1
ATOM 2948 O O . SER B 1 24 ? 20.062 67.562 29.109 1 26.83 24 SER B O 1
ATOM 2950 N N . SER B 1 25 ? 20.5 67.5 31.141 1 28.94 25 SER B N 1
ATOM 2951 C CA . SER B 1 25 ? 21.062 66.125 31.266 1 28.94 25 SER B CA 1
ATOM 2952 C C . SER B 1 25 ? 19.984 65.062 31.094 1 28.94 25 SER B C 1
ATOM 2954 O O . SER B 1 25 ? 19.109 64.938 31.938 1 28.94 25 SER B O 1
ATOM 2956 N N . CYS B 1 26 ? 19.375 65 29.891 1 28.42 26 CYS B N 1
ATOM 2957 C CA . CYS B 1 26 ? 18.516 63.844 29.594 1 28.42 26 CYS B CA 1
ATOM 2958 C C . CYS B 1 26 ? 19.141 62.531 30.062 1 28.42 26 CYS B C 1
ATOM 2960 O O . CYS B 1 26 ? 20.188 62.125 29.578 1 28.42 26 CYS B O 1
ATOM 2962 N N . ARG B 1 27 ? 19.031 62.25 31.391 1 29.67 27 ARG B N 1
ATOM 2963 C CA . ARG B 1 27 ? 19.359 60.969 31.953 1 29.67 27 ARG B CA 1
ATOM 2964 C C . ARG B 1 27 ? 18.844 59.844 31.062 1 29.67 27 ARG B C 1
ATOM 2966 O O . ARG B 1 27 ? 17.641 59.719 30.828 1 29.67 27 ARG B O 1
ATOM 2973 N N . HIS B 1 28 ? 19.562 59.531 29.984 1 29.77 28 HIS B N 1
ATOM 2974 C CA . HIS B 1 28 ? 19.328 58.312 29.219 1 29.77 28 HIS B CA 1
ATOM 2975 C C . HIS B 1 28 ? 19.109 57.125 30.125 1 29.77 28 HIS B C 1
ATOM 2977 O O . HIS B 1 28 ? 19.984 56.75 30.922 1 29.77 28 HIS B O 1
ATOM 2983 N N . TYR B 1 29 ? 17.938 57.031 30.859 1 30.11 29 TYR B N 1
ATOM 2984 C CA . TYR B 1 29 ? 17.594 55.75 31.484 1 30.11 29 TYR B CA 1
ATOM 2985 C C . TYR B 1 29 ? 17.906 54.594 30.562 1 30.11 29 TYR B C 1
ATOM 2987 O O . TYR B 1 29 ? 17.297 54.438 29.484 1 30.11 29 TYR B O 1
ATOM 2995 N N . ARG B 1 30 ? 19.203 54.188 30.516 1 30.84 30 ARG B N 1
ATOM 2996 C CA . ARG B 1 30 ? 19.547 52.906 29.891 1 30.84 30 ARG B CA 1
ATOM 2997 C C . ARG B 1 30 ? 18.594 51.812 30.328 1 30.84 30 ARG B C 1
ATOM 2999 O O . ARG B 1 30 ? 18.578 51.438 31.5 1 30.84 30 ARG B O 1
ATOM 3006 N N . GLU B 1 31 ? 17.344 51.812 29.859 1 34.44 31 GLU B N 1
ATOM 3007 C CA . GLU B 1 31 ? 16.531 50.594 30.047 1 34.44 31 GLU B CA 1
ATOM 3008 C C . GLU B 1 31 ? 17.391 49.344 29.969 1 34.44 31 GLU B C 1
ATOM 3010 O O . GLU B 1 31 ? 18.094 49.125 28.969 1 34.44 31 GLU B O 1
ATOM 3015 N N . GLU B 1 32 ? 17.891 48.906 31.109 1 34.09 32 GLU B N 1
ATOM 3016 C CA . GLU B 1 32 ? 18.547 47.625 31.219 1 34.09 32 GLU B CA 1
ATOM 3017 C C . GLU B 1 32 ? 17.812 46.562 30.391 1 34.09 32 GLU B C 1
ATOM 3019 O O . GLU B 1 32 ? 16.625 46.312 30.609 1 34.09 32 GLU B O 1
ATOM 3024 N N . LYS B 1 33 ? 18.141 46.406 29.156 1 36.81 33 LYS B N 1
ATOM 3025 C CA . LYS B 1 33 ? 17.625 45.25 28.391 1 36.81 33 LYS B CA 1
ATOM 3026 C C . LYS B 1 33 ? 17.688 43.969 29.219 1 36.81 33 LYS B C 1
ATOM 3028 O O . LYS B 1 33 ? 18.719 43.656 29.812 1 36.81 33 LYS B O 1
ATOM 3033 N N . PRO B 1 34 ? 16.531 43.594 29.844 1 36.03 34 PRO B N 1
ATOM 3034 C CA . PRO B 1 34 ? 16.625 42.312 30.531 1 36.03 34 PRO B CA 1
ATOM 3035 C C . PRO B 1 34 ? 17.484 41.281 29.781 1 36.03 34 PRO B C 1
ATOM 3037 O O . PRO B 1 34 ? 17.422 41.219 28.547 1 36.03 34 PRO B O 1
ATOM 3040 N N . VAL B 1 35 ? 18.688 41.031 30.25 1 36.31 35 VAL B N 1
ATOM 3041 C CA . VAL B 1 35 ? 19.469 39.906 29.766 1 36.31 35 VAL B CA 1
ATOM 3042 C C . VAL B 1 35 ? 18.562 38.688 29.594 1 36.31 35 VAL B C 1
ATOM 3044 O O . VAL B 1 35 ? 17.984 38.188 30.547 1 36.31 35 VAL B O 1
ATOM 3047 N N . ALA B 1 36 ? 17.828 38.656 28.516 1 33.91 36 ALA B N 1
ATOM 3048 C CA . ALA B 1 36 ? 17.203 37.344 28.234 1 33.91 36 ALA B CA 1
ATOM 3049 C C . ALA B 1 36 ? 18.141 36.219 28.625 1 33.91 36 ALA B C 1
ATOM 3051 O O . ALA B 1 36 ? 19.188 36 28 1 33.91 36 ALA B O 1
ATOM 3052 N N . VAL B 1 37 ? 18.281 35.969 29.922 1 33.44 37 VAL B N 1
ATOM 3053 C CA . VAL B 1 37 ? 18.859 34.688 30.297 1 33.44 37 VAL B CA 1
ATOM 3054 C C . VAL B 1 37 ? 18.359 33.594 29.344 1 33.44 37 VAL B C 1
ATOM 3056 O O . VAL B 1 37 ? 17.156 33.312 29.312 1 33.44 37 VAL B O 1
ATOM 3059 N N . LYS B 1 38 ? 19.031 33.469 28.266 1 35.62 38 LYS B N 1
ATOM 3060 C CA . LYS B 1 38 ? 18.859 32.219 27.516 1 35.62 38 LYS B CA 1
ATOM 3061 C C . LYS B 1 38 ? 18.719 31.031 28.469 1 35.62 38 LYS B C 1
ATOM 3063 O O . LYS B 1 38 ? 19.688 30.609 29.078 1 35.62 38 LYS B O 1
ATOM 3068 N N . VAL B 1 39 ? 17.625 30.969 29.219 1 33.38 39 VAL B N 1
ATOM 3069 C CA . VAL B 1 39 ? 17.422 29.656 29.844 1 33.38 39 VAL B CA 1
ATOM 3070 C C . VAL B 1 39 ? 17.828 28.562 28.859 1 33.38 39 VAL B C 1
ATOM 3072 O O . VAL B 1 39 ? 17.203 28.391 27.812 1 33.38 39 VAL B O 1
ATOM 3075 N N . ARG B 1 40 ? 19.141 28.312 28.781 1 35.66 40 ARG B N 1
ATOM 3076 C CA . ARG B 1 40 ? 19.578 27.062 28.172 1 35.66 40 ARG B CA 1
ATOM 3077 C C . ARG B 1 40 ? 18.688 25.891 28.609 1 35.66 40 ARG B C 1
ATOM 3079 O O . ARG B 1 40 ? 18.766 25.453 29.766 1 35.66 40 ARG B O 1
ATOM 3086 N N . THR B 1 41 ? 17.438 25.953 28.312 1 34.25 41 THR B N 1
ATOM 3087 C CA . THR B 1 41 ? 16.781 24.688 28.656 1 34.25 41 THR B CA 1
ATOM 3088 C C . THR B 1 41 ? 17.672 23.5 28.312 1 34.25 41 THR B C 1
ATOM 3090 O O . THR B 1 41 ? 18.297 23.469 27.25 1 34.25 41 THR B O 1
ATOM 3093 N N . ASN B 1 42 ? 18.25 22.859 29.297 1 36.69 42 ASN B N 1
ATOM 3094 C CA . ASN B 1 42 ? 18.969 21.594 29.359 1 36.69 42 ASN B CA 1
ATOM 3095 C C . ASN B 1 42 ? 18.562 20.656 28.234 1 36.69 42 ASN B C 1
ATOM 3097 O O . ASN B 1 42 ? 19.016 19.5 28.188 1 36.69 42 ASN B O 1
ATOM 3101 N N . ASP B 1 43 ? 17.422 20.797 27.672 1 38.34 43 ASP B N 1
ATOM 3102 C CA . ASP B 1 43 ? 17 19.844 26.656 1 38.34 43 ASP B CA 1
ATOM 3103 C C . ASP B 1 43 ? 17.922 19.906 25.422 1 38.34 43 ASP B C 1
ATOM 3105 O O . ASP B 1 43 ? 17.609 19.328 24.391 1 38.34 43 ASP B O 1
ATOM 3109 N N . GLU B 1 44 ? 18.812 20.859 25.312 1 41.69 44 GLU B N 1
ATOM 3110 C CA . GLU B 1 44 ? 19.797 21.047 24.25 1 41.69 44 GLU B CA 1
ATOM 3111 C C . GLU B 1 44 ? 20.781 19.875 24.172 1 41.69 44 GLU B C 1
ATOM 3113 O O . GLU B 1 44 ? 21.484 19.703 23.188 1 41.69 44 GLU B O 1
ATOM 3118 N N . THR B 1 45 ? 21.328 19.453 25.344 1 41.69 45 THR B N 1
ATOM 3119 C CA . THR B 1 45 ? 22.5 18.594 25.469 1 41.69 45 THR B CA 1
ATOM 3120 C C . THR B 1 45 ? 22.328 17.312 24.656 1 41.69 45 THR B C 1
ATOM 3122 O O . THR B 1 45 ? 23.281 16.844 24.031 1 41.69 45 THR B O 1
ATOM 3125 N N . ASN B 1 46 ? 21.359 16.297 25.156 1 45.84 46 ASN B N 1
ATOM 3126 C CA . ASN B 1 46 ? 21.453 14.883 24.844 1 45.84 46 ASN B CA 1
ATOM 3127 C C . ASN B 1 46 ? 20.922 14.594 23.438 1 45.84 46 ASN B C 1
ATOM 3129 O O . ASN B 1 46 ? 20.453 13.484 23.156 1 45.84 46 ASN B O 1
ATOM 3133 N N . ARG B 1 47 ? 20.672 15.57 22.75 1 59.28 47 ARG B N 1
ATOM 3134 C CA . ARG B 1 47 ? 20.156 15.25 21.422 1 59.28 47 ARG B CA 1
ATOM 3135 C C . ARG B 1 47 ? 21.281 14.906 20.469 1 59.28 47 ARG B C 1
ATOM 3137 O O . ARG B 1 47 ? 22.281 15.625 20.375 1 59.28 47 ARG B O 1
ATOM 3144 N N . LEU B 1 48 ? 21.406 13.688 20.109 1 67.12 48 LEU B N 1
ATOM 3145 C CA . LEU B 1 48 ? 22.328 13.258 19.047 1 67.12 48 LEU B CA 1
ATOM 3146 C C . LEU B 1 48 ? 22.391 14.297 17.938 1 67.12 48 LEU B C 1
ATOM 3148 O O . LEU B 1 48 ? 21.375 14.766 17.453 1 67.12 48 LEU B O 1
ATOM 3152 N N . PRO B 1 49 ? 23.703 14.781 17.797 1 81.94 49 PRO B N 1
ATOM 3153 C CA . PRO B 1 49 ? 23.844 15.711 16.672 1 81.94 49 PRO B CA 1
ATOM 3154 C C . PRO B 1 49 ? 23.203 15.18 15.391 1 81.94 49 PRO B C 1
ATOM 3156 O O . PRO B 1 49 ? 22.938 13.984 15.281 1 81.94 49 PRO B O 1
ATOM 3159 N N . GLU B 1 50 ? 22.859 15.969 14.547 1 86.44 50 GLU B N 1
ATOM 3160 C CA . GLU B 1 50 ? 22.203 15.617 13.297 1 86.44 50 GLU B CA 1
ATOM 3161 C C . GLU B 1 50 ? 23.016 14.578 12.523 1 86.44 50 GLU B C 1
ATOM 3163 O O . GLU B 1 50 ? 22.438 13.68 11.898 1 86.44 50 GLU B O 1
ATOM 3168 N N . LEU B 1 51 ? 24.297 14.727 12.625 1 89.94 51 LEU B N 1
ATOM 3169 C CA . LEU B 1 51 ? 25.141 13.75 11.938 1 89.94 51 LEU B CA 1
ATOM 3170 C C . LEU B 1 51 ? 25.031 12.375 12.602 1 89.94 51 LEU B C 1
ATOM 3172 O O . LEU B 1 51 ? 25.078 11.352 11.922 1 89.94 51 LEU B O 1
ATOM 3176 N N . GLY B 1 52 ? 24.969 12.383 13.922 1 92.44 52 GLY B N 1
ATOM 3177 C CA . GLY B 1 52 ? 24.75 11.133 14.617 1 92.44 52 GLY B CA 1
ATOM 3178 C C . GLY B 1 52 ? 23.422 10.484 14.266 1 92.44 52 GLY B C 1
ATOM 3179 O O . GLY B 1 52 ? 23.344 9.266 14.102 1 92.44 52 GLY B O 1
ATOM 3180 N N . LYS B 1 53 ? 22.406 11.312 14.109 1 93.06 53 LYS B N 1
ATOM 3181 C CA . LYS B 1 53 ? 21.109 10.805 13.711 1 93.06 53 LYS B CA 1
ATOM 3182 C C . LYS B 1 53 ? 21.125 10.266 12.289 1 93.06 53 LYS B C 1
ATOM 3184 O O . LYS B 1 53 ? 20.438 9.297 11.969 1 93.06 53 LYS B O 1
ATOM 3189 N N . LEU B 1 54 ? 21.859 10.914 11.453 1 94.69 54 LEU B N 1
ATOM 3190 C CA . LEU B 1 54 ? 22.016 10.43 10.086 1 94.69 54 LEU B CA 1
ATOM 3191 C C . LEU B 1 54 ? 22.672 9.047 10.07 1 94.69 54 LEU B C 1
ATOM 3193 O O . LEU B 1 54 ? 22.172 8.141 9.398 1 94.69 54 LEU B O 1
ATOM 3197 N N . LEU B 1 55 ? 23.719 8.914 10.836 1 96.62 55 LEU B N 1
ATOM 3198 C CA . LEU B 1 55 ? 24.406 7.629 10.906 1 96.62 55 LEU B CA 1
ATOM 3199 C C . LEU B 1 55 ? 23.484 6.543 11.445 1 96.62 55 LEU B C 1
ATOM 3201 O O . LEU B 1 55 ? 23.484 5.418 10.945 1 96.62 55 LEU B O 1
ATOM 3205 N N . LEU B 1 56 ? 22.781 6.918 12.422 1 96.31 56 LEU B N 1
ATOM 3206 C CA . LEU B 1 56 ? 21.828 5.969 12.984 1 96.31 56 LEU B CA 1
ATOM 3207 C C . LEU B 1 56 ? 20.766 5.582 11.969 1 96.31 56 LEU B C 1
ATOM 3209 O O . LEU B 1 56 ? 20.375 4.418 11.875 1 96.31 56 LEU B O 1
ATOM 3213 N N . ALA B 1 57 ? 20.25 6.551 11.227 1 96.62 57 ALA B N 1
ATOM 3214 C CA . ALA B 1 57 ? 19.266 6.277 10.188 1 96.62 57 ALA B CA 1
ATOM 3215 C C . ALA B 1 57 ? 19.812 5.312 9.148 1 96.62 57 ALA B C 1
ATOM 3217 O O . ALA B 1 57 ? 19.125 4.387 8.719 1 96.62 57 ALA B O 1
ATOM 3218 N N . PHE B 1 58 ? 21.062 5.473 8.828 1 97.12 58 PHE B N 1
ATOM 3219 C CA . PHE B 1 58 ? 21.672 4.586 7.844 1 97.12 58 PHE B CA 1
ATOM 3220 C C . PHE B 1 58 ? 21.922 3.207 8.445 1 97.12 58 PHE B C 1
ATOM 3222 O O . PHE B 1 58 ? 21.844 2.197 7.738 1 97.12 58 PHE B O 1
ATOM 3229 N N . LEU B 1 59 ? 22.188 3.182 9.68 1 97.75 59 LEU B N 1
ATOM 3230 C CA . LEU B 1 59 ? 22.312 1.889 10.352 1 97.75 59 LEU B CA 1
ATOM 3231 C C . LEU B 1 59 ? 20.984 1.142 10.344 1 97.75 59 LEU B C 1
ATOM 3233 O O . LEU B 1 59 ? 20.953 -0.06 10.07 1 97.75 59 LEU B O 1
ATOM 3237 N N . ILE B 1 60 ? 19.953 1.843 10.625 1 97.25 60 ILE B N 1
ATOM 3238 C CA . ILE B 1 60 ? 18.609 1.251 10.594 1 97.25 60 ILE B CA 1
ATOM 3239 C C . ILE B 1 60 ? 18.297 0.76 9.188 1 97.25 60 ILE B C 1
ATOM 3241 O O . ILE B 1 60 ? 17.75 -0.331 9.008 1 97.25 60 ILE B O 1
ATOM 3245 N N . LEU B 1 61 ? 18.641 1.548 8.211 1 97.5 61 LEU B N 1
ATOM 3246 C CA . LEU B 1 61 ? 18.453 1.145 6.824 1 97.5 61 LEU B CA 1
ATOM 3247 C C . LEU B 1 61 ? 19.266 -0.108 6.504 1 97.5 61 LEU B C 1
ATOM 3249 O O . LEU B 1 61 ? 18.766 -1.02 5.84 1 97.5 61 LEU B O 1
ATOM 3253 N N . PHE B 1 62 ? 20.469 -0.134 7 1 97.12 62 PHE B N 1
ATOM 3254 C CA . PHE B 1 62 ? 21.328 -1.288 6.758 1 97.12 62 PHE B CA 1
ATOM 3255 C C . PHE B 1 62 ? 20.734 -2.543 7.387 1 97.12 62 PHE B C 1
ATOM 3257 O O . PHE B 1 62 ? 20.703 -3.607 6.766 1 97.12 62 PHE B O 1
ATOM 3264 N N . ILE B 1 63 ? 20.25 -2.428 8.539 1 97.69 63 ILE B N 1
ATOM 3265 C CA . ILE B 1 63 ? 19.641 -3.553 9.234 1 97.69 63 ILE B CA 1
ATOM 3266 C C . ILE B 1 63 ? 18.391 -4.012 8.484 1 97.69 63 ILE B C 1
ATOM 3268 O O . ILE B 1 63 ? 18.156 -5.211 8.312 1 97.69 63 ILE B O 1
ATOM 3272 N N . ALA B 1 64 ? 17.609 -3.068 8.039 1 97.69 64 ALA B N 1
ATOM 3273 C CA . ALA B 1 64 ? 16.406 -3.393 7.277 1 97.69 64 ALA B CA 1
ATOM 3274 C C . ALA B 1 64 ? 16.766 -4.078 5.961 1 97.69 64 ALA B C 1
ATOM 3276 O O . ALA B 1 64 ? 16.109 -5.051 5.566 1 97.69 64 ALA B O 1
ATOM 3277 N N . ALA B 1 65 ? 17.766 -3.572 5.309 1 96.88 65 ALA B N 1
ATOM 3278 C CA . ALA B 1 65 ? 18.219 -4.16 4.047 1 96.88 65 ALA B CA 1
ATOM 3279 C C . ALA B 1 65 ? 18.75 -5.57 4.262 1 96.88 65 ALA B C 1
ATOM 3281 O O . ALA B 1 65 ? 18.484 -6.477 3.469 1 96.88 65 ALA B O 1
ATOM 3282 N N . MET B 1 66 ? 19.484 -5.719 5.324 1 97.31 66 MET B N 1
ATOM 3283 C CA . MET B 1 66 ? 20.016 -7.039 5.652 1 97.31 66 MET B CA 1
ATOM 3284 C C . MET B 1 66 ? 18.891 -8.008 5.977 1 97.31 66 MET B C 1
ATOM 3286 O O . MET B 1 66 ? 18.922 -9.172 5.559 1 97.31 66 MET B O 1
ATOM 3290 N N . SER B 1 67 ? 17.953 -7.555 6.695 1 97.62 67 SER B N 1
ATOM 3291 C CA . SER B 1 67 ? 16.797 -8.375 7 1 97.62 67 SER B CA 1
ATOM 3292 C C . SER B 1 67 ? 16.062 -8.789 5.723 1 97.62 67 SER B C 1
ATOM 3294 O O . SER B 1 67 ? 15.648 -9.938 5.582 1 97.62 67 SER B O 1
ATOM 3296 N N . ASN B 1 68 ? 15.953 -7.887 4.809 1 96.62 68 ASN B N 1
ATOM 3297 C CA . ASN B 1 68 ? 15.336 -8.195 3.523 1 96.62 68 ASN B CA 1
ATOM 3298 C C . ASN B 1 68 ? 16.156 -9.219 2.738 1 96.62 68 ASN B C 1
ATOM 3300 O O . ASN B 1 68 ? 15.594 -10.078 2.059 1 96.62 68 ASN B O 1
ATOM 3304 N N . GLY B 1 69 ? 17.484 -9.062 2.842 1 95.81 69 GLY B N 1
ATOM 3305 C CA . GLY B 1 69 ? 18.328 -10.062 2.225 1 95.81 69 GLY B CA 1
ATOM 3306 C C . GLY B 1 69 ? 18.125 -11.453 2.797 1 95.81 69 GLY B C 1
ATOM 3307 O O . GLY B 1 69 ? 18.078 -12.438 2.055 1 95.81 69 GLY B O 1
ATOM 3308 N N . LEU B 1 70 ? 17.953 -11.516 4.059 1 96.94 70 LEU B N 1
ATOM 3309 C CA . LEU B 1 70 ? 17.703 -12.789 4.715 1 96.94 70 LEU B CA 1
ATOM 3310 C C . LEU B 1 70 ? 16.359 -13.367 4.301 1 96.94 70 LEU B C 1
ATOM 3312 O O . LEU B 1 70 ? 16.234 -14.562 4.035 1 96.94 70 LEU B O 1
ATOM 3316 N N . VAL B 1 71 ? 15.391 -12.516 4.215 1 97 71 VAL B N 1
ATOM 3317 C CA . VAL B 1 71 ? 14.062 -12.953 3.812 1 97 71 VAL B CA 1
ATOM 3318 C C . VAL B 1 71 ? 14.094 -13.469 2.375 1 97 71 VAL B C 1
ATOM 3320 O O . VAL B 1 71 ? 13.531 -14.523 2.074 1 97 71 VAL B O 1
ATOM 3323 N N . MET B 1 72 ? 14.766 -12.781 1.551 1 95.5 72 MET B N 1
ATOM 3324 C CA . MET B 1 72 ? 14.859 -13.188 0.151 1 95.5 72 MET B CA 1
ATOM 3325 C C . MET B 1 72 ? 15.586 -14.516 0.016 1 95.5 72 MET B C 1
ATOM 3327 O O . MET B 1 72 ? 15.211 -15.352 -0.812 1 95.5 72 MET B O 1
ATOM 3331 N N . SER B 1 73 ? 16.641 -14.664 0.774 1 95.38 73 SER B N 1
ATOM 3332 C CA . SER B 1 73 ? 17.359 -15.938 0.766 1 95.38 73 SER B CA 1
ATOM 3333 C C . SER B 1 73 ? 16.453 -17.078 1.241 1 95.38 73 SER B C 1
ATOM 3335 O O . SER B 1 73 ? 16.547 -18.203 0.745 1 95.38 73 SER B O 1
ATOM 3337 N N . TYR B 1 74 ? 15.617 -16.812 2.141 1 96.25 74 TYR B N 1
ATOM 3338 C CA . TYR B 1 74 ? 14.664 -17.797 2.635 1 96.25 74 TYR B CA 1
ATOM 3339 C C . TYR B 1 74 ? 13.609 -18.125 1.578 1 96.25 74 TYR B C 1
ATOM 3341 O O . TYR B 1 74 ? 13.367 -19.297 1.275 1 96.25 74 TYR B O 1
ATOM 3349 N N . THR B 1 75 ? 12.977 -17.094 1.01 1 95.81 75 THR B N 1
ATOM 3350 C CA . THR B 1 75 ? 11.906 -17.281 0.03 1 95.81 75 THR B CA 1
ATOM 3351 C C . THR B 1 75 ? 12.461 -17.922 -1.247 1 95.81 75 THR B C 1
ATOM 3353 O O . THR B 1 75 ? 11.734 -18.609 -1.97 1 95.81 75 THR B O 1
ATOM 3356 N N . HIS B 1 76 ? 13.734 -17.688 -1.513 1 94.88 76 HIS B N 1
ATOM 3357 C CA . HIS B 1 76 ? 14.398 -18.297 -2.666 1 94.88 76 HIS B CA 1
ATOM 3358 C C . HIS B 1 76 ? 14.273 -19.812 -2.646 1 94.88 76 HIS B C 1
ATOM 3360 O O . HIS B 1 76 ? 14.078 -20.438 -3.691 1 94.88 76 HIS B O 1
ATOM 3366 N N . GLN B 1 77 ? 14.336 -20.438 -1.438 1 94.5 77 GLN B N 1
ATOM 3367 C CA . GLN B 1 77 ? 14.281 -21.891 -1.318 1 94.5 77 GLN B CA 1
ATOM 3368 C C . GLN B 1 77 ? 12.945 -22.422 -1.83 1 94.5 77 GLN B C 1
ATOM 3370 O O . GLN B 1 77 ? 12.875 -23.562 -2.318 1 94.5 77 GLN B O 1
ATOM 3375 N N . TYR B 1 78 ? 11.961 -21.641 -1.805 1 93.12 78 TYR B N 1
ATOM 3376 C CA . TYR B 1 78 ? 10.633 -22.078 -2.232 1 93.12 78 TYR B CA 1
ATOM 3377 C C . TYR B 1 78 ? 10.375 -21.688 -3.682 1 93.12 78 TYR B C 1
ATOM 3379 O O . TYR B 1 78 ? 9.734 -22.422 -4.43 1 93.12 78 TYR B O 1
ATOM 3387 N N . ALA B 1 79 ? 10.875 -20.547 -4.062 1 91.75 79 ALA B N 1
ATOM 3388 C CA . ALA B 1 79 ? 10.688 -20.078 -5.43 1 91.75 79 ALA B CA 1
ATOM 3389 C C . ALA B 1 79 ? 11.312 -21.031 -6.438 1 91.75 79 ALA B C 1
ATOM 3391 O O . ALA B 1 79 ? 10.75 -21.281 -7.504 1 91.75 79 ALA B O 1
ATOM 3392 N N . VAL B 1 80 ? 12.438 -21.578 -6.125 1 90.88 80 VAL B N 1
ATOM 3393 C CA . VAL B 1 80 ? 13.18 -22.406 -7.074 1 90.88 80 VAL B CA 1
ATOM 3394 C C . VAL B 1 80 ? 12.492 -23.75 -7.227 1 90.88 80 VAL B C 1
ATOM 3396 O O . VAL B 1 80 ? 12.773 -24.5 -8.164 1 90.88 80 VAL B O 1
ATOM 3399 N N . LYS B 1 81 ? 11.617 -24.078 -6.305 1 89.19 81 LYS B N 1
ATOM 3400 C CA . LYS B 1 81 ? 10.867 -25.328 -6.418 1 89.19 81 LYS B CA 1
ATOM 3401 C C . LYS B 1 81 ? 9.938 -25.297 -7.629 1 89.19 81 LYS B C 1
ATOM 3403 O O . LYS B 1 81 ? 9.539 -26.344 -8.133 1 89.19 81 LYS B O 1
ATOM 3408 N N . TYR B 1 82 ? 9.609 -24.125 -8.062 1 89.31 82 TYR B N 1
ATOM 3409 C CA . TYR B 1 82 ? 8.703 -23.969 -9.195 1 89.31 82 TYR B CA 1
ATOM 3410 C C . TYR B 1 82 ? 9.461 -24.078 -10.516 1 89.31 82 TYR B C 1
ATOM 3412 O O . TYR B 1 82 ? 8.859 -24.266 -11.57 1 89.31 82 TYR B O 1
ATOM 3420 N N . LEU B 1 83 ? 10.773 -24 -10.453 1 86.44 83 LEU B N 1
ATOM 3421 C CA . LEU B 1 83 ? 11.57 -23.984 -11.68 1 86.44 83 LEU B CA 1
ATOM 3422 C C . LEU B 1 83 ? 11.438 -25.312 -12.422 1 86.44 83 LEU B C 1
ATOM 3424 O O . LEU B 1 83 ? 11.523 -26.375 -11.805 1 86.44 83 LEU B O 1
ATOM 3428 N N . ASN B 1 84 ? 11.227 -25.219 -13.703 1 81.81 84 ASN B N 1
ATOM 3429 C CA . ASN B 1 84 ? 11.086 -26.359 -14.602 1 81.81 84 ASN B CA 1
ATOM 3430 C C . ASN B 1 84 ? 9.859 -27.203 -14.258 1 81.81 84 ASN B C 1
ATOM 3432 O O . ASN B 1 84 ? 9.719 -28.328 -14.75 1 81.81 84 ASN B O 1
ATOM 3436 N N . LYS B 1 85 ? 9.039 -26.812 -13.344 1 83.31 85 LYS B N 1
ATOM 3437 C CA . LYS B 1 85 ? 7.816 -27.531 -12.984 1 83.31 85 LYS B CA 1
ATOM 3438 C C . LYS B 1 85 ? 6.574 -26.734 -13.367 1 83.31 85 LYS B C 1
ATOM 3440 O O . LYS B 1 85 ? 5.586 -27.312 -13.844 1 83.31 85 LYS B O 1
ATOM 3445 N N . THR B 1 86 ? 6.691 -25.469 -13.102 1 85.06 86 THR B N 1
ATOM 3446 C CA . THR B 1 86 ? 5.555 -24.594 -13.367 1 85.06 86 THR B CA 1
ATOM 3447 C C . THR B 1 86 ? 5.977 -23.391 -14.211 1 85.06 86 THR B C 1
ATOM 3449 O O . THR B 1 86 ? 7.074 -22.859 -14.039 1 85.06 86 THR B O 1
ATOM 3452 N N . GLU B 1 87 ? 5.172 -23.078 -15.109 1 87.94 87 GLU B N 1
ATOM 3453 C CA . GLU B 1 87 ? 5.387 -21.875 -15.891 1 87.94 87 GLU B CA 1
ATOM 3454 C C . GLU B 1 87 ? 5.148 -20.625 -15.055 1 87.94 87 GLU B C 1
ATOM 3456 O O . GLU B 1 87 ? 4.449 -20.672 -14.039 1 87.94 87 GLU B O 1
ATOM 3461 N N . PRO B 1 88 ? 5.805 -19.531 -15.508 1 91.38 88 PRO B N 1
ATOM 3462 C CA . PRO B 1 88 ? 5.492 -18.281 -14.812 1 91.38 88 PRO B CA 1
ATOM 3463 C C . PRO B 1 88 ? 4 -17.969 -14.805 1 91.38 88 PRO B C 1
ATOM 3465 O O . PRO B 1 88 ? 3.273 -18.391 -15.711 1 91.38 88 PRO B O 1
ATOM 3468 N N . LEU B 1 89 ? 3.613 -17.266 -13.812 1 94.19 89 LEU B N 1
ATOM 3469 C CA . LEU B 1 89 ? 2.207 -16.891 -13.688 1 94.19 89 LEU B CA 1
ATOM 3470 C C . LEU B 1 89 ? 1.77 -16.031 -14.859 1 94.19 89 LEU B C 1
ATOM 3472 O O . LEU B 1 89 ? 2.572 -15.266 -15.406 1 94.19 89 LEU B O 1
ATOM 3476 N N . ASP B 1 90 ? 0.508 -16.203 -15.211 1 94.44 90 ASP B N 1
ATOM 3477 C CA . ASP B 1 90 ? -0.056 -15.32 -16.234 1 94.44 90 ASP B CA 1
ATOM 3478 C C . ASP B 1 90 ? -0.065 -13.875 -15.758 1 94.44 90 ASP B C 1
ATOM 3480 O O . ASP B 1 90 ? -0.424 -13.594 -14.609 1 94.44 90 ASP B O 1
ATOM 3484 N N . ASP B 1 91 ? 0.339 -13.031 -16.656 1 96.38 91 ASP B N 1
ATOM 3485 C CA . ASP B 1 91 ? 0.507 -11.617 -16.328 1 96.38 91 ASP B CA 1
ATOM 3486 C C . ASP B 1 91 ? -0.103 -10.734 -17.422 1 96.38 91 ASP B C 1
ATOM 3488 O O . ASP B 1 91 ? 0.032 -11.016 -18.609 1 96.38 91 ASP B O 1
ATOM 3492 N N . GLY B 1 92 ? -0.775 -9.703 -16.984 1 96.62 92 GLY B N 1
ATOM 3493 C CA . GLY B 1 92 ? -1.493 -8.836 -17.891 1 96.62 92 GLY B CA 1
ATOM 3494 C C . GLY B 1 92 ? -0.592 -8.188 -18.922 1 96.62 92 GLY B C 1
ATOM 3495 O O . GLY B 1 92 ? -0.928 -8.141 -20.109 1 96.62 92 GLY B O 1
ATOM 3496 N N . LEU B 1 93 ? 0.532 -7.656 -18.531 1 97 93 LEU B N 1
ATOM 3497 C CA . LEU B 1 93 ? 1.406 -6.953 -19.453 1 97 93 LEU B CA 1
ATOM 3498 C C . LEU B 1 93 ? 2.307 -7.93 -20.203 1 97 93 LEU B C 1
ATOM 3500 O O . LEU B 1 93 ? 2.705 -7.672 -21.344 1 97 93 LEU B O 1
ATOM 3504 N N . PHE B 1 94 ? 2.588 -9.109 -19.547 1 96 94 PHE B N 1
ATOM 3505 C CA . PHE B 1 94 ? 3.357 -10.141 -20.25 1 96 94 PHE B CA 1
ATOM 3506 C C . PHE B 1 94 ? 2.637 -10.594 -21.5 1 96 94 PHE B C 1
ATOM 3508 O O . PHE B 1 94 ? 3.275 -10.969 -22.5 1 96 94 PHE B O 1
ATOM 3515 N N . ARG B 1 95 ? 1.325 -10.555 -21.453 1 94.62 95 ARG B N 1
ATOM 3516 C CA . ARG B 1 95 ? 0.517 -11.008 -22.578 1 94.62 95 ARG B CA 1
ATOM 3517 C C . ARG B 1 95 ? 0.561 -10 -23.734 1 94.62 95 ARG B C 1
ATOM 3519 O O . ARG B 1 95 ? 0.375 -10.359 -24.891 1 94.62 95 ARG B O 1
ATOM 3526 N N . LEU B 1 96 ? 0.838 -8.766 -23.422 1 95.31 96 LEU B N 1
ATOM 3527 C CA . LEU B 1 96 ? 0.801 -7.691 -24.422 1 95.31 96 LEU B CA 1
ATOM 3528 C C . LEU B 1 96 ? 2.201 -7.391 -24.938 1 95.31 96 LEU B C 1
ATOM 3530 O O . LEU B 1 96 ? 2.355 -6.91 -26.062 1 95.31 96 LEU B O 1
ATOM 3534 N N . ILE B 1 97 ? 3.242 -7.645 -24.094 1 96.56 97 ILE B N 1
ATOM 3535 C CA . ILE B 1 97 ? 4.605 -7.246 -24.438 1 96.56 97 ILE B CA 1
ATOM 3536 C C . ILE B 1 97 ? 5.52 -8.469 -24.406 1 96.56 97 ILE B C 1
ATOM 3538 O O . ILE B 1 97 ? 5.621 -9.156 -23.391 1 96.56 97 ILE B O 1
ATOM 3542 N N . PRO B 1 98 ? 6.199 -8.695 -25.516 1 95.75 98 PRO B N 1
ATOM 3543 C CA . PRO B 1 98 ? 7.109 -9.844 -25.531 1 95.75 98 PRO B CA 1
ATOM 3544 C C . PRO B 1 98 ? 8.367 -9.617 -24.703 1 95.75 98 PRO B C 1
ATOM 3546 O O . PRO B 1 98 ? 8.766 -8.469 -24.469 1 95.75 98 PRO B O 1
ATOM 3549 N N . LEU B 1 99 ? 8.945 -10.719 -24.281 1 95.25 99 LEU B N 1
ATOM 3550 C CA . LEU B 1 99 ? 10.203 -10.688 -23.547 1 95.25 99 LEU B CA 1
ATOM 3551 C C . LEU B 1 99 ? 11.344 -10.211 -24.438 1 95.25 99 LEU B C 1
ATOM 3553 O O . LEU B 1 99 ? 11.492 -10.68 -25.578 1 95.25 99 LEU B O 1
ATOM 3557 N N . ILE B 1 100 ? 12.094 -9.18 -24.047 1 95.69 100 ILE B N 1
ATOM 3558 C CA . ILE B 1 100 ? 13.297 -8.68 -24.703 1 95.69 100 ILE B CA 1
ATOM 3559 C C . ILE B 1 100 ? 14.492 -8.82 -23.766 1 95.69 100 ILE B C 1
ATOM 3561 O O . ILE B 1 100 ? 14.602 -8.102 -22.781 1 95.69 100 ILE B O 1
ATOM 3565 N N . GLN B 1 101 ? 15.461 -9.602 -24.078 1 91.31 101 GLN B N 1
ATOM 3566 C CA . GLN B 1 101 ? 16.5 -10.086 -23.172 1 91.31 101 GLN B CA 1
ATOM 3567 C C . GLN B 1 101 ? 17.422 -8.953 -22.75 1 91.31 101 GLN B C 1
ATOM 3569 O O . GLN B 1 101 ? 17.812 -8.875 -21.578 1 91.31 101 GLN B O 1
ATOM 3574 N N . TRP B 1 102 ? 17.812 -8.062 -23.656 1 93.88 102 TRP B N 1
ATOM 3575 C CA . TRP B 1 102 ? 18.812 -7.043 -23.344 1 93.88 102 TRP B CA 1
ATOM 3576 C C . TRP B 1 102 ? 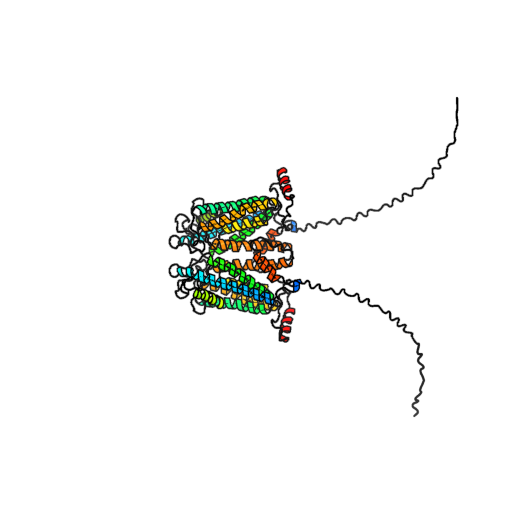18.25 -6.039 -22.328 1 93.88 102 TRP B C 1
ATOM 3578 O O . TRP B 1 102 ? 19 -5.27 -21.734 1 93.88 102 TRP B O 1
ATOM 3588 N N . THR B 1 103 ? 16.922 -6.004 -22.109 1 96.06 103 THR B N 1
ATOM 3589 C CA . THR B 1 103 ? 16.312 -5.047 -21.188 1 96.06 103 THR B CA 1
ATOM 3590 C C . THR B 1 103 ? 16.609 -5.414 -19.75 1 96.06 103 THR B C 1
ATOM 3592 O O . THR B 1 103 ? 16.438 -4.598 -18.844 1 96.06 103 THR B O 1
ATOM 3595 N N . TRP B 1 104 ? 17.125 -6.602 -19.547 1 93.5 104 TRP B N 1
ATOM 3596 C CA . TRP B 1 104 ? 17.547 -6.984 -18.203 1 93.5 104 TRP B CA 1
ATOM 3597 C C . TRP B 1 104 ? 18.672 -6.086 -17.703 1 93.5 104 TRP B C 1
ATOM 3599 O O . TRP B 1 104 ? 18.562 -5.477 -16.641 1 93.5 104 TRP B O 1
ATOM 3609 N N . ILE B 1 105 ? 19.719 -5.969 -18.516 1 94.94 105 ILE B N 1
ATOM 3610 C CA . ILE B 1 105 ? 20.859 -5.133 -18.172 1 94.94 105 ILE B CA 1
ATOM 3611 C C . ILE B 1 105 ? 20.453 -3.664 -18.156 1 94.94 105 ILE B C 1
ATOM 3613 O O . ILE B 1 105 ? 20.906 -2.887 -17.328 1 94.94 105 ILE B O 1
ATOM 3617 N N . ALA B 1 106 ? 19.609 -3.293 -19.047 1 96.88 106 ALA B N 1
ATOM 3618 C CA . ALA B 1 106 ? 19.141 -1.915 -19.141 1 96.88 106 ALA B CA 1
ATOM 3619 C C . ALA B 1 106 ? 18.359 -1.527 -17.891 1 96.88 106 ALA B C 1
ATOM 3621 O O . ALA B 1 106 ? 18.438 -0.389 -17.422 1 96.88 106 ALA B O 1
ATOM 3622 N N . ALA B 1 107 ? 17.516 -2.473 -17.375 1 96.06 107 ALA B N 1
ATOM 3623 C CA . ALA B 1 107 ? 16.75 -2.211 -16.156 1 96.06 107 ALA B CA 1
ATOM 3624 C C . ALA B 1 107 ? 17.688 -1.891 -14.992 1 96.06 107 ALA B C 1
ATOM 3626 O O . ALA B 1 107 ? 17.484 -0.901 -14.281 1 96.06 107 ALA B O 1
ATOM 3627 N N . ASP B 1 108 ? 18.703 -2.656 -14.836 1 94.81 108 ASP B N 1
ATOM 3628 C CA . ASP B 1 108 ? 19.672 -2.438 -13.758 1 94.81 108 ASP B CA 1
ATOM 3629 C C . ASP B 1 108 ? 20.406 -1.118 -13.945 1 94.81 108 ASP B C 1
ATOM 3631 O O . ASP B 1 108 ? 20.609 -0.371 -12.992 1 94.81 108 ASP B O 1
ATOM 3635 N N . ALA B 1 109 ? 20.812 -0.887 -15.164 1 96.44 109 ALA B N 1
ATOM 3636 C CA . ALA B 1 109 ? 21.547 0.336 -15.469 1 96.44 109 ALA B CA 1
ATOM 3637 C C . ALA B 1 109 ? 20.688 1.573 -15.211 1 96.44 109 ALA B C 1
ATOM 3639 O O . ALA B 1 109 ? 21.156 2.539 -14.594 1 96.44 109 ALA B O 1
ATOM 3640 N N . CYS B 1 110 ? 19.469 1.526 -15.656 1 97.62 110 CYS B N 1
ATOM 3641 C CA . CYS B 1 110 ? 18.562 2.66 -15.469 1 97.62 110 CYS B CA 1
ATOM 3642 C C . CYS B 1 110 ? 18.234 2.852 -13.992 1 97.62 110 CYS B C 1
ATOM 3644 O O . CYS B 1 110 ? 18.156 3.984 -13.516 1 97.62 110 CYS B O 1
ATOM 3646 N N . THR B 1 111 ? 17.984 1.771 -13.312 1 97.25 111 THR B N 1
ATOM 3647 C CA . THR B 1 111 ? 17.75 1.851 -11.883 1 97.25 111 THR B CA 1
ATOM 3648 C C . THR B 1 111 ? 18.938 2.469 -11.164 1 97.25 111 THR B C 1
ATOM 3650 O O . THR B 1 111 ? 18.781 3.416 -10.391 1 97.25 111 THR B O 1
ATOM 3653 N N . GLY B 1 112 ? 20.156 1.947 -11.461 1 96.19 112 GLY B N 1
ATOM 3654 C CA . GLY B 1 112 ? 21.375 2.488 -10.867 1 96.19 112 GLY B CA 1
ATOM 3655 C C . GLY B 1 112 ? 21.578 3.959 -11.18 1 96.19 112 GLY B C 1
ATOM 3656 O O . GLY B 1 112 ? 21.969 4.73 -10.297 1 96.19 112 GLY B O 1
ATOM 3657 N N . ALA B 1 113 ? 21.297 4.301 -12.352 1 97.44 113 ALA B N 1
ATOM 3658 C CA . ALA B 1 113 ? 21.469 5.691 -12.766 1 97.44 113 ALA B CA 1
ATOM 3659 C C . ALA B 1 113 ? 20.469 6.598 -12.039 1 97.44 113 ALA B C 1
ATOM 3661 O O . ALA B 1 113 ? 20.828 7.699 -11.617 1 97.44 113 ALA B O 1
ATOM 3662 N N . THR B 1 114 ? 19.234 6.152 -11.914 1 97.56 114 THR B N 1
ATOM 3663 C CA . THR B 1 114 ? 18.219 6.93 -11.219 1 97.56 114 THR B CA 1
ATOM 3664 C C . THR B 1 114 ? 18.641 7.195 -9.773 1 97.56 114 THR B C 1
ATOM 3666 O O . THR B 1 114 ? 18.562 8.336 -9.305 1 97.56 114 THR B O 1
ATOM 3669 N N . ILE B 1 115 ? 19.125 6.164 -9.117 1 96.31 115 ILE B N 1
ATOM 3670 C CA . ILE B 1 115 ? 19.531 6.27 -7.719 1 96.31 115 ILE B CA 1
ATOM 3671 C C . ILE B 1 115 ? 20.75 7.176 -7.602 1 96.31 115 ILE B C 1
ATOM 3673 O O . ILE B 1 115 ? 20.75 8.117 -6.809 1 96.31 115 ILE B O 1
ATOM 3677 N N . SER B 1 116 ? 21.734 6.969 -8.445 1 96.56 116 SER B N 1
ATOM 3678 C CA . SER B 1 116 ? 23 7.695 -8.367 1 96.56 116 SER B CA 1
ATOM 3679 C C . SER B 1 116 ? 22.812 9.18 -8.672 1 96.56 116 SER B C 1
ATOM 3681 O O . SER B 1 116 ? 23.312 10.039 -7.941 1 96.56 116 SER B O 1
ATOM 3683 N N . LEU B 1 117 ? 22.078 9.469 -9.672 1 96.94 117 LEU B N 1
ATOM 3684 C CA . LEU B 1 117 ? 21.859 10.859 -10.047 1 96.94 117 LEU B CA 1
ATOM 3685 C C . LEU B 1 117 ? 21.016 11.578 -8.992 1 96.94 117 LEU B C 1
ATOM 3687 O O . LEU B 1 117 ? 21.297 12.734 -8.656 1 96.94 117 LEU B O 1
ATOM 3691 N N . SER B 1 118 ? 19.953 10.914 -8.484 1 96.25 118 SER B N 1
ATOM 3692 C CA . SER B 1 118 ? 19.172 11.516 -7.418 1 96.25 118 SER B CA 1
ATOM 3693 C C . SER B 1 118 ? 20.031 11.836 -6.203 1 96.25 118 SER B C 1
ATOM 3695 O O . SER B 1 118 ? 19.922 12.914 -5.621 1 96.25 118 SER B O 1
ATOM 3697 N N . PHE B 1 119 ? 20.875 10.898 -5.918 1 93.81 119 PHE B N 1
ATOM 3698 C CA . PHE B 1 119 ? 21.781 11.078 -4.793 1 93.81 119 PHE B CA 1
ATOM 3699 C C . PHE B 1 119 ? 22.719 12.258 -5.039 1 93.81 119 PHE B C 1
ATOM 3701 O O . PHE B 1 119 ? 22.922 13.094 -4.156 1 93.81 119 PHE B O 1
ATOM 3708 N N . ILE B 1 120 ? 23.266 12.375 -6.156 1 93.94 120 ILE B N 1
ATOM 3709 C CA . ILE B 1 120 ? 24.234 13.414 -6.508 1 93.94 120 ILE B CA 1
ATOM 3710 C C . ILE B 1 120 ? 23.562 14.781 -6.457 1 93.94 120 ILE B C 1
ATOM 3712 O O . ILE B 1 120 ? 24.109 15.727 -5.898 1 93.94 120 ILE B O 1
ATOM 3716 N N . PHE B 1 121 ? 22.391 14.93 -6.969 1 93.75 121 PHE B N 1
ATOM 3717 C CA . PHE B 1 121 ? 21.672 16.203 -6.973 1 93.75 121 PHE B CA 1
ATOM 3718 C C . PHE B 1 121 ? 21.312 16.625 -5.551 1 93.75 121 PHE B C 1
ATOM 3720 O O . PHE B 1 121 ? 21.391 17.812 -5.219 1 93.75 121 PHE B O 1
ATOM 3727 N N . LEU B 1 122 ? 21.016 15.68 -4.711 1 94.25 122 LEU B N 1
ATOM 3728 C CA . LEU B 1 122 ? 20.531 16 -3.375 1 94.25 122 LEU B CA 1
ATOM 3729 C C . LEU B 1 122 ? 21.688 16.281 -2.426 1 94.25 122 LEU B C 1
ATOM 3731 O O . LEU B 1 122 ? 21.5 16.844 -1.346 1 94.25 122 LEU B O 1
ATOM 3735 N N . ILE B 1 123 ? 22.906 15.898 -2.844 1 93.19 123 ILE B N 1
ATOM 3736 C CA . ILE B 1 123 ? 24.094 16.234 -2.049 1 93.19 123 ILE B CA 1
ATOM 3737 C C . ILE B 1 123 ? 24.266 17.75 -1.993 1 93.19 123 ILE B C 1
ATOM 3739 O O . ILE B 1 123 ? 24.797 18.281 -1.02 1 93.19 123 ILE B O 1
ATOM 3743 N N . PHE B 1 124 ? 23.734 18.453 -2.984 1 91.69 124 PHE B N 1
ATOM 3744 C CA . PHE B 1 124 ? 23.922 19.891 -3.096 1 91.69 124 PHE B CA 1
ATOM 3745 C C . PHE B 1 124 ? 22.781 20.641 -2.416 1 91.69 124 PHE B C 1
ATOM 3747 O O . PHE B 1 124 ? 22.688 21.859 -2.51 1 91.69 124 PHE B O 1
ATOM 3754 N N . HIS B 1 125 ? 21.938 19.922 -1.778 1 90.81 125 HIS B N 1
ATOM 3755 C CA . HIS B 1 125 ? 20.906 20.578 -0.978 1 90.81 125 HIS B CA 1
ATOM 3756 C C . HIS B 1 125 ? 21.484 21.172 0.302 1 90.81 125 HIS B C 1
ATOM 3758 O O . HIS B 1 125 ? 22.344 20.547 0.942 1 90.81 125 HIS B O 1
ATOM 3764 N N . ARG B 1 126 ? 21.078 22.328 0.71 1 87.81 126 ARG B N 1
ATOM 3765 C CA . ARG B 1 126 ? 21.594 23.031 1.892 1 87.81 126 ARG B CA 1
ATOM 3766 C C . ARG B 1 126 ? 21.438 22.156 3.137 1 87.81 126 ARG B C 1
ATOM 3768 O O . ARG B 1 126 ? 22.328 22.141 3.996 1 87.81 126 ARG B O 1
ATOM 3775 N N . ARG B 1 127 ? 20.359 21.484 3.246 1 90 127 ARG B N 1
ATOM 3776 C CA . ARG B 1 127 ? 20.078 20.609 4.387 1 90 127 ARG B CA 1
ATOM 3777 C C . ARG B 1 127 ? 20.141 19.141 3.984 1 90 127 ARG B C 1
ATOM 3779 O O . ARG B 1 127 ? 19.234 18.375 4.301 1 90 127 ARG B O 1
ATOM 3786 N N . GLN B 1 128 ? 21.234 18.766 3.383 1 91.81 128 GLN B N 1
ATOM 3787 C CA . GLN B 1 128 ? 21.375 17.438 2.818 1 91.81 128 GLN B CA 1
ATOM 3788 C C . GLN B 1 128 ? 21.328 16.375 3.912 1 91.81 128 GLN B C 1
ATOM 3790 O O . GLN B 1 128 ? 20.812 15.273 3.693 1 91.81 128 GLN B O 1
ATOM 3795 N N . VAL B 1 129 ? 21.812 16.672 5.109 1 91.44 129 VAL B N 1
ATOM 3796 C CA . VAL B 1 129 ? 21.828 15.711 6.203 1 91.44 129 VAL B CA 1
ATOM 3797 C C . VAL B 1 129 ? 20.391 15.328 6.578 1 91.44 129 VAL B C 1
ATOM 3799 O O . VAL B 1 129 ? 20.094 14.148 6.758 1 91.44 129 VAL B O 1
ATOM 3802 N N . THR B 1 130 ? 19.5 16.297 6.613 1 91.19 130 THR B N 1
ATOM 3803 C CA . THR B 1 130 ? 18.094 16.062 6.938 1 91.19 130 THR B CA 1
ATOM 3804 C C . THR B 1 130 ? 17.406 15.266 5.832 1 91.19 130 THR B C 1
ATOM 3806 O O . THR B 1 130 ? 16.656 14.328 6.109 1 91.19 130 THR B O 1
ATOM 3809 N N . VAL B 1 131 ? 17.703 15.625 4.641 1 93.25 131 VAL B N 1
ATOM 3810 C CA . VAL B 1 131 ? 17.078 14.984 3.486 1 93.25 131 VAL B CA 1
ATOM 3811 C C . VAL B 1 131 ? 17.469 13.508 3.439 1 93.25 131 VAL B C 1
ATOM 3813 O O . VAL B 1 131 ? 16.609 12.633 3.289 1 93.25 131 VAL B O 1
ATOM 3816 N N . TYR B 1 132 ? 18.734 13.219 3.646 1 95.06 132 TYR B N 1
ATOM 3817 C CA . TYR B 1 132 ? 19.203 11.844 3.582 1 95.06 132 TYR B CA 1
ATOM 3818 C C . TYR B 1 132 ? 18.719 11.047 4.789 1 95.06 132 TYR B C 1
ATOM 3820 O O . TYR B 1 132 ? 18.453 9.844 4.684 1 95.06 132 TYR B O 1
ATOM 3828 N N . LYS B 1 133 ? 18.656 11.711 5.91 1 94.75 133 LYS B N 1
ATOM 3829 C CA . LYS B 1 133 ? 18.109 11.062 7.098 1 94.75 133 LYS B CA 1
ATOM 3830 C C . LYS B 1 133 ? 16.672 10.602 6.855 1 94.75 133 LYS B C 1
ATOM 3832 O O . LYS B 1 133 ? 16.328 9.453 7.145 1 94.75 133 LYS B O 1
ATOM 3837 N N . ARG B 1 134 ? 15.859 11.43 6.266 1 93.81 134 ARG B N 1
ATOM 3838 C CA . ARG B 1 134 ? 14.477 11.109 5.949 1 93.81 134 ARG B CA 1
ATOM 3839 C C . ARG B 1 134 ? 14.391 9.977 4.922 1 93.81 134 ARG B C 1
ATOM 3841 O O . ARG B 1 134 ? 13.594 9.055 5.074 1 93.81 134 ARG B O 1
ATOM 3848 N N . ALA B 1 135 ? 15.211 10.094 3.949 1 96.56 135 ALA B N 1
ATOM 3849 C CA . ALA B 1 135 ? 15.234 9.078 2.9 1 96.56 135 ALA B CA 1
ATOM 3850 C C . ALA B 1 135 ? 15.586 7.707 3.473 1 96.56 135 ALA B C 1
ATOM 3852 O O . ALA B 1 135 ? 14.953 6.703 3.143 1 96.56 135 ALA B O 1
ATOM 3853 N N . ALA B 1 136 ? 16.578 7.703 4.34 1 96.94 136 ALA B N 1
ATOM 3854 C CA . ALA B 1 136 ? 17.031 6.453 4.938 1 96.94 136 ALA B CA 1
ATOM 3855 C C . ALA B 1 136 ? 15.953 5.832 5.809 1 96.94 136 ALA B C 1
ATOM 3857 O O . ALA B 1 136 ? 15.727 4.621 5.766 1 96.94 136 ALA B O 1
ATOM 3858 N N . LEU B 1 137 ? 15.266 6.629 6.547 1 95.69 137 LEU B N 1
ATOM 3859 C CA . LEU B 1 137 ? 14.227 6.129 7.449 1 95.69 137 LEU B CA 1
ATOM 3860 C C . LEU B 1 137 ? 13.039 5.586 6.664 1 95.69 137 LEU B C 1
ATOM 3862 O O . LEU B 1 137 ? 12.523 4.516 6.98 1 95.69 137 LEU B O 1
ATOM 3866 N N . ILE B 1 138 ? 12.656 6.309 5.688 1 96.31 138 ILE B N 1
ATOM 3867 C CA . ILE B 1 138 ? 11.523 5.879 4.879 1 96.31 138 ILE B CA 1
ATOM 3868 C C . ILE B 1 138 ? 11.883 4.602 4.121 1 96.31 138 ILE B C 1
ATOM 3870 O O . ILE B 1 138 ? 11.086 3.664 4.055 1 96.31 138 ILE B O 1
ATOM 3874 N N . ALA B 1 139 ? 13.062 4.57 3.574 1 97.56 139 ALA B N 1
ATOM 3875 C CA . ALA B 1 139 ? 13.523 3.365 2.891 1 97.56 139 ALA B CA 1
ATOM 3876 C C . ALA B 1 139 ? 13.531 2.168 3.838 1 97.56 139 ALA B C 1
ATOM 3878 O O . ALA B 1 139 ? 13.117 1.067 3.459 1 97.56 139 ALA B O 1
ATOM 3879 N N . ALA B 1 140 ? 14.023 2.395 5.035 1 97.25 140 ALA B N 1
ATOM 3880 C CA . ALA B 1 140 ? 14.07 1.318 6.02 1 97.25 140 ALA B CA 1
ATOM 3881 C C . ALA B 1 140 ? 12.664 0.787 6.312 1 97.25 140 ALA B C 1
ATOM 3883 O O . ALA B 1 140 ? 12.461 -0.427 6.383 1 97.25 140 ALA B O 1
ATOM 3884 N N . PHE B 1 141 ? 11.758 1.634 6.492 1 96.19 141 PHE B N 1
ATOM 3885 C CA . PHE B 1 141 ? 10.383 1.229 6.762 1 96.19 141 PHE B CA 1
ATOM 3886 C C . PHE B 1 141 ? 9.812 0.447 5.582 1 96.19 141 PHE B C 1
ATOM 3888 O O . PHE B 1 141 ? 9.141 -0.574 5.773 1 96.19 141 PHE B O 1
ATOM 3895 N N . LEU B 1 142 ? 10.016 0.922 4.379 1 97.25 142 LEU B N 1
ATOM 3896 C CA . LEU B 1 142 ? 9.531 0.241 3.184 1 97.25 142 LEU B CA 1
ATOM 3897 C C . LEU B 1 142 ? 10.164 -1.143 3.055 1 97.25 142 LEU B C 1
ATOM 3899 O O . LEU B 1 142 ? 9.5 -2.094 2.639 1 97.25 142 LEU B O 1
ATOM 3903 N N . TYR B 1 143 ? 11.414 -1.273 3.424 1 97.56 143 TYR B N 1
ATOM 3904 C CA . TYR B 1 143 ? 12.055 -2.584 3.414 1 97.56 143 TYR B CA 1
ATOM 3905 C C . TYR B 1 143 ? 11.391 -3.523 4.414 1 97.56 143 TYR B C 1
ATOM 3907 O O . TYR B 1 143 ? 11.297 -4.73 4.176 1 97.56 143 TYR B O 1
ATOM 3915 N N . CYS B 1 144 ? 10.961 -3.004 5.477 1 96.44 144 CYS B N 1
ATOM 3916 C CA . CYS B 1 144 ? 10.242 -3.826 6.441 1 96.44 144 CYS B CA 1
ATOM 3917 C C . CYS B 1 144 ? 8.93 -4.324 5.855 1 96.44 144 CYS B C 1
ATOM 3919 O O . CYS B 1 144 ? 8.594 -5.508 5.977 1 96.44 144 CYS B O 1
ATOM 3921 N N . LEU B 1 145 ? 8.195 -3.412 5.242 1 96.81 145 LEU B N 1
ATOM 3922 C CA . LEU B 1 145 ? 6.961 -3.822 4.586 1 96.81 145 LEU B CA 1
ATOM 3923 C C . LEU B 1 145 ? 7.23 -4.871 3.516 1 96.81 145 LEU B C 1
ATOM 3925 O O . LEU B 1 145 ? 6.488 -5.848 3.391 1 96.81 145 LEU B O 1
ATOM 3929 N N . ARG B 1 146 ? 8.273 -4.648 2.775 1 97.62 146 ARG B N 1
ATOM 3930 C CA . ARG B 1 146 ? 8.672 -5.586 1.732 1 97.62 146 ARG B CA 1
ATOM 3931 C C . ARG B 1 146 ? 8.969 -6.961 2.318 1 97.62 146 ARG B C 1
ATOM 3933 O O . ARG B 1 146 ? 8.516 -7.98 1.792 1 97.62 146 ARG B O 1
ATOM 3940 N N . GLY B 1 147 ? 9.734 -6.98 3.393 1 97.19 147 GLY B N 1
ATOM 3941 C CA . GLY B 1 147 ? 10.055 -8.242 4.035 1 97.19 147 GLY B CA 1
ATOM 3942 C C . GLY B 1 147 ? 8.828 -9.039 4.43 1 97.19 147 GLY B C 1
ATOM 3943 O O . GLY B 1 147 ? 8.766 -10.25 4.195 1 97.19 147 GLY B O 1
ATOM 3944 N N . VAL B 1 148 ? 7.82 -8.383 4.922 1 97.12 148 VAL B N 1
ATOM 3945 C CA . VAL B 1 148 ? 6.586 -9.039 5.352 1 97.12 148 VAL B CA 1
ATOM 3946 C C . VAL B 1 148 ? 5.836 -9.578 4.133 1 97.12 148 VAL B C 1
ATOM 3948 O O . VAL B 1 148 ? 5.305 -10.688 4.168 1 97.12 148 VAL B O 1
ATOM 3951 N N . THR B 1 149 ? 5.828 -8.844 3.084 1 96.81 149 THR B N 1
ATOM 3952 C CA . THR B 1 149 ? 5.133 -9.266 1.875 1 96.81 149 THR B CA 1
ATOM 3953 C C . THR B 1 149 ? 5.82 -10.469 1.247 1 96.81 149 THR B C 1
ATOM 3955 O O . THR B 1 149 ? 5.16 -11.422 0.829 1 96.81 149 THR B O 1
ATOM 3958 N N . LEU B 1 150 ? 7.141 -10.445 1.264 1 96.94 150 LEU B N 1
ATOM 3959 C CA . LEU B 1 150 ? 7.902 -11.508 0.619 1 96.94 150 LEU B CA 1
ATOM 3960 C C . LEU B 1 150 ? 7.715 -12.836 1.352 1 96.94 150 LEU B C 1
ATOM 3962 O O . LEU B 1 150 ? 7.637 -13.891 0.722 1 96.94 150 LEU B O 1
ATOM 3966 N N . ILE B 1 151 ? 7.629 -12.766 2.633 1 96.62 151 ILE B N 1
ATOM 3967 C CA . ILE B 1 151 ? 7.609 -14 3.404 1 96.62 151 ILE B CA 1
ATOM 3968 C C . ILE B 1 151 ? 6.184 -14.539 3.484 1 96.62 151 ILE B C 1
ATOM 3970 O O . ILE B 1 151 ? 5.965 -15.672 3.932 1 96.62 151 ILE B O 1
ATOM 3974 N N . SER B 1 152 ? 5.188 -13.836 2.957 1 97 152 SER B N 1
ATOM 3975 C CA . SER B 1 152 ? 3.781 -14.203 3.088 1 97 152 SER B CA 1
ATOM 3976 C C . SER B 1 152 ? 3.4 -15.297 2.1 1 97 152 SER B C 1
ATOM 3978 O O . SER B 1 152 ? 2.807 -16.312 2.482 1 97 152 SER B O 1
ATOM 3980 N N . THR B 1 153 ? 3.66 -15.102 0.823 1 96.94 153 THR B N 1
ATOM 3981 C CA . THR B 1 153 ? 3.348 -16.047 -0.246 1 96.94 153 THR B CA 1
ATOM 3982 C C . THR B 1 153 ? 4.473 -16.094 -1.275 1 96.94 153 THR B C 1
ATOM 3984 O O . THR B 1 153 ? 5.016 -15.047 -1.656 1 96.94 153 THR B O 1
ATOM 3987 N N . TYR B 1 154 ? 4.848 -17.281 -1.709 1 95 154 TYR B N 1
ATOM 3988 C CA . TYR B 1 154 ? 5.984 -17.469 -2.602 1 95 154 TYR B CA 1
ATOM 3989 C C . TYR B 1 154 ? 5.52 -17.734 -4.027 1 95 154 TYR B C 1
ATOM 3991 O O . TYR B 1 154 ? 4.898 -18.766 -4.305 1 95 154 TYR B O 1
ATOM 3999 N N . LEU B 1 155 ? 5.809 -16.828 -4.938 1 94.69 155 LEU B N 1
ATOM 4000 C CA . LEU B 1 155 ? 5.434 -16.969 -6.34 1 94.69 155 LEU B CA 1
ATOM 4001 C C . LEU B 1 155 ? 6.574 -17.578 -7.148 1 94.69 155 LEU B C 1
ATOM 4003 O O . LEU B 1 155 ? 7.742 -17.453 -6.77 1 94.69 155 LEU B O 1
ATOM 4007 N N . PRO B 1 156 ? 6.211 -18.281 -8.211 1 93.31 156 PRO B N 1
ATOM 4008 C CA . PRO B 1 156 ? 7.27 -18.688 -9.141 1 93.31 156 PRO B CA 1
ATOM 4009 C C . PRO B 1 156 ? 7.977 -17.5 -9.781 1 93.31 156 PRO B C 1
ATOM 4011 O O . PRO B 1 156 ? 7.391 -16.422 -9.914 1 93.31 156 PRO B O 1
ATOM 4014 N N . PRO B 1 157 ? 9.258 -17.688 -10.086 1 92.38 157 PRO B N 1
ATOM 4015 C CA . PRO B 1 157 ? 9.938 -16.578 -10.781 1 92.38 157 PRO B CA 1
ATOM 4016 C C . PRO B 1 157 ? 9.25 -16.188 -12.086 1 92.38 157 PRO B C 1
ATOM 4018 O O . PRO B 1 157 ? 8.672 -17.031 -12.766 1 92.38 157 PRO B O 1
ATOM 4021 N N . PRO B 1 158 ? 9.312 -14.93 -12.438 1 93.19 158 PRO B N 1
ATOM 4022 C CA . PRO B 1 158 ? 8.539 -14.406 -13.57 1 93.19 158 PRO B CA 1
ATOM 4023 C C . PRO B 1 158 ? 9.195 -14.688 -14.914 1 93.19 158 PRO B C 1
ATOM 4025 O O . PRO B 1 158 ? 8.742 -14.188 -15.945 1 93.19 158 PRO B O 1
ATOM 4028 N N . PHE B 1 159 ? 10.258 -15.391 -14.977 1 89 159 PHE B N 1
ATOM 4029 C CA . PHE B 1 159 ? 10.922 -15.703 -16.234 1 89 159 PHE B CA 1
ATOM 4030 C C . PHE B 1 159 ? 10.93 -17.203 -16.484 1 89 159 PHE B C 1
ATOM 4032 O O . PHE B 1 159 ? 10.812 -18 -15.555 1 89 159 PHE B O 1
ATOM 4039 N N . PRO B 1 160 ? 10.828 -17.516 -17.797 1 80.75 160 PRO B N 1
ATOM 4040 C CA . PRO B 1 160 ? 10.836 -18.938 -18.125 1 80.75 160 PRO B CA 1
ATOM 4041 C C . PRO B 1 160 ? 12.078 -19.672 -17.609 1 80.75 160 PRO B C 1
ATOM 4043 O O . PRO B 1 160 ? 13.133 -19.047 -17.453 1 80.75 160 PRO B O 1
ATOM 4046 N N . SER B 1 161 ? 11.844 -20.875 -17.25 1 65.88 161 SER B N 1
ATOM 4047 C CA . SER B 1 161 ? 12.844 -21.719 -16.609 1 65.88 161 SER B CA 1
ATOM 4048 C C . SER B 1 161 ? 14.164 -21.703 -17.375 1 65.88 161 SER B C 1
ATOM 4050 O O . SER B 1 161 ? 14.203 -22.062 -18.562 1 65.88 161 SER B O 1
ATOM 4052 N N . ASP B 1 162 ? 14.977 -20.781 -17 1 64.31 162 ASP B N 1
ATOM 4053 C CA . ASP B 1 162 ? 16.375 -20.797 -17.406 1 64.31 162 ASP B CA 1
ATOM 4054 C C . ASP B 1 162 ? 17.281 -21.219 -16.25 1 64.31 162 ASP B C 1
ATOM 4056 O O . ASP B 1 162 ? 17.406 -20.5 -15.266 1 64.31 162 ASP B O 1
ATOM 4060 N N . PRO B 1 163 ? 17.656 -22.516 -16.25 1 59.06 163 PRO B N 1
ATOM 4061 C CA . PRO B 1 163 ? 18.516 -23.031 -15.188 1 59.06 163 PRO B CA 1
ATOM 4062 C C . PRO B 1 163 ? 19.703 -22.109 -14.883 1 59.06 163 PRO B C 1
ATOM 4064 O O . PRO B 1 163 ? 20.297 -22.219 -13.812 1 59.06 163 PRO B O 1
ATOM 4067 N N . LEU B 1 164 ? 19.828 -21.172 -15.703 1 62.84 164 LEU B N 1
ATOM 4068 C CA . LEU B 1 164 ? 21.062 -20.406 -15.562 1 62.84 164 LEU B CA 1
ATOM 4069 C C . LEU B 1 164 ? 20.781 -19.047 -14.938 1 62.84 164 LEU B C 1
ATOM 4071 O O . LEU B 1 164 ? 21.609 -18.141 -15.023 1 62.84 164 LEU B O 1
ATOM 4075 N N . ARG B 1 165 ? 19.672 -18.984 -14.141 1 82.06 165 ARG B N 1
ATOM 4076 C CA . ARG B 1 165 ? 19.484 -17.641 -13.617 1 82.06 165 ARG B CA 1
ATOM 4077 C C . ARG B 1 165 ? 19.406 -17.641 -12.094 1 82.06 165 ARG B C 1
ATOM 4079 O O . ARG B 1 165 ? 20.031 -16.812 -11.43 1 82.06 165 ARG B O 1
ATOM 4086 N N . CYS B 1 166 ? 18.891 -18.719 -11.547 1 89.44 166 CYS B N 1
ATOM 4087 C CA . CYS B 1 166 ? 18.688 -18.734 -10.109 1 89.44 166 CYS B CA 1
ATOM 4088 C C . CYS B 1 166 ? 19.719 -19.625 -9.414 1 89.44 166 CYS B C 1
ATOM 4090 O O . CYS B 1 166 ? 20.078 -20.672 -9.93 1 89.44 166 CYS B O 1
ATOM 4092 N N . LEU B 1 167 ? 20.156 -19.219 -8.289 1 92 167 LEU B N 1
ATOM 4093 C CA . LEU B 1 167 ? 21.016 -20.031 -7.43 1 92 167 LEU B CA 1
ATOM 4094 C C . LEU B 1 167 ? 20.312 -21.312 -7.02 1 92 167 LEU B C 1
ATOM 4096 O O . LEU B 1 167 ? 19.094 -21.344 -6.855 1 92 167 LEU B O 1
ATOM 4100 N N . PRO B 1 168 ? 21.125 -22.391 -6.887 1 91.38 168 PRO B N 1
ATOM 4101 C CA . PRO B 1 168 ? 20.5 -23.609 -6.387 1 91.38 168 PRO B CA 1
ATOM 4102 C C . PRO B 1 168 ? 19.984 -23.469 -4.953 1 91.38 168 PRO B C 1
ATOM 4104 O O . PRO B 1 168 ? 20.531 -22.672 -4.184 1 91.38 168 PRO B O 1
ATOM 4107 N N . ALA B 1 169 ? 18.969 -24.234 -4.648 1 92.75 169 ALA B N 1
ATOM 4108 C CA . ALA B 1 169 ? 18.422 -24.234 -3.291 1 92.75 169 ALA B CA 1
ATOM 4109 C C . ALA B 1 169 ? 19.438 -24.828 -2.307 1 92.75 169 ALA B C 1
ATOM 4111 O O . ALA B 1 169 ? 20.266 -25.656 -2.686 1 92.75 169 ALA B O 1
ATOM 4112 N N . ILE B 1 170 ? 19.391 -24.375 -1.09 1 94.62 170 ILE B N 1
ATOM 4113 C CA . ILE B 1 170 ? 20.234 -24.922 -0.037 1 94.62 170 ILE B CA 1
ATOM 4114 C C . ILE B 1 170 ? 19.375 -25.328 1.161 1 94.62 170 ILE B C 1
ATOM 4116 O O . ILE B 1 170 ? 18.234 -24.906 1.281 1 94.62 170 ILE B O 1
ATOM 4120 N N . ASP B 1 171 ? 19.922 -26.219 1.991 1 94.81 171 ASP B N 1
ATOM 4121 C CA . ASP B 1 171 ? 19.328 -26.484 3.297 1 94.81 171 ASP B CA 1
ATOM 4122 C C . ASP B 1 171 ? 19.828 -25.484 4.34 1 94.81 171 ASP B C 1
ATOM 4124 O O . ASP B 1 171 ? 20.953 -25.578 4.82 1 94.81 171 ASP B O 1
ATOM 4128 N N . ILE B 1 172 ? 18.969 -24.625 4.762 1 94.38 172 ILE B N 1
ATOM 4129 C CA . ILE B 1 172 ? 19.328 -23.5 5.621 1 94.38 172 ILE B CA 1
ATOM 4130 C C . ILE B 1 172 ? 19.891 -24.016 6.941 1 94.38 172 ILE B C 1
ATOM 4132 O O . ILE B 1 172 ? 20.859 -23.469 7.473 1 94.38 172 ILE B O 1
ATOM 4136 N N . SER B 1 173 ? 19.312 -25.062 7.508 1 94.31 173 SER B N 1
ATOM 4137 C CA . SER B 1 173 ? 19.766 -25.641 8.773 1 94.31 173 SER B CA 1
ATOM 4138 C C . SER B 1 173 ? 21.172 -26.219 8.648 1 94.31 173 SER B C 1
ATOM 4140 O O . SER B 1 173 ? 21.969 -26.125 9.578 1 94.31 173 SER B O 1
ATOM 4142 N N . SER B 1 174 ? 21.531 -26.766 7.484 1 96.19 174 SER B N 1
ATOM 4143 C CA . SER B 1 174 ? 22.812 -27.406 7.27 1 96.19 174 SER B CA 1
ATOM 4144 C C . SER B 1 174 ? 23.859 -26.406 6.758 1 96.19 174 SER B C 1
ATOM 4146 O O . SER B 1 174 ? 25.062 -26.641 6.898 1 96.19 174 SER B O 1
ATOM 4148 N N . GLU B 1 175 ? 23.375 -25.312 6.137 1 96.81 175 GLU B N 1
ATOM 4149 C CA . GLU B 1 175 ? 24.297 -24.359 5.535 1 96.81 175 GLU B CA 1
ATOM 4150 C C . GLU B 1 175 ? 23.969 -22.922 5.973 1 96.81 175 GLU B C 1
ATOM 4152 O O . GLU B 1 175 ? 23.781 -22.047 5.133 1 96.81 175 GLU B O 1
ATOM 4157 N N . PRO B 1 176 ? 24.031 -22.656 7.258 1 95.12 176 PRO B N 1
ATOM 4158 C CA . PRO B 1 176 ? 23.641 -21.328 7.754 1 95.12 176 PRO B CA 1
ATOM 4159 C C . PRO B 1 176 ? 24.562 -20.234 7.27 1 95.12 176 PRO B C 1
ATOM 4161 O O . PRO B 1 176 ? 24.125 -19.094 7.039 1 95.12 176 PRO B O 1
ATOM 4164 N N . PHE B 1 177 ? 25.844 -20.516 7.094 1 96.75 177 PHE B N 1
ATOM 4165 C CA . PHE B 1 177 ? 26.797 -19.5 6.66 1 96.75 177 PHE B CA 1
ATOM 4166 C C . PHE B 1 177 ? 26.547 -19.125 5.203 1 96.75 177 PHE B C 1
ATOM 4168 O O . PHE B 1 177 ? 26.672 -17.953 4.836 1 96.75 177 PHE B O 1
ATOM 4175 N N . GLU B 1 178 ? 26.266 -20.109 4.41 1 96.69 178 GLU B N 1
ATOM 4176 C CA . GLU B 1 178 ? 25.922 -19.828 3.021 1 96.69 178 GLU B CA 1
ATOM 4177 C C . GLU B 1 178 ? 24.656 -18.984 2.928 1 96.69 178 GLU B C 1
ATOM 4179 O O . GLU B 1 178 ? 24.562 -18.078 2.1 1 96.69 178 GLU B O 1
ATOM 4184 N N . TYR B 1 179 ? 23.719 -19.328 3.809 1 96.81 179 TYR B N 1
ATOM 4185 C CA . TYR B 1 179 ? 22.469 -18.578 3.896 1 96.81 179 TYR B CA 1
ATOM 4186 C C . TYR B 1 179 ? 22.75 -17.109 4.191 1 96.81 179 TYR B C 1
ATOM 4188 O O . TYR B 1 179 ? 22.234 -16.219 3.506 1 96.81 179 TYR B O 1
ATOM 4196 N N . LEU B 1 180 ? 23.609 -16.859 5.094 1 96.38 180 LEU B N 1
ATOM 4197 C CA . LEU B 1 180 ? 23.969 -15.5 5.492 1 96.38 180 LEU B CA 1
ATOM 4198 C C . LEU B 1 180 ? 24.781 -14.812 4.398 1 96.38 180 LEU B C 1
ATOM 4200 O O . LEU B 1 180 ? 24.578 -13.625 4.121 1 96.38 180 LEU B O 1
ATOM 4204 N N . ASN B 1 181 ? 25.672 -15.523 3.789 1 96.19 181 ASN B N 1
ATOM 4205 C CA . ASN B 1 181 ? 26.531 -14.984 2.736 1 96.19 181 ASN B CA 1
ATOM 4206 C C . ASN B 1 181 ? 25.703 -14.516 1.536 1 96.19 181 ASN B C 1
ATOM 4208 O O . ASN B 1 181 ? 25.984 -13.469 0.957 1 96.19 181 ASN B O 1
ATOM 4212 N N . ARG B 1 182 ? 24.781 -15.266 1.215 1 95.06 182 ARG B N 1
ATOM 4213 C CA . ARG B 1 182 ? 23.906 -14.898 0.097 1 95.06 182 ARG B CA 1
ATOM 4214 C C . ARG B 1 182 ? 23.172 -13.594 0.372 1 95.06 182 ARG B C 1
ATOM 4216 O O . ARG B 1 182 ? 23.062 -12.742 -0.516 1 95.06 182 ARG B O 1
ATOM 4223 N N . ALA B 1 183 ? 22.703 -13.469 1.592 1 95.31 183 ALA B N 1
ATOM 4224 C CA . ALA B 1 183 ? 22.047 -12.234 1.99 1 95.31 183 ALA B CA 1
ATOM 4225 C C . ALA B 1 183 ? 23 -11.047 1.924 1 95.31 183 ALA B C 1
ATOM 4227 O O . ALA B 1 183 ? 22.656 -9.984 1.404 1 95.31 183 ALA B O 1
ATOM 4228 N N . PHE B 1 184 ? 24.188 -11.266 2.344 1 95.31 184 PHE B N 1
ATOM 4229 C CA . PHE B 1 184 ? 25.188 -10.211 2.357 1 95.31 184 PHE B CA 1
ATOM 4230 C C . PHE B 1 184 ? 25.562 -9.789 0.939 1 95.31 184 PHE B C 1
ATOM 4232 O O . PHE B 1 184 ? 25.672 -8.602 0.649 1 95.31 184 PHE B O 1
ATOM 4239 N N . ILE B 1 185 ? 25.75 -10.727 0.1 1 93.94 185 ILE B N 1
ATOM 4240 C CA . ILE B 1 185 ? 26.125 -10.445 -1.282 1 93.94 185 ILE B CA 1
ATOM 4241 C C . ILE B 1 185 ? 25.016 -9.656 -1.965 1 93.94 185 ILE B C 1
ATOM 4243 O O . ILE B 1 185 ? 25.281 -8.711 -2.709 1 93.94 185 ILE B O 1
ATOM 4247 N N . LEU B 1 186 ? 23.797 -10.047 -1.712 1 93.19 186 LEU B N 1
ATOM 4248 C CA . LEU B 1 186 ? 22.672 -9.336 -2.289 1 93.19 186 LEU B CA 1
ATOM 4249 C C . LEU B 1 186 ? 22.688 -7.863 -1.888 1 93.19 186 LEU B C 1
ATOM 4251 O O . LEU B 1 186 ? 22.516 -6.98 -2.734 1 93.19 186 LEU B O 1
ATOM 4255 N N . VAL B 1 187 ? 22.875 -7.645 -0.617 1 92.38 187 VAL B N 1
ATOM 4256 C CA . VAL B 1 187 ? 22.859 -6.281 -0.095 1 92.38 187 VAL B CA 1
ATOM 4257 C C . VAL B 1 187 ? 24.062 -5.512 -0.63 1 92.38 187 VAL B C 1
ATOM 4259 O O . VAL B 1 187 ? 23.938 -4.348 -1.016 1 92.38 187 VAL B O 1
ATOM 4262 N N . ALA B 1 188 ? 25.203 -6.199 -0.721 1 91.12 188 ALA B N 1
ATOM 4263 C CA . ALA B 1 188 ? 26.438 -5.574 -1.201 1 91.12 188 ALA B CA 1
ATOM 4264 C C . ALA B 1 188 ? 26.312 -5.164 -2.666 1 91.12 188 ALA B C 1
ATOM 4266 O O . ALA B 1 188 ? 26.844 -4.129 -3.076 1 91.12 188 ALA B O 1
ATOM 4267 N N . LYS B 1 189 ? 25.594 -5.922 -3.373 1 89.06 189 LYS B N 1
ATOM 4268 C CA . LYS B 1 189 ? 25.391 -5.637 -4.789 1 89.06 189 LYS B CA 1
ATOM 4269 C C . LYS B 1 189 ? 24.203 -4.703 -5 1 89.06 189 LYS B C 1
ATOM 4271 O O . LYS B 1 189 ? 23.859 -4.355 -6.137 1 89.06 189 LYS B O 1
ATOM 4276 N N . MET B 1 190 ? 23.562 -4.355 -3.955 1 86.12 190 MET B N 1
ATOM 4277 C CA . MET B 1 190 ? 22.391 -3.48 -3.998 1 86.12 190 MET B CA 1
ATOM 4278 C C . MET B 1 190 ? 21.312 -4.055 -4.91 1 86.12 190 MET B C 1
ATOM 4280 O O . MET B 1 190 ? 20.688 -3.322 -5.68 1 86.12 190 MET B O 1
ATOM 4284 N N . GLY B 1 191 ? 21.281 -5.332 -4.98 1 83.19 191 GLY B N 1
ATOM 4285 C CA . GLY B 1 191 ? 20.219 -6.008 -5.711 1 83.19 191 GLY B CA 1
ATOM 4286 C C . GLY B 1 191 ? 20.5 -6.113 -7.199 1 83.19 191 GLY B C 1
ATOM 4287 O O . GLY B 1 191 ? 19.656 -6.605 -7.953 1 83.19 191 GLY B O 1
ATOM 4288 N N . SER B 1 192 ? 21.656 -5.727 -7.656 1 85.44 192 SER B N 1
ATOM 4289 C CA . SER B 1 192 ? 21.984 -5.828 -9.07 1 85.44 192 SER B CA 1
ATOM 4290 C C . SER B 1 192 ? 22.188 -7.281 -9.492 1 85.44 192 SER B C 1
ATOM 4292 O O . SER B 1 192 ? 22.781 -8.07 -8.742 1 85.44 192 SER B O 1
ATOM 4294 N N . SER B 1 193 ? 21.656 -7.668 -10.648 1 83 193 SER B N 1
ATOM 4295 C CA . SER B 1 193 ? 21.719 -9.047 -11.117 1 83 193 SER B CA 1
ATOM 4296 C C . SER B 1 193 ? 22.328 -9.125 -12.516 1 83 193 SER B C 1
ATOM 4298 O O . SER B 1 193 ? 22.156 -10.125 -13.211 1 83 193 SER B O 1
ATOM 4300 N N . SER B 1 194 ? 23.031 -8.133 -12.945 1 83.31 194 SER B N 1
ATOM 4301 C CA . SER B 1 194 ? 23.469 -8.086 -14.336 1 83.31 194 SER B CA 1
ATOM 4302 C C . SER B 1 194 ? 24.938 -8.477 -14.461 1 83.31 194 SER B C 1
ATOM 4304 O O . SER B 1 194 ? 25.531 -8.328 -15.531 1 83.31 194 SER B O 1
ATOM 4306 N N . ASP B 1 195 ? 25.562 -9.016 -13.453 1 82.38 195 ASP B N 1
ATOM 4307 C CA . ASP B 1 195 ? 26.984 -9.359 -13.508 1 82.38 195 ASP B CA 1
ATOM 4308 C C . ASP B 1 195 ? 27.188 -10.773 -14.062 1 82.38 195 ASP B C 1
ATOM 4310 O O . ASP B 1 195 ? 28.312 -11.25 -14.172 1 82.38 195 ASP B O 1
ATOM 4314 N N . GLY B 1 196 ? 26.125 -11.477 -14.453 1 79.25 196 GLY B N 1
ATOM 4315 C CA . GLY B 1 196 ? 26.234 -12.789 -15.055 1 79.25 196 GLY B CA 1
ATOM 4316 C C . GLY B 1 196 ? 26.172 -13.922 -14.039 1 79.25 196 GLY B C 1
ATOM 4317 O O . GLY B 1 196 ? 26.141 -15.094 -14.414 1 79.25 196 GLY B O 1
ATOM 4318 N N . ASN B 1 197 ? 26.125 -13.531 -12.82 1 83.06 197 ASN B N 1
ATOM 4319 C CA . ASN B 1 197 ? 26.062 -14.555 -11.781 1 83.06 197 ASN B CA 1
ATOM 4320 C C . ASN B 1 197 ? 24.625 -14.984 -11.5 1 83.06 197 ASN B C 1
ATOM 4322 O O . ASN B 1 197 ? 23.672 -14.266 -11.852 1 83.06 197 ASN B O 1
ATOM 4326 N N . LEU B 1 198 ? 24.609 -16.156 -10.906 1 87.62 198 LEU B N 1
ATOM 4327 C CA . LEU B 1 198 ? 23.297 -16.641 -10.469 1 87.62 198 LEU B CA 1
ATOM 4328 C C . LEU B 1 198 ? 22.75 -15.758 -9.359 1 87.62 198 LEU B C 1
ATOM 4330 O O . LEU B 1 198 ? 23.5 -15.148 -8.602 1 87.62 198 LEU B O 1
ATOM 4334 N N . ILE B 1 199 ? 21.469 -15.688 -9.336 1 89.56 199 ILE B N 1
ATOM 4335 C CA . ILE B 1 199 ? 20.859 -14.719 -8.414 1 89.56 199 ILE B CA 1
ATOM 4336 C C . ILE B 1 199 ? 19.828 -15.414 -7.539 1 89.56 199 ILE B C 1
ATOM 4338 O O . ILE B 1 199 ? 19.469 -16.562 -7.793 1 89.56 199 ILE B O 1
ATOM 4342 N N . LEU B 1 200 ? 19.422 -14.711 -6.465 1 91.88 200 LEU B N 1
ATOM 4343 C CA . LEU B 1 200 ? 18.281 -15.125 -5.66 1 91.88 200 LEU B CA 1
ATOM 4344 C C . LEU B 1 200 ? 16.969 -14.789 -6.359 1 91.88 200 LEU B C 1
ATOM 4346 O O . LEU B 1 200 ? 16.781 -13.656 -6.82 1 91.88 200 LEU B O 1
ATOM 4350 N N . CYS B 1 201 ? 16.078 -15.695 -6.434 1 88.69 201 CYS B N 1
ATOM 4351 C CA . CYS B 1 201 ? 14.859 -15.516 -7.219 1 88.69 201 CYS B CA 1
ATOM 4352 C C . CYS B 1 201 ? 13.625 -15.523 -6.328 1 88.69 201 CYS B C 1
ATOM 4354 O O . CYS B 1 201 ? 12.516 -15.805 -6.793 1 88.69 201 CYS B O 1
ATOM 4356 N N . GLY B 1 202 ? 13.719 -15.141 -5.129 1 87.5 202 GLY B N 1
ATOM 4357 C CA . GLY B 1 202 ? 12.586 -15.109 -4.219 1 87.5 202 GLY B CA 1
ATOM 4358 C C . GLY B 1 202 ? 12.023 -13.711 -4.012 1 87.5 202 GLY B C 1
ATOM 4359 O O . GLY B 1 202 ? 11.391 -13.438 -2.99 1 87.5 202 GLY B O 1
ATOM 4360 N N . ASP B 1 203 ? 12.258 -12.797 -4.977 1 88.44 203 ASP B N 1
ATOM 4361 C CA . ASP B 1 203 ? 11.922 -11.383 -4.82 1 88.44 203 ASP B CA 1
ATOM 4362 C C . ASP B 1 203 ? 10.625 -11.039 -5.559 1 88.44 203 ASP B C 1
ATOM 4364 O O . ASP B 1 203 ? 10.625 -10.219 -6.48 1 88.44 203 ASP B O 1
ATOM 4368 N N . THR B 1 204 ? 9.492 -11.57 -5.031 1 88.19 204 THR B N 1
ATOM 4369 C CA . THR B 1 204 ? 8.25 -11.344 -5.762 1 88.19 204 THR B CA 1
ATOM 4370 C C . THR B 1 204 ? 7.242 -10.586 -4.898 1 88.19 204 THR B C 1
ATOM 4372 O O . THR B 1 204 ? 7.395 -10.516 -3.678 1 88.19 204 THR B O 1
ATOM 4375 N N . ILE B 1 205 ? 6.289 -9.953 -5.602 1 90.12 205 ILE B N 1
ATOM 4376 C CA . ILE B 1 205 ? 5.117 -9.25 -5.102 1 90.12 205 ILE B CA 1
ATOM 4377 C C . ILE B 1 205 ? 5.484 -7.801 -4.781 1 90.12 205 ILE B C 1
ATOM 4379 O O . ILE B 1 205 ? 4.703 -6.883 -5.039 1 90.12 205 ILE B O 1
ATOM 4383 N N . PHE B 1 206 ? 6.578 -7.57 -4.168 1 96.5 206 PHE B N 1
ATOM 4384 C CA . PHE B 1 206 ? 7.023 -6.223 -3.834 1 96.5 206 PHE B CA 1
ATOM 4385 C C . PHE B 1 206 ? 8.422 -5.965 -4.387 1 96.5 206 PHE B C 1
ATOM 4387 O O . PHE B 1 206 ? 9.422 -6.301 -3.744 1 96.5 206 PHE B O 1
ATOM 4394 N N . SER B 1 207 ? 8.516 -5.262 -5.488 1 97.12 207 SER B N 1
ATOM 4395 C CA . SER B 1 207 ? 9.766 -5.031 -6.207 1 97.12 207 SER B CA 1
ATOM 4396 C C . SER B 1 207 ? 10.648 -4.023 -5.477 1 97.12 207 SER B C 1
ATOM 4398 O O . SER B 1 207 ? 10.289 -2.852 -5.355 1 97.12 207 SER B O 1
ATOM 4400 N N . GLY B 1 208 ? 11.781 -4.438 -5.133 1 95.88 208 GLY B N 1
ATOM 4401 C CA . GLY B 1 208 ? 12.742 -3.545 -4.508 1 95.88 208 GLY B CA 1
ATOM 4402 C C . GLY B 1 208 ? 13.281 -2.486 -5.449 1 95.88 208 GLY B C 1
ATOM 4403 O O . GLY B 1 208 ? 13.484 -1.337 -5.055 1 95.88 208 GLY B O 1
ATOM 4404 N N . HIS B 1 209 ? 13.555 -2.859 -6.707 1 96.06 209 HIS B N 1
ATOM 4405 C CA . HIS B 1 209 ? 14 -1.907 -7.719 1 96.06 209 HIS B CA 1
ATOM 4406 C C . HIS B 1 209 ? 13 -0.766 -7.879 1 96.06 209 HIS B C 1
ATOM 4408 O O . HIS B 1 209 ? 13.383 0.406 -7.863 1 96.06 209 HIS B O 1
ATOM 4414 N N . THR B 1 210 ? 11.773 -1.17 -7.973 1 97.56 210 THR B N 1
ATOM 4415 C CA . THR B 1 210 ? 10.742 -0.161 -8.156 1 97.56 210 THR B CA 1
ATOM 4416 C C . THR B 1 210 ? 10.656 0.75 -6.93 1 97.56 210 THR B C 1
ATOM 4418 O O . THR B 1 210 ? 10.562 1.972 -7.066 1 97.56 210 THR B O 1
ATOM 4421 N N . MET B 1 211 ? 10.672 0.169 -5.789 1 97.38 211 MET B N 1
ATOM 4422 C CA . MET B 1 211 ? 10.57 0.925 -4.547 1 97.38 211 MET B CA 1
ATOM 4423 C C . MET B 1 211 ? 11.656 1.99 -4.465 1 97.38 211 MET B C 1
ATOM 4425 O O . MET B 1 211 ? 11.375 3.154 -4.176 1 97.38 211 MET B O 1
ATOM 4429 N N . ILE B 1 212 ? 12.875 1.608 -4.789 1 97.06 212 ILE B N 1
ATOM 4430 C CA . ILE B 1 212 ? 13.992 2.533 -4.645 1 97.06 212 ILE B CA 1
ATOM 4431 C C . ILE B 1 212 ? 13.93 3.59 -5.746 1 97.06 212 ILE B C 1
ATOM 4433 O O . ILE B 1 212 ? 14.297 4.746 -5.527 1 97.06 212 ILE B O 1
ATOM 4437 N N . VAL B 1 213 ? 13.492 3.193 -6.898 1 97.94 213 VAL B N 1
ATOM 4438 C CA . VAL B 1 213 ? 13.344 4.133 -8 1 97.94 213 VAL B CA 1
ATOM 4439 C C . VAL B 1 213 ? 12.281 5.176 -7.656 1 97.94 213 VAL B C 1
ATOM 4441 O O . VAL B 1 213 ? 12.5 6.375 -7.832 1 97.94 213 VAL B O 1
ATOM 4444 N N . VAL B 1 214 ? 11.164 4.734 -7.137 1 97.56 214 VAL B N 1
ATOM 4445 C CA . VAL B 1 214 ? 10.07 5.633 -6.766 1 97.56 214 VAL B CA 1
ATOM 4446 C C . VAL B 1 214 ? 10.523 6.555 -5.633 1 97.56 214 VAL B C 1
ATOM 4448 O O . VAL B 1 214 ? 10.297 7.766 -5.684 1 97.56 214 VAL B O 1
ATOM 4451 N N . LEU B 1 215 ? 11.164 6.004 -4.723 1 97.56 215 LEU B N 1
ATOM 4452 C CA . LEU B 1 215 ? 11.664 6.777 -3.594 1 97.56 215 LEU B CA 1
ATOM 4453 C C . LEU B 1 215 ? 12.656 7.84 -4.059 1 97.56 215 LEU B C 1
ATOM 4455 O O . LEU B 1 215 ? 12.539 9.008 -3.684 1 97.56 215 LEU B O 1
ATOM 4459 N N . SER B 1 216 ? 13.586 7.414 -4.891 1 97.19 216 SER B N 1
ATOM 4460 C CA . SER B 1 216 ? 14.625 8.32 -5.363 1 97.19 216 SER B CA 1
ATOM 4461 C C . SER B 1 216 ? 14.031 9.461 -6.184 1 97.19 216 SER B C 1
ATOM 4463 O O . SER B 1 216 ? 14.367 10.625 -5.973 1 97.19 216 SER B O 1
ATOM 4465 N N . TYR B 1 217 ? 13.156 9.148 -7.016 1 96.5 217 TYR B N 1
ATOM 4466 C CA . TYR B 1 217 ? 12.555 10.18 -7.859 1 96.5 217 TYR B CA 1
ATOM 4467 C C . TYR B 1 217 ? 11.672 11.109 -7.035 1 96.5 217 TYR B C 1
ATOM 4469 O O . TYR B 1 217 ? 11.672 12.32 -7.246 1 96.5 217 TYR B O 1
ATOM 4477 N N . TRP B 1 218 ? 10.914 10.516 -6.16 1 95.06 218 TRP B N 1
ATOM 4478 C CA . TRP B 1 218 ? 10.039 11.328 -5.32 1 95.06 218 TRP B CA 1
ATOM 4479 C C . TRP B 1 218 ? 10.852 12.312 -4.488 1 95.06 218 TRP B C 1
ATOM 4481 O O . TRP B 1 218 ? 10.477 13.484 -4.359 1 95.06 218 TRP B O 1
ATOM 4491 N N . PHE B 1 219 ? 11.93 11.945 -3.914 1 94.94 219 PHE B N 1
ATOM 4492 C CA . PHE B 1 219 ? 12.773 12.812 -3.107 1 94.94 219 PHE B CA 1
ATOM 4493 C C . PHE B 1 219 ? 13.398 13.914 -3.963 1 94.94 219 PHE B C 1
ATOM 4495 O O . PHE B 1 219 ? 13.523 15.055 -3.518 1 94.94 219 PHE B O 1
ATOM 4502 N N . LEU B 1 220 ? 13.805 13.477 -5.098 1 94.5 220 LEU B N 1
ATOM 4503 C CA . LEU B 1 220 ? 14.344 14.469 -6.012 1 94.5 220 LEU B CA 1
ATOM 4504 C C . LEU B 1 220 ? 13.305 15.531 -6.344 1 94.5 220 LEU B C 1
ATOM 4506 O O . LEU B 1 220 ? 13.586 16.734 -6.297 1 94.5 220 LEU B O 1
ATOM 4510 N N . GLN B 1 221 ? 12.18 15.102 -6.617 1 92 221 GLN B N 1
ATOM 4511 C CA . GLN B 1 221 ? 11.102 16.016 -6.957 1 92 221 GLN B CA 1
ATOM 4512 C C . GLN B 1 221 ? 10.758 16.922 -5.781 1 92 221 GLN B C 1
ATOM 4514 O O . GLN B 1 221 ? 10.461 18.109 -5.969 1 92 221 GLN B O 1
ATOM 4519 N N . HIS B 1 222 ? 10.875 16.438 -4.598 1 90.5 222 HIS B N 1
ATOM 4520 C CA . HIS B 1 222 ? 10.438 17.156 -3.4 1 90.5 222 HIS B CA 1
ATOM 4521 C C . HIS B 1 222 ? 11.539 18.062 -2.863 1 90.5 222 HIS B C 1
ATOM 4523 O O . HIS B 1 222 ? 11.258 19.156 -2.365 1 90.5 222 HIS B O 1
ATOM 4529 N N . TYR B 1 223 ? 12.828 17.609 -3.031 1 91.88 223 TYR B N 1
ATOM 4530 C CA . TYR B 1 223 ? 13.883 18.312 -2.301 1 91.88 223 TYR B CA 1
ATOM 4531 C C . TYR B 1 223 ? 14.914 18.891 -3.258 1 91.88 223 TYR B C 1
ATOM 4533 O O . TYR B 1 223 ? 15.859 19.562 -2.83 1 91.88 223 TYR B O 1
ATOM 4541 N N . CYS B 1 224 ? 14.766 18.688 -4.496 1 91.62 224 CYS B N 1
ATOM 4542 C CA . CYS B 1 224 ? 15.781 19.172 -5.422 1 91.62 224 CYS B CA 1
ATOM 4543 C C . CYS B 1 224 ? 15.906 20.688 -5.328 1 91.62 224 CYS B C 1
ATOM 4545 O O . CYS B 1 224 ? 14.906 21.406 -5.336 1 91.62 224 CYS B O 1
ATOM 4547 N N . PRO B 1 225 ? 17.188 21.125 -5.207 1 89.44 225 PRO B N 1
ATOM 4548 C CA . PRO B 1 225 ? 17.375 22.578 -5.203 1 89.44 225 PRO B CA 1
ATOM 4549 C C . PRO B 1 225 ? 16.797 23.25 -6.449 1 89.44 225 PRO B C 1
ATOM 4551 O O . PRO B 1 225 ? 16.891 22.703 -7.551 1 89.44 225 PRO B O 1
ATOM 4554 N N . GLN B 1 226 ? 16.344 24.375 -6.32 1 87.06 226 GLN B N 1
ATOM 4555 C CA . GLN B 1 226 ? 15.539 25.047 -7.336 1 87.06 226 GLN B CA 1
ATOM 4556 C C . GLN B 1 226 ? 16.344 25.281 -8.617 1 87.06 226 GLN B C 1
ATOM 4558 O O . GLN B 1 226 ? 15.844 25.016 -9.719 1 87.06 226 GLN B O 1
ATOM 4563 N N . PRO B 1 227 ? 17.562 25.719 -8.555 1 85.5 227 PRO B N 1
ATOM 4564 C CA . PRO B 1 227 ? 18.312 25.969 -9.797 1 85.5 227 PRO B CA 1
ATOM 4565 C C . PRO B 1 227 ? 18.562 24.703 -10.609 1 85.5 227 PRO B C 1
ATOM 4567 O O . PRO B 1 227 ? 18.75 24.766 -11.828 1 85.5 227 PRO B O 1
ATOM 4570 N N . LEU B 1 228 ? 18.531 23.578 -9.977 1 89.88 228 LEU B N 1
ATOM 4571 C CA . LEU B 1 228 ? 18.828 22.312 -10.633 1 89.88 228 LEU B CA 1
ATOM 4572 C C . LEU B 1 228 ? 17.547 21.547 -10.93 1 89.88 228 LEU B C 1
ATOM 4574 O O . LEU B 1 228 ? 17.594 20.5 -11.602 1 89.88 228 LEU B O 1
ATOM 4578 N N . ARG B 1 229 ? 16.484 21.984 -10.547 1 89.25 229 ARG B N 1
ATOM 4579 C CA . ARG B 1 229 ? 15.242 21.234 -10.508 1 89.25 229 ARG B CA 1
ATOM 4580 C C . ARG B 1 229 ? 14.82 20.797 -11.914 1 89.25 229 ARG B C 1
ATOM 4582 O O . ARG B 1 229 ? 14.523 19.625 -12.148 1 89.25 229 ARG B O 1
ATOM 4589 N N . LEU B 1 230 ? 14.859 21.766 -12.805 1 88 230 LEU B N 1
ATOM 4590 C CA . LEU B 1 230 ? 14.383 21.469 -14.156 1 88 230 LEU B CA 1
ATOM 4591 C C . LEU B 1 230 ? 15.258 20.406 -14.812 1 88 230 LEU B C 1
ATOM 4593 O O . LEU B 1 230 ? 14.75 19.406 -15.328 1 88 230 LEU B O 1
ATOM 4597 N N . ILE B 1 231 ? 16.516 20.594 -14.75 1 88.44 231 ILE B N 1
ATOM 4598 C CA . ILE B 1 231 ? 17.438 19.656 -15.391 1 88.44 231 ILE B CA 1
ATOM 4599 C C . ILE B 1 231 ? 17.375 18.312 -14.688 1 88.44 231 ILE B C 1
ATOM 4601 O O . ILE B 1 231 ? 17.359 17.266 -15.344 1 88.44 231 ILE B O 1
ATOM 4605 N N . ALA B 1 232 ? 17.344 18.312 -13.398 1 90.06 232 ALA B N 1
ATOM 4606 C CA . ALA B 1 232 ? 17.281 17.062 -12.625 1 90.06 232 ALA B CA 1
ATOM 4607 C C . ALA B 1 232 ? 16.047 16.266 -12.969 1 90.06 232 ALA B C 1
ATOM 4609 O O . ALA B 1 232 ? 16.125 15.055 -13.227 1 90.06 232 ALA B O 1
ATOM 4610 N N . LEU B 1 233 ? 14.906 16.906 -13.125 1 92.06 233 LEU B N 1
ATOM 4611 C CA . LEU B 1 233 ? 13.648 16.203 -13.383 1 92.06 233 LEU B CA 1
ATOM 4612 C C . LEU B 1 233 ? 13.586 15.734 -14.836 1 92.06 233 LEU B C 1
ATOM 4614 O O . LEU B 1 233 ? 13.062 14.656 -15.109 1 92.06 233 LEU B O 1
ATOM 4618 N N . LEU B 1 234 ? 14.18 16.5 -15.781 1 93.56 234 LEU B N 1
ATOM 4619 C CA . LEU B 1 234 ? 14.148 16.156 -17.203 1 93.56 234 LEU B CA 1
ATOM 4620 C C . LEU B 1 234 ? 15.031 14.938 -17.469 1 93.56 234 LEU B C 1
ATOM 4622 O O . LEU B 1 234 ? 14.734 14.141 -18.375 1 93.56 234 LEU B O 1
ATOM 4626 N N . VAL B 1 235 ? 15.992 14.75 -16.656 1 95.94 235 VAL B N 1
ATOM 4627 C CA . VAL B 1 235 ? 16.938 13.656 -16.875 1 95.94 235 VAL B CA 1
ATOM 4628 C C . VAL B 1 235 ? 16.5 12.43 -16.078 1 95.94 235 VAL B C 1
ATOM 4630 O O . VAL B 1 235 ? 16.484 11.312 -16.609 1 95.94 235 VAL B O 1
ATOM 4633 N N . VAL B 1 236 ? 16.141 12.617 -14.867 1 97.25 236 VAL B N 1
ATOM 4634 C CA . VAL B 1 236 ? 15.938 11.492 -13.961 1 97.25 236 VAL B CA 1
ATOM 4635 C C . VAL B 1 236 ? 14.555 10.883 -14.195 1 97.25 236 VAL B C 1
ATOM 4637 O O . VAL B 1 236 ? 14.375 9.672 -14.07 1 97.25 236 VAL B O 1
ATOM 4640 N N . PHE B 1 237 ? 13.555 11.688 -14.609 1 96.62 237 PHE B N 1
ATOM 4641 C CA . PHE B 1 237 ? 12.203 11.172 -14.789 1 96.62 237 PHE B CA 1
ATOM 4642 C C . PHE B 1 237 ? 12.164 10.109 -15.875 1 96.62 237 PHE B C 1
ATOM 4644 O O . PHE B 1 237 ? 11.68 9 -15.656 1 96.62 237 PHE B O 1
ATOM 4651 N N . PRO B 1 238 ? 12.727 10.398 -17.078 1 97.56 238 PRO B N 1
ATOM 4652 C CA . PRO B 1 238 ? 12.711 9.352 -18.109 1 97.56 238 PRO B CA 1
ATOM 4653 C C . PRO B 1 238 ? 13.5 8.109 -17.688 1 97.56 238 PRO B C 1
ATOM 4655 O O . PRO B 1 238 ? 13.117 6.988 -18.031 1 97.56 238 PRO B O 1
ATOM 4658 N N . LEU B 1 239 ? 14.586 8.273 -16.984 1 98.19 239 LEU B N 1
ATOM 4659 C CA . LEU B 1 239 ? 15.367 7.137 -16.5 1 98.19 239 LEU B CA 1
ATOM 4660 C C . LEU B 1 239 ? 14.547 6.277 -15.547 1 98.19 239 LEU B C 1
ATOM 4662 O O . LEU B 1 239 ? 14.57 5.047 -15.633 1 98.19 239 LEU B O 1
ATOM 4666 N N . ALA B 1 240 ? 13.844 6.93 -14.656 1 98.12 240 ALA B N 1
ATOM 4667 C CA . ALA B 1 240 ? 12.984 6.223 -13.711 1 98.12 240 ALA B CA 1
ATOM 4668 C C . ALA B 1 240 ? 11.891 5.453 -14.438 1 98.12 240 ALA B C 1
ATOM 4670 O O . ALA B 1 240 ? 11.633 4.285 -14.125 1 98.12 240 ALA B O 1
ATOM 4671 N N . LEU B 1 241 ? 11.281 6.07 -15.43 1 98.06 241 LEU B N 1
ATOM 4672 C CA . LEU B 1 241 ? 10.219 5.438 -16.203 1 98.06 241 LEU B CA 1
ATOM 4673 C C . LEU B 1 241 ? 10.758 4.246 -16.984 1 98.06 241 LEU B C 1
ATOM 4675 O O . LEU B 1 241 ? 10.141 3.182 -17.016 1 98.06 241 LEU B O 1
ATOM 4679 N N . LEU B 1 242 ? 11.891 4.434 -17.578 1 98.31 242 LEU B N 1
ATOM 4680 C CA . LEU B 1 242 ? 12.5 3.359 -18.344 1 98.31 242 LEU B CA 1
ATOM 4681 C C . LEU B 1 242 ? 12.883 2.193 -17.438 1 98.31 242 LEU B C 1
ATOM 4683 O O . LEU B 1 242 ? 12.75 1.03 -17.828 1 98.31 242 LEU B O 1
ATOM 4687 N N . SER B 1 243 ? 13.391 2.508 -16.266 1 98 243 SER B N 1
ATOM 4688 C CA . SER B 1 243 ? 13.719 1.446 -15.32 1 98 243 SER B CA 1
ATOM 4689 C C . SER B 1 243 ? 12.516 0.559 -15.039 1 98 243 SER B C 1
ATOM 4691 O O . SER B 1 243 ? 12.602 -0.667 -15.133 1 98 243 SER B O 1
ATOM 4693 N N . ILE B 1 244 ? 11.375 1.122 -14.781 1 97.88 244 ILE B N 1
ATOM 4694 C CA . ILE B 1 244 ? 10.156 0.405 -14.445 1 97.88 244 ILE B CA 1
ATOM 4695 C C . ILE B 1 244 ? 9.672 -0.4 -15.648 1 97.88 244 ILE B C 1
ATOM 4697 O O . ILE B 1 244 ? 9.336 -1.579 -15.523 1 97.88 244 ILE B O 1
ATOM 4701 N N . ILE B 1 245 ? 9.742 0.192 -16.828 1 98.12 245 ILE B N 1
ATOM 4702 C CA . ILE B 1 245 ? 9.305 -0.458 -18.047 1 98.12 245 ILE B CA 1
ATOM 4703 C C . ILE B 1 245 ? 10.203 -1.654 -18.359 1 98.12 245 ILE B C 1
ATOM 4705 O O . ILE B 1 245 ? 9.711 -2.746 -18.656 1 98.12 245 ILE B O 1
ATOM 4709 N N . PHE B 1 246 ? 11.469 -1.524 -18.188 1 98.06 246 PHE B N 1
ATOM 4710 C CA . PHE B 1 246 ? 12.422 -2.582 -18.516 1 98.06 246 PHE B CA 1
ATOM 4711 C C . PHE B 1 246 ? 12.336 -3.719 -17.5 1 98.06 246 PHE B C 1
ATOM 4713 O O . PHE B 1 246 ? 12.562 -4.879 -17.844 1 98.06 246 PHE B O 1
ATOM 4720 N N . LEU B 1 247 ? 11.969 -3.387 -16.266 1 96.75 247 LEU B N 1
ATOM 4721 C CA . LEU B 1 247 ? 11.773 -4.434 -15.273 1 96.75 247 LEU B CA 1
ATOM 4722 C C . LEU B 1 247 ? 10.68 -5.406 -15.711 1 96.75 247 LEU B C 1
ATOM 4724 O O . LEU B 1 247 ? 10.812 -6.617 -15.531 1 96.75 247 LEU B O 1
ATOM 4728 N N . ILE B 1 248 ? 9.648 -4.855 -16.328 1 97.62 248 ILE B N 1
ATOM 4729 C CA . ILE B 1 248 ? 8.508 -5.66 -16.75 1 97.62 248 ILE B CA 1
ATOM 4730 C C . ILE B 1 248 ? 8.852 -6.395 -18.047 1 97.62 248 ILE B C 1
ATOM 4732 O O . ILE B 1 248 ? 8.625 -7.602 -18.156 1 97.62 248 ILE B O 1
ATOM 4736 N N . ILE B 1 249 ? 9.477 -5.73 -18.984 1 97.38 249 ILE B N 1
ATOM 4737 C CA . ILE B 1 249 ? 9.789 -6.309 -20.281 1 97.38 249 ILE B CA 1
ATOM 4738 C C . ILE B 1 249 ? 10.797 -7.445 -20.109 1 97.38 249 ILE B C 1
ATOM 4740 O O . ILE B 1 249 ? 10.703 -8.469 -20.797 1 97.38 249 ILE B O 1
ATOM 4744 N N . SER B 1 250 ? 11.727 -7.34 -19.219 1 94.5 250 SER B N 1
ATOM 4745 C CA . SER B 1 250 ? 12.773 -8.336 -19.016 1 94.5 250 SER B CA 1
ATOM 4746 C C . SER B 1 250 ? 12.273 -9.492 -18.156 1 94.5 250 SER B C 1
ATOM 4748 O O . SER B 1 250 ? 12.961 -10.508 -18.016 1 94.5 250 SER B O 1
ATOM 4750 N N . ARG B 1 251 ? 11.117 -9.391 -17.578 1 94.56 251 ARG B N 1
ATOM 4751 C CA . ARG B 1 251 ? 10.516 -10.383 -16.703 1 94.56 251 ARG B CA 1
ATOM 4752 C C . ARG B 1 251 ? 11.312 -10.531 -15.414 1 94.56 251 ARG B C 1
ATOM 4754 O O . ARG B 1 251 ? 11.367 -11.625 -14.836 1 94.56 251 ARG B O 1
ATOM 4761 N N . GLN B 1 252 ? 11.977 -9.422 -15.031 1 93.25 252 GLN B N 1
ATOM 4762 C CA . GLN B 1 252 ? 12.594 -9.445 -13.719 1 93.25 252 GLN B CA 1
ATOM 4763 C C . GLN B 1 252 ? 11.547 -9.445 -12.609 1 93.25 252 GLN B C 1
ATOM 4765 O O . GLN B 1 252 ? 11.758 -10.023 -11.539 1 93.25 252 GLN B O 1
ATOM 4770 N N . HIS B 1 253 ? 10.469 -8.836 -12.898 1 95.94 253 HIS B N 1
ATOM 4771 C CA . HIS B 1 253 ? 9.344 -8.766 -11.977 1 95.94 253 HIS B CA 1
ATOM 4772 C C . HIS B 1 253 ? 8.016 -8.906 -12.711 1 95.94 253 HIS B C 1
ATOM 4774 O O . HIS B 1 253 ? 7.902 -8.516 -13.875 1 95.94 253 HIS B O 1
ATOM 4780 N N . TYR B 1 254 ? 7.078 -9.531 -12.047 1 97.06 254 TYR B N 1
ATOM 4781 C CA . TYR B 1 254 ? 5.699 -9.469 -12.516 1 97.06 254 TYR B CA 1
ATOM 4782 C C . TYR B 1 254 ? 5.188 -8.031 -12.5 1 97.06 254 TYR B C 1
ATOM 4784 O O . TYR B 1 254 ? 5.715 -7.184 -11.773 1 97.06 254 TYR B O 1
ATOM 4792 N N . THR B 1 255 ? 4.172 -7.785 -13.273 1 97.88 255 THR B N 1
ATOM 4793 C CA . THR B 1 255 ? 3.549 -6.465 -13.281 1 97.88 255 THR B CA 1
ATOM 4794 C C . THR B 1 255 ? 3.047 -6.098 -11.891 1 97.88 255 THR B C 1
ATOM 4796 O O . THR B 1 255 ? 3.205 -4.957 -11.445 1 97.88 255 THR B O 1
ATOM 4799 N N . VAL B 1 256 ? 2.508 -7.051 -11.188 1 97.56 256 VAL B N 1
ATOM 4800 C CA . VAL B 1 256 ? 1.918 -6.777 -9.883 1 97.56 256 VAL B CA 1
ATOM 4801 C C . VAL B 1 256 ? 3.012 -6.379 -8.891 1 97.56 256 VAL B C 1
ATOM 4803 O O . VAL B 1 256 ? 2.771 -5.586 -7.977 1 97.56 256 VAL B O 1
ATOM 4806 N N . ASP B 1 257 ? 4.258 -6.863 -9.047 1 97.75 257 ASP B N 1
ATOM 4807 C CA . ASP B 1 257 ? 5.367 -6.484 -8.18 1 97.75 257 ASP B CA 1
ATOM 4808 C C . ASP B 1 257 ? 5.629 -4.98 -8.242 1 97.75 257 ASP B C 1
ATOM 4810 O O . ASP B 1 257 ? 5.863 -4.34 -7.219 1 97.75 257 ASP B O 1
ATOM 4814 N N . VAL B 1 258 ? 5.555 -4.547 -9.422 1 98.12 258 VAL B N 1
ATOM 4815 C CA . VAL B 1 258 ? 5.828 -3.141 -9.695 1 98.12 258 VAL B CA 1
ATOM 4816 C C . VAL B 1 258 ? 4.668 -2.283 -9.195 1 98.12 258 VAL B C 1
ATOM 4818 O O . VAL B 1 258 ? 4.879 -1.245 -8.57 1 98.12 258 VAL B O 1
ATOM 4821 N N . VAL B 1 259 ? 3.488 -2.738 -9.414 1 97.69 259 VAL B N 1
ATOM 4822 C CA . VAL B 1 259 ? 2.285 -2.012 -9.023 1 97.69 259 VAL B CA 1
ATOM 4823 C C . VAL B 1 259 ? 2.213 -1.911 -7.504 1 97.69 259 VAL B C 1
ATOM 4825 O O . VAL B 1 259 ? 2.027 -0.822 -6.957 1 97.69 259 VAL B O 1
ATOM 4828 N N . VAL B 1 260 ? 2.387 -2.969 -6.852 1 97.56 260 VAL B N 1
ATOM 4829 C CA . VAL B 1 260 ? 2.311 -3 -5.395 1 97.56 260 VAL B CA 1
ATOM 4830 C C . VAL B 1 260 ? 3.416 -2.131 -4.801 1 97.56 260 VAL B C 1
ATOM 4832 O O . VAL B 1 260 ? 3.18 -1.369 -3.861 1 97.56 260 VAL B O 1
ATOM 4835 N N . ALA B 1 261 ? 4.598 -2.221 -5.375 1 97.94 261 ALA B N 1
ATOM 4836 C CA . ALA B 1 261 ? 5.707 -1.402 -4.898 1 97.94 261 ALA B CA 1
ATOM 4837 C C . ALA B 1 261 ? 5.387 0.085 -5.02 1 97.94 261 ALA B C 1
ATOM 4839 O O . ALA B 1 261 ? 5.648 0.859 -4.094 1 97.94 261 ALA B O 1
ATOM 4840 N N . THR B 1 262 ? 4.824 0.465 -6.105 1 97.31 262 THR B N 1
ATOM 4841 C CA . THR B 1 262 ? 4.469 1.86 -6.336 1 97.31 262 THR B CA 1
ATOM 4842 C C . THR B 1 262 ? 3.355 2.299 -5.391 1 97.31 262 THR B C 1
ATOM 4844 O O . THR B 1 262 ? 3.449 3.352 -4.758 1 97.31 262 THR B O 1
ATOM 4847 N N . PHE B 1 263 ? 2.35 1.429 -5.27 1 96.31 263 PHE B N 1
ATOM 4848 C CA . PHE B 1 263 ? 1.174 1.753 -4.469 1 96.31 263 PHE B CA 1
ATOM 4849 C C . PHE B 1 263 ? 1.536 1.854 -2.99 1 96.31 263 PHE B C 1
ATOM 4851 O O . PHE B 1 263 ? 0.928 2.631 -2.25 1 96.31 263 PHE B O 1
ATOM 4858 N N . LEU B 1 264 ? 2.496 1.161 -2.576 1 95.81 264 LEU B N 1
ATOM 4859 C CA . LEU B 1 264 ? 2.848 1.166 -1.161 1 95.81 264 LEU B CA 1
ATOM 4860 C C . LEU B 1 264 ? 3.848 2.277 -0.854 1 95.81 264 LEU B C 1
ATOM 4862 O O . LEU B 1 264 ? 3.803 2.877 0.223 1 95.81 264 LEU B O 1
ATOM 4866 N N . SER B 1 265 ? 4.676 2.594 -1.82 1 96.62 265 SER B N 1
ATOM 4867 C CA . SER B 1 265 ? 5.734 3.568 -1.573 1 96.62 265 SER B CA 1
ATOM 4868 C C . SER B 1 265 ? 5.18 4.988 -1.524 1 96.62 265 SER B C 1
ATOM 4870 O O . SER B 1 265 ? 5.527 5.766 -0.634 1 96.62 265 SER B O 1
ATOM 4872 N N . LEU B 1 266 ? 4.246 5.309 -2.334 1 93.81 266 LEU B N 1
ATOM 4873 C CA . LEU B 1 266 ? 3.783 6.684 -2.488 1 93.81 266 LEU B CA 1
ATOM 4874 C C . LEU B 1 266 ? 3.031 7.148 -1.245 1 93.81 266 LEU B C 1
ATOM 4876 O O . LEU B 1 266 ? 3.342 8.195 -0.68 1 93.81 266 LEU B O 1
ATOM 4880 N N . PRO B 1 267 ? 2.082 6.371 -0.749 1 92.12 267 PRO B N 1
ATOM 4881 C CA . PRO B 1 267 ? 1.389 6.836 0.454 1 92.12 267 PRO B CA 1
ATOM 4882 C C . PRO B 1 267 ? 2.305 6.906 1.674 1 92.12 267 PRO B C 1
ATOM 4884 O O . PRO B 1 267 ? 2.127 7.77 2.537 1 92.12 267 PRO B O 1
ATOM 4887 N N . VAL B 1 268 ? 3.26 6.016 1.754 1 92.56 268 VAL B N 1
ATOM 4888 C CA . VAL B 1 268 ? 4.191 6.035 2.879 1 92.56 268 VAL B CA 1
ATOM 4889 C C . VAL B 1 268 ? 5.012 7.324 2.848 1 92.56 268 VAL B C 1
ATOM 4891 O O . VAL B 1 268 ? 5.207 7.965 3.881 1 92.56 268 VAL B O 1
ATOM 4894 N N . LEU B 1 269 ? 5.438 7.703 1.669 1 93.19 269 LEU B N 1
ATOM 4895 C CA . LEU B 1 269 ? 6.16 8.961 1.494 1 93.19 269 LEU B CA 1
ATOM 4896 C C . LEU B 1 269 ? 5.301 10.148 1.911 1 93.19 269 LEU B C 1
ATOM 4898 O O . LEU B 1 269 ? 5.773 11.047 2.602 1 93.19 269 LEU B O 1
ATOM 4902 N N . GLN B 1 270 ? 4.059 10.078 1.635 1 88.56 270 GLN B N 1
ATOM 4903 C CA . GLN B 1 270 ? 3.145 11.172 1.955 1 88.56 270 GLN B CA 1
ATOM 4904 C C . GLN B 1 270 ? 2.867 11.234 3.453 1 88.56 270 GLN B C 1
ATOM 4906 O O . GLN B 1 270 ? 2.867 12.32 4.047 1 88.56 270 GLN B O 1
ATOM 4911 N N . VAL B 1 271 ? 2.643 10.078 4.02 1 87.44 271 VAL B N 1
ATOM 4912 C CA . VAL B 1 271 ? 2.326 10.023 5.441 1 87.44 271 VAL B CA 1
ATOM 4913 C C . VAL B 1 271 ? 3.49 10.594 6.25 1 87.44 271 VAL B C 1
ATOM 4915 O O . VAL B 1 271 ? 3.289 11.406 7.156 1 87.44 271 VAL B O 1
ATOM 4918 N N . TYR B 1 272 ? 4.691 10.219 5.887 1 89.12 272 TYR B N 1
ATOM 4919 C CA . TYR B 1 272 ? 5.859 10.734 6.59 1 89.12 272 TYR B CA 1
ATOM 4920 C C . TYR B 1 272 ? 5.922 12.25 6.508 1 89.12 272 TYR B C 1
ATOM 4922 O O . TYR B 1 272 ? 6.164 12.922 7.512 1 89.12 272 TYR B O 1
ATOM 4930 N N . HIS B 1 273 ? 5.707 12.805 5.445 1 87.69 273 HIS B N 1
ATOM 4931 C CA . HIS B 1 273 ? 5.859 14.242 5.242 1 87.69 273 HIS B CA 1
ATOM 4932 C C . HIS B 1 273 ? 4.672 15.008 5.816 1 87.69 273 HIS B C 1
ATOM 4934 O O . HIS B 1 273 ? 4.805 16.172 6.191 1 87.69 273 HIS B O 1
ATOM 4940 N N . PHE B 1 274 ? 3.604 14.32 5.93 1 82.19 274 PHE B N 1
ATOM 4941 C CA . PHE B 1 274 ? 2.484 14.922 6.641 1 82.19 274 PHE B CA 1
ATOM 4942 C C . PHE B 1 274 ? 2.773 15.008 8.133 1 82.19 274 PHE B C 1
ATOM 4944 O O . PHE B 1 274 ? 2.428 15.992 8.789 1 82.19 274 PHE B O 1
ATOM 4951 N N . TRP B 1 275 ? 3.35 13.953 8.617 1 81.94 275 TRP B N 1
ATOM 4952 C CA . TRP B 1 275 ? 3.754 13.992 10.023 1 81.94 275 TRP B CA 1
ATOM 4953 C C . TRP B 1 275 ? 4.699 15.156 10.281 1 81.94 275 TRP B C 1
ATOM 4955 O O . TRP B 1 275 ? 4.641 15.789 11.336 1 81.94 275 TRP B O 1
ATOM 4965 N N . LEU B 1 276 ? 5.52 15.43 9.336 1 82.88 276 LEU B N 1
ATOM 4966 C CA . LEU B 1 276 ? 6.453 16.547 9.445 1 82.88 276 LEU B CA 1
ATOM 4967 C C . LEU B 1 276 ? 5.703 17.875 9.531 1 82.88 276 LEU B C 1
ATOM 4969 O O . LEU B 1 276 ? 6.07 18.75 10.312 1 82.88 276 LEU B O 1
ATOM 4973 N N . THR B 1 277 ? 4.688 17.922 8.773 1 76.44 277 THR B N 1
ATOM 4974 C CA . THR B 1 277 ? 3.9 19.156 8.75 1 76.44 277 THR B CA 1
ATOM 4975 C C . THR B 1 277 ? 3.127 19.328 10.055 1 76.44 277 THR B C 1
ATOM 4977 O O . THR B 1 277 ? 2.99 20.438 10.562 1 76.44 277 THR B O 1
ATOM 4980 N N . GLU B 1 278 ? 2.605 18.297 10.602 1 73.25 278 GLU B N 1
ATOM 4981 C CA . GLU B 1 278 ? 1.823 18.344 11.836 1 73.25 278 GLU B CA 1
ATOM 4982 C C . GLU B 1 278 ? 2.711 18.641 13.047 1 73.25 278 GLU B C 1
ATOM 4984 O O . GLU B 1 278 ? 2.297 19.344 13.969 1 73.25 278 GLU B O 1
ATOM 4989 N N . LYS B 1 279 ? 3.783 17.938 13.148 1 64.38 279 LYS B N 1
ATOM 4990 C CA . LYS B 1 279 ? 4.727 18.203 14.227 1 64.38 279 LYS B CA 1
ATOM 4991 C C . LYS B 1 279 ? 5.059 19.688 14.312 1 64.38 279 LYS B C 1
ATOM 4993 O O . LYS B 1 279 ? 5.172 20.25 15.406 1 64.38 279 LYS B O 1
ATOM 4998 N N . ARG B 1 280 ? 5.16 20.156 13.242 1 58.12 280 ARG B N 1
ATOM 4999 C CA . ARG B 1 280 ? 5.438 21.578 13.211 1 58.12 280 ARG B CA 1
ATOM 5000 C C . ARG B 1 280 ? 4.328 22.375 13.898 1 58.12 280 ARG B C 1
ATOM 5002 O O . ARG B 1 280 ? 4.586 23.422 14.492 1 58.12 280 ARG B O 1
ATOM 5009 N N . ARG B 1 281 ? 3.195 21.766 13.844 1 53.66 281 ARG B N 1
ATOM 5010 C CA . ARG B 1 281 ? 2.053 22.484 14.391 1 53.66 281 ARG B CA 1
ATOM 5011 C C . ARG B 1 281 ? 1.745 22.047 15.812 1 53.66 281 ARG B C 1
ATOM 5013 O O . ARG B 1 281 ? 0.833 22.578 16.453 1 53.66 281 ARG B O 1
ATOM 5020 N N . GLN B 1 282 ? 2.637 21.547 16.672 1 51.62 282 GLN B N 1
ATOM 5021 C CA . GLN B 1 282 ? 2.646 21.125 18.078 1 51.62 282 GLN B CA 1
ATOM 5022 C C . GLN B 1 282 ? 1.565 20.094 18.359 1 51.62 282 GLN B C 1
ATOM 5024 O O . GLN B 1 282 ? 1.418 19.625 19.484 1 51.62 282 GLN B O 1
ATOM 5029 N N . TYR B 1 283 ? 0.602 19.906 17.469 1 42.69 283 TYR B N 1
ATOM 5030 C CA . TYR B 1 283 ? -0.676 19.312 17.844 1 42.69 283 TYR B CA 1
ATOM 5031 C C . TYR B 1 283 ? -0.559 17.797 17.938 1 42.69 283 TYR B C 1
ATOM 5033 O O . TYR B 1 283 ? -1.56 17.094 18.141 1 42.69 283 TYR B O 1
ATOM 5041 N N . VAL B 1 284 ? 0.535 17.156 17.641 1 44.59 284 VAL B N 1
ATOM 5042 C CA . VAL B 1 284 ? 0.199 15.805 17.219 1 44.59 284 VAL B CA 1
ATOM 5043 C C . VAL B 1 284 ? -0.074 14.93 18.453 1 44.59 284 VAL B C 1
ATOM 5045 O O . VAL B 1 284 ? 0.848 14.594 19.203 1 44.59 284 VAL B O 1
ATOM 5048 N N . LYS B 1 285 ? -1.053 15.266 19.25 1 43.44 285 LYS B N 1
ATOM 5049 C CA . LYS B 1 285 ? -1.415 14.078 20.016 1 43.44 285 LYS B CA 1
ATOM 5050 C C . LYS B 1 285 ? -1.512 12.844 19.125 1 43.44 285 LYS B C 1
ATOM 5052 O O . LYS B 1 285 ? -2.172 12.875 18.094 1 43.44 285 LYS B O 1
ATOM 5057 N N . GLY B 1 286 ? -0.527 12.047 19 1 42.91 286 GLY B N 1
ATOM 5058 C CA . GLY B 1 286 ? -0.189 10.93 18.125 1 42.91 286 GLY B CA 1
ATOM 5059 C C . GLY B 1 286 ? -1.359 9.992 17.875 1 42.91 286 GLY B C 1
ATOM 5060 O O . GLY B 1 286 ? -2.217 9.812 18.734 1 42.91 286 GLY B O 1
ATOM 5061 N N . PRO B 1 287 ? -1.622 9.82 16.625 1 41.19 287 PRO B N 1
ATOM 5062 C CA . PRO B 1 287 ? -2.68 8.922 16.156 1 41.19 287 PRO B CA 1
ATOM 5063 C C . PRO B 1 287 ? -2.738 7.617 16.953 1 41.19 287 PRO B C 1
ATOM 5065 O O . PRO B 1 287 ? -1.806 7.297 17.688 1 41.19 287 PRO B O 1
ATOM 5068 N N . SER B 1 288 ? -3.631 6.68 16.406 1 44.22 288 SER B N 1
ATOM 5069 C CA . SER B 1 288 ? -4.004 5.324 16.797 1 44.22 288 SER B CA 1
ATOM 5070 C C . SER B 1 288 ? -2.773 4.461 17.031 1 44.22 288 SER B C 1
ATOM 5072 O O . SER B 1 288 ? -1.692 4.75 16.516 1 44.22 288 SER B O 1
ATOM 5074 N N . CYS B 1 289 ? -2.881 3.387 17.953 1 46.78 289 CYS B N 1
ATOM 5075 C CA . CYS B 1 289 ? -2.068 2.385 18.625 1 46.78 289 CYS B CA 1
ATOM 5076 C C . CYS B 1 289 ? -1.055 1.767 17.672 1 46.78 289 CYS B C 1
ATOM 5078 O O . CYS B 1 289 ? 0.102 1.554 18.031 1 46.78 289 CYS B O 1
ATOM 5080 N N . VAL B 1 290 ? -1.379 1.61 16.484 1 48.22 290 VAL B N 1
ATOM 5081 C CA . VAL B 1 290 ? -0.516 0.663 15.789 1 48.22 290 VAL B CA 1
ATOM 5082 C C . VAL B 1 290 ? 0.729 1.381 15.273 1 48.22 290 VAL B C 1
ATOM 5084 O O . VAL B 1 290 ? 1.818 0.804 15.25 1 48.22 290 VAL B O 1
ATOM 5087 N N . LEU B 1 291 ? 0.619 2.76 15.055 1 59.09 291 LEU B N 1
ATOM 5088 C CA . LEU B 1 291 ? 1.785 3.396 14.453 1 59.09 291 LEU B CA 1
ATOM 5089 C C . LEU B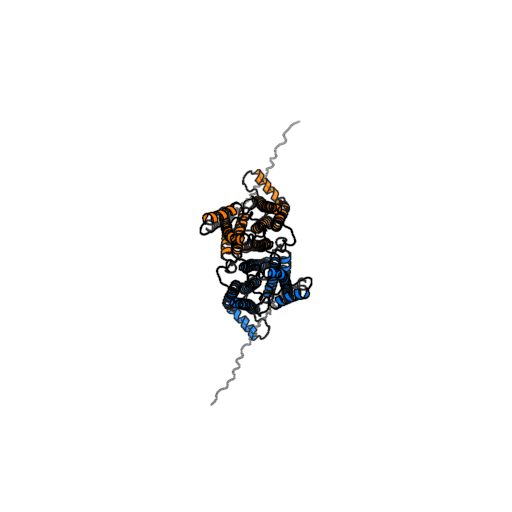 1 291 ? 2.537 4.234 15.477 1 59.09 291 LEU B C 1
ATOM 5091 O O . LEU B 1 291 ? 3.375 5.062 15.117 1 59.09 291 LEU B O 1
ATOM 5095 N N . HIS B 1 292 ? 2.289 3.924 16.688 1 60.97 292 HIS B N 1
ATOM 5096 C CA . HIS B 1 292 ? 2.869 4.703 17.781 1 60.97 292 HIS B CA 1
ATOM 5097 C C . HIS B 1 292 ? 4.387 4.562 17.812 1 60.97 292 HIS B C 1
ATOM 5099 O O . HIS B 1 292 ? 5.105 5.559 17.906 1 60.97 292 HIS B O 1
ATOM 5105 N N . PRO B 1 293 ? 4.797 3.279 17.609 1 64.5 293 PRO B N 1
ATOM 5106 C CA . PRO B 1 293 ? 6.258 3.166 17.625 1 64.5 293 PRO B CA 1
ATOM 5107 C C . PRO B 1 293 ? 6.926 3.902 16.469 1 64.5 293 PRO B C 1
ATOM 5109 O O . PRO B 1 293 ? 7.984 4.508 16.641 1 64.5 293 PRO B O 1
ATOM 5112 N N . LEU B 1 294 ? 6.27 3.893 15.398 1 74.31 294 LEU B N 1
ATOM 5113 C CA . LEU B 1 294 ? 6.809 4.578 14.227 1 74.31 294 LEU B CA 1
ATOM 5114 C C . LEU B 1 294 ? 6.754 6.094 14.414 1 74.31 294 LEU B C 1
ATOM 5116 O O . LEU B 1 294 ? 7.668 6.809 13.992 1 74.31 294 LEU B O 1
ATOM 5120 N N . HIS B 1 295 ? 5.773 6.383 15.156 1 74.31 295 HIS B N 1
ATOM 5121 C CA . HIS B 1 295 ? 5.629 7.812 15.422 1 74.31 295 HIS B CA 1
ATOM 5122 C C . HIS B 1 295 ? 6.688 8.297 16.406 1 74.31 295 HIS B C 1
ATOM 5124 O O . HIS B 1 295 ? 7.234 9.391 16.234 1 74.31 295 HIS B O 1
ATOM 5130 N N . ASN B 1 296 ? 7.004 7.441 17.359 1 75.81 296 ASN B N 1
ATOM 5131 C CA . ASN B 1 296 ? 8.047 7.805 18.312 1 75.81 296 ASN B CA 1
ATOM 5132 C C . ASN B 1 296 ? 9.406 7.914 17.641 1 75.81 296 ASN B C 1
ATOM 5134 O O . ASN B 1 296 ? 10.195 8.805 17.969 1 75.81 296 ASN B O 1
ATOM 5138 N N . LEU B 1 297 ? 9.664 6.984 16.812 1 81.69 297 LEU B N 1
ATOM 5139 C CA . LEU B 1 297 ? 10.914 7.035 16.047 1 81.69 297 LEU B CA 1
ATOM 5140 C C . LEU B 1 297 ? 10.984 8.305 15.211 1 81.69 297 LEU B C 1
ATOM 5142 O O . LEU B 1 297 ? 12.023 8.961 15.148 1 81.69 297 LEU B O 1
ATOM 5146 N N . PHE B 1 298 ? 9.883 8.633 14.695 1 81.44 298 PHE B N 1
ATOM 5147 C CA . PHE B 1 298 ? 9.766 9.852 13.898 1 81.44 298 PHE B CA 1
ATOM 5148 C C . PHE B 1 298 ? 10.062 11.086 14.742 1 81.44 298 PHE B C 1
ATOM 5150 O O . PHE B 1 298 ? 10.828 11.961 14.328 1 81.44 298 PHE B O 1
ATOM 5157 N N . VAL B 1 299 ? 9.531 11.047 15.891 1 79 299 VAL B N 1
ATOM 5158 C CA . VAL B 1 299 ? 9.711 12.195 16.766 1 79 299 VAL B CA 1
ATOM 5159 C C . VAL B 1 299 ? 11.172 12.297 17.188 1 79 299 VAL B C 1
ATOM 5161 O O . VAL B 1 299 ? 11.727 13.398 17.25 1 79 299 VAL B O 1
ATOM 5164 N N . PHE B 1 300 ? 11.781 11.25 17.406 1 84.12 300 PHE B N 1
ATOM 5165 C CA . PHE B 1 300 ? 13.188 11.234 17.797 1 84.12 300 PHE B CA 1
ATOM 5166 C C . PHE B 1 300 ? 14.062 11.797 16.688 1 84.12 300 PHE B C 1
ATOM 5168 O O . PHE B 1 300 ? 14.906 12.664 16.938 1 84.12 300 PHE B O 1
ATOM 5175 N N . PHE B 1 301 ? 13.844 11.422 15.531 1 88.19 301 PHE B N 1
ATOM 5176 C CA . PHE B 1 301 ? 14.711 11.797 14.422 1 88.19 301 PHE B CA 1
ATOM 5177 C C . PHE B 1 301 ? 14.422 13.219 13.969 1 88.19 301 PHE B C 1
ATOM 5179 O O . PHE B 1 301 ? 15.305 13.906 13.445 1 88.19 301 PHE B O 1
ATOM 5186 N N . GLU B 1 302 ? 13.203 13.656 14.227 1 85.81 302 GLU B N 1
ATOM 5187 C CA . GLU B 1 302 ? 12.836 14.992 13.758 1 85.81 302 GLU B CA 1
ATOM 5188 C C . GLU B 1 302 ? 12.773 15.984 14.914 1 85.81 302 GLU B C 1
ATOM 5190 O O . GLU B 1 302 ? 12.172 17.047 14.789 1 85.81 302 GLU B O 1
ATOM 5195 N N . SER B 1 303 ? 13.258 15.75 16.047 1 75.5 303 SER B N 1
ATOM 5196 C CA . SER B 1 303 ? 13.156 16.562 17.266 1 75.5 303 SER B CA 1
ATOM 5197 C C . SER B 1 303 ? 13.914 17.875 17.125 1 75.5 303 SER B C 1
ATOM 5199 O O . SER B 1 303 ? 13.594 18.859 17.797 1 75.5 303 SER B O 1
ATOM 5201 N N . ASN B 1 304 ? 14.984 17.859 16.438 1 63.28 304 ASN B N 1
ATOM 5202 C CA . ASN B 1 304 ? 15.789 19.078 16.406 1 63.28 304 ASN B CA 1
ATOM 5203 C C . ASN B 1 304 ? 15.031 20.234 15.766 1 63.28 304 ASN B C 1
ATOM 5205 O O . ASN B 1 304 ? 14.266 20.031 14.82 1 63.28 304 ASN B O 1
ATOM 5209 N N . LYS B 1 305 ? 14.703 21.297 16.594 1 56.16 305 LYS B N 1
ATOM 5210 C CA . LYS B 1 305 ? 13.898 22.516 16.531 1 56.16 305 LYS B CA 1
ATOM 5211 C C . LYS B 1 305 ? 13.867 23.078 15.102 1 56.16 305 LYS B C 1
ATOM 5213 O O . LYS B 1 305 ? 12.891 23.703 14.695 1 56.16 305 LYS B O 1
ATOM 5218 N N . ASP B 1 306 ? 14.992 23.094 14.398 1 49.88 306 ASP B N 1
ATOM 5219 C CA . ASP B 1 306 ? 14.953 23.938 13.211 1 49.88 306 ASP B CA 1
ATOM 5220 C C . ASP B 1 306 ? 14.016 23.359 12.156 1 49.88 306 ASP B C 1
ATOM 5222 O O . ASP B 1 306 ? 14.328 23.391 10.961 1 49.88 306 ASP B O 1
ATOM 5226 N N . ASP B 1 307 ? 13.188 22.469 12.492 1 51.19 307 ASP B N 1
ATOM 5227 C CA . ASP B 1 307 ? 12.5 21.531 11.617 1 51.19 307 ASP B CA 1
ATOM 5228 C C . ASP B 1 307 ? 11.484 22.25 10.734 1 51.19 307 ASP B C 1
ATOM 5230 O O . ASP B 1 307 ? 10.531 21.641 10.234 1 51.19 307 ASP B O 1
ATOM 5234 N N . GLY B 1 308 ? 11.633 23.5 10.633 1 52.19 308 GLY B N 1
ATOM 5235 C CA . GLY B 1 308 ? 10.75 24.297 9.797 1 52.19 308 GLY B CA 1
ATOM 5236 C C . GLY B 1 308 ? 10.719 23.844 8.352 1 52.19 308 GLY B C 1
ATOM 5237 O O . GLY B 1 308 ? 11.211 22.766 8.023 1 52.19 308 GLY B O 1
ATOM 5238 N N . THR B 1 309 ? 10.086 24.516 7.543 1 63.56 309 THR B N 1
ATOM 5239 C CA . THR B 1 309 ? 10.047 24.484 6.086 1 63.56 309 THR B CA 1
ATOM 5240 C C . THR B 1 309 ? 11.453 24.5 5.508 1 63.56 309 THR B C 1
ATOM 5242 O O . THR B 1 309 ? 12.312 25.266 5.977 1 63.56 309 THR B O 1
ATOM 5245 N N . LEU B 1 310 ? 11.852 23.328 4.938 1 76.5 310 LEU B N 1
ATOM 5246 C CA . LEU B 1 310 ? 13.133 23.266 4.246 1 76.5 310 LEU B CA 1
ATOM 5247 C C . LEU B 1 310 ? 13.078 24.031 2.924 1 76.5 310 LEU B C 1
ATOM 5249 O O . LEU B 1 310 ? 12.164 23.812 2.123 1 76.5 310 LEU B O 1
ATOM 5253 N N . ALA B 1 311 ? 13.945 25.062 2.871 1 78.88 311 ALA B N 1
ATOM 5254 C CA . ALA B 1 311 ? 14.07 25.719 1.577 1 78.88 311 ALA B CA 1
ATOM 5255 C C . ALA B 1 311 ? 14.977 24.938 0.64 1 78.88 311 ALA B C 1
ATOM 5257 O O . ALA B 1 311 ? 16.047 24.484 1.043 1 78.88 311 ALA B O 1
ATOM 5258 N N . ASN B 1 312 ? 14.484 24.656 -0.494 1 87.06 312 ASN B N 1
ATOM 5259 C CA . ASN B 1 312 ? 15.273 23.953 -1.497 1 87.06 312 ASN B CA 1
ATOM 5260 C C . ASN B 1 312 ? 16.359 24.844 -2.096 1 87.06 312 ASN B C 1
ATOM 5262 O O . ASN B 1 312 ? 16.281 25.203 -3.273 1 87.06 312 ASN B O 1
ATOM 5266 N N . GLU B 1 313 ? 17.391 25.062 -1.297 1 87.88 313 GLU B N 1
ATOM 5267 C CA . GLU B 1 313 ? 18.5 25.922 -1.696 1 87.88 313 GLU B CA 1
ATOM 5268 C C . GLU B 1 313 ? 19.734 25.094 -2.049 1 87.88 313 GLU B C 1
ATOM 5270 O O . GLU B 1 313 ? 19.969 24.031 -1.461 1 87.88 313 GLU B O 1
ATOM 5275 N N . LEU B 1 314 ? 20.406 25.625 -3.031 1 87.94 314 LEU B N 1
ATOM 5276 C CA . LEU B 1 314 ? 21.641 25 -3.477 1 87.94 314 LEU B CA 1
ATOM 5277 C C . LEU B 1 314 ? 22.797 25.359 -2.541 1 87.94 314 LEU B C 1
ATOM 5279 O O . LEU B 1 314 ? 22.922 26.5 -2.104 1 87.94 314 LEU B O 1
ATOM 5283 N N . SER B 1 315 ? 23.547 24.391 -2.178 1 88.12 315 SER B N 1
ATOM 5284 C CA . SER B 1 315 ? 24.703 24.625 -1.333 1 88.12 315 SER B CA 1
ATOM 5285 C C . SER B 1 315 ? 25.828 23.656 -1.663 1 88.12 315 SER B C 1
ATOM 5287 O O . SER B 1 315 ? 25.578 22.5 -1.986 1 88.12 315 SER B O 1
ATOM 5289 N N . TRP B 1 316 ? 27.016 24.188 -1.732 1 86.75 316 TRP B N 1
ATOM 5290 C CA . TRP B 1 316 ? 28.203 23.328 -1.877 1 86.75 316 TRP B CA 1
ATOM 5291 C C . TRP B 1 316 ? 28.406 22.484 -0.629 1 86.75 316 TRP B C 1
ATOM 5293 O O . TRP B 1 316 ? 28.391 23 0.491 1 86.75 316 TRP B O 1
ATOM 5303 N N . PRO B 1 317 ? 28.547 21.188 -0.812 1 85.19 317 PRO B N 1
ATOM 5304 C CA . PRO B 1 317 ? 28.547 20.281 0.337 1 85.19 317 PRO B CA 1
ATOM 5305 C C . PRO B 1 317 ? 29.812 20.406 1.189 1 85.19 317 PRO B C 1
ATOM 5307 O O . PRO B 1 317 ? 29.797 20.031 2.365 1 85.19 317 PRO B O 1
ATOM 5310 N N . LEU B 1 318 ? 30.812 20.984 0.579 1 83.5 318 LEU B N 1
ATOM 5311 C CA . LEU B 1 318 ? 32.062 21.141 1.319 1 83.5 318 LEU B CA 1
ATOM 5312 C C . LEU B 1 318 ? 32.281 22.594 1.733 1 83.5 318 LEU B C 1
ATOM 5314 O O . LEU B 1 318 ? 31.656 23.5 1.173 1 83.5 318 LEU B O 1
ATOM 5318 N N . ARG B 1 319 ? 33.031 22.844 2.781 1 82.62 319 ARG B N 1
ATOM 5319 C CA . ARG B 1 319 ? 33.281 24.188 3.27 1 82.62 319 ARG B CA 1
ATOM 5320 C C . ARG B 1 319 ? 34.344 24.875 2.418 1 82.62 319 ARG B C 1
ATOM 5322 O O . ARG B 1 319 ? 34.531 26.109 2.48 1 82.62 319 ARG B O 1
ATOM 5329 N N . TRP B 1 320 ? 35.188 24.094 1.678 1 85.31 320 TRP B N 1
ATOM 5330 C CA . TRP B 1 320 ? 36.219 24.609 0.814 1 85.31 320 TRP B CA 1
ATOM 5331 C C . TRP B 1 320 ? 36.125 24.047 -0.594 1 85.31 320 TRP B C 1
ATOM 5333 O O . TRP B 1 320 ? 35.625 22.922 -0.777 1 85.31 320 TRP B O 1
ATOM 5343 N N . PRO B 1 321 ? 36.438 24.734 -1.61 1 86 321 PRO B N 1
ATOM 5344 C CA . PRO B 1 321 ? 37 26.094 -1.704 1 86 321 PRO B CA 1
ATOM 5345 C C . PRO B 1 321 ? 35.906 27.172 -1.636 1 86 321 PRO B C 1
ATOM 5347 O O . PRO B 1 321 ? 34.781 26.984 -2.104 1 86 321 PRO B O 1
ATOM 5350 N N . GLU B 1 322 ? 36.219 28.25 -1.131 1 86.69 322 GLU B N 1
ATOM 5351 C CA . GLU B 1 322 ? 35.312 29.375 -0.897 1 86.69 322 GLU B CA 1
ATOM 5352 C C . GLU B 1 322 ? 34.688 29.859 -2.203 1 86.69 322 GLU B C 1
ATOM 5354 O O . GLU B 1 322 ? 33.562 30.344 -2.217 1 86.69 322 GLU B O 1
ATOM 5359 N N . CYS B 1 323 ? 35.469 29.656 -3.242 1 86.44 323 CYS B N 1
ATOM 5360 C CA . CYS B 1 323 ? 34.969 30.109 -4.535 1 86.44 323 CYS B CA 1
ATOM 5361 C C . CYS B 1 323 ? 33.719 29.312 -4.945 1 86.44 323 CYS B C 1
ATOM 5363 O O . CYS B 1 323 ? 32.75 29.891 -5.453 1 86.44 323 CYS B O 1
ATOM 5365 N N . LEU B 1 324 ? 33.781 28.031 -4.762 1 84.38 324 LEU B N 1
ATOM 5366 C CA . LEU B 1 324 ? 32.656 27.188 -5.117 1 84.38 324 LEU B CA 1
ATOM 5367 C C . LEU B 1 324 ? 31.484 27.438 -4.172 1 84.38 324 LEU B C 1
ATOM 5369 O O . LEU B 1 324 ? 30.328 27.438 -4.602 1 84.38 324 LEU B O 1
ATOM 5373 N N . VAL B 1 325 ? 31.812 27.641 -3.023 1 85.69 325 VAL B N 1
ATOM 5374 C CA . VAL B 1 325 ? 30.781 27.922 -2.039 1 85.69 325 VAL B CA 1
ATOM 5375 C C . VAL B 1 325 ? 30.031 29.188 -2.43 1 85.69 325 VAL B C 1
ATOM 5377 O O . VAL B 1 325 ? 28.797 29.219 -2.457 1 85.69 325 VAL B O 1
ATOM 5380 N N . ALA B 1 326 ? 30.781 30.172 -2.762 1 84.25 326 ALA B N 1
ATOM 5381 C CA . ALA B 1 326 ? 30.188 31.453 -3.145 1 84.25 326 ALA B CA 1
ATOM 5382 C C . ALA B 1 326 ? 29.406 31.328 -4.453 1 84.25 326 ALA B C 1
ATOM 5384 O O . ALA B 1 326 ? 28.344 31.938 -4.609 1 84.25 326 ALA B O 1
ATOM 5385 N N . TYR B 1 327 ? 29.953 30.578 -5.273 1 83.44 327 TYR B N 1
ATOM 5386 C CA . TYR B 1 327 ? 29.312 30.391 -6.57 1 83.44 327 TYR B CA 1
ATOM 5387 C C . TYR B 1 327 ? 27.953 29.734 -6.418 1 83.44 327 TYR B C 1
ATOM 5389 O O . TYR B 1 327 ? 26.969 30.203 -6.992 1 83.44 327 TYR B O 1
ATOM 5397 N N . PHE B 1 328 ? 27.875 28.703 -5.676 1 85.44 328 PHE B N 1
ATOM 5398 C CA . PHE B 1 328 ? 26.625 27.969 -5.488 1 85.44 328 PHE B CA 1
ATOM 5399 C C . PHE B 1 328 ? 25.594 28.844 -4.773 1 85.44 328 PHE B C 1
ATOM 5401 O O . PHE B 1 328 ? 24.406 28.781 -5.082 1 85.44 328 PHE B O 1
ATOM 5408 N N . GLN B 1 329 ? 26.031 29.594 -3.889 1 80.62 329 GLN B N 1
ATOM 5409 C CA . GLN B 1 329 ? 25.125 30.5 -3.188 1 80.62 329 GLN B CA 1
ATOM 5410 C C . GLN B 1 329 ? 24.562 31.547 -4.137 1 80.62 329 GLN B C 1
ATOM 5412 O O . GLN B 1 329 ? 23.391 31.938 -4.004 1 80.62 329 GLN B O 1
ATOM 5417 N N . SER B 1 330 ? 25.359 31.953 -5.102 1 81.69 330 SER B N 1
ATOM 5418 C CA . SER B 1 330 ? 24.922 32.969 -6.055 1 81.69 330 SER B CA 1
ATOM 5419 C C . SER B 1 330 ? 23.859 32.438 -6.992 1 81.69 330 SER B C 1
ATOM 5421 O O . SER B 1 330 ? 23.031 33.188 -7.508 1 81.69 330 SER B O 1
ATOM 5423 N N . LEU B 1 331 ? 23.875 31.219 -7.137 1 81.31 331 LEU B N 1
ATOM 5424 C CA . LEU B 1 331 ? 22.922 30.594 -8.039 1 81.31 331 LEU B CA 1
ATOM 5425 C C . LEU B 1 331 ? 21.531 30.562 -7.418 1 81.31 331 LEU B C 1
ATOM 5427 O O . LEU B 1 331 ? 20.531 30.469 -8.133 1 81.31 331 LEU B O 1
ATOM 5431 N N . ASN B 1 332 ? 21.422 30.625 -6.129 1 82.88 332 ASN B N 1
ATOM 5432 C CA . ASN B 1 332 ? 20.125 30.641 -5.449 1 82.88 332 ASN B CA 1
ATOM 5433 C C . ASN B 1 332 ? 19.406 31.969 -5.66 1 82.88 332 ASN B C 1
ATOM 5435 O O . ASN B 1 332 ? 18.188 32.031 -5.535 1 82.88 332 ASN B O 1
ATOM 5439 N N . ARG B 1 333 ? 20.141 33.031 -5.723 1 66.25 333 ARG B N 1
ATOM 5440 C CA . ARG B 1 333 ? 19.594 34.375 -5.871 1 66.25 333 ARG B CA 1
ATOM 5441 C C . ARG B 1 333 ? 18.922 34.531 -7.227 1 66.25 333 ARG B C 1
ATOM 5443 O O . ARG B 1 333 ? 18.062 35.406 -7.395 1 66.25 333 ARG B O 1
ATOM 5450 N N . ILE B 1 334 ? 19.406 33.812 -8.047 1 60.34 334 ILE B N 1
ATOM 5451 C CA . ILE B 1 334 ? 18.734 33.938 -9.328 1 60.34 334 ILE B CA 1
ATOM 5452 C C . ILE B 1 334 ? 17.297 33.438 -9.195 1 60.34 334 ILE B C 1
ATOM 5454 O O . ILE B 1 334 ? 17.078 32.25 -8.891 1 60.34 334 ILE B O 1
ATOM 5458 N N . ARG B 1 335 ? 16.453 34.156 -8.508 1 51.44 335 ARG B N 1
ATOM 5459 C CA . ARG B 1 335 ? 15.25 34.062 -7.691 1 51.44 335 ARG B CA 1
ATOM 5460 C C . ARG B 1 335 ? 14.195 33.188 -8.359 1 51.44 335 ARG B C 1
ATOM 5462 O O . ARG B 1 335 ? 13.406 33.656 -9.18 1 51.44 335 ARG B O 1
ATOM 5469 N N . LEU B 1 336 ? 14.352 31.969 -8.812 1 49.06 336 LEU B N 1
ATOM 5470 C CA . LEU B 1 336 ? 12.992 31.453 -8.883 1 49.06 336 LEU B CA 1
ATOM 5471 C C . LEU B 1 336 ? 12.445 31.156 -7.492 1 49.06 336 LEU B C 1
ATOM 5473 O O . LEU B 1 336 ? 13.219 30.891 -6.566 1 49.06 336 LEU B O 1
ATOM 5477 N N . SER B 1 337 ? 11.32 31.688 -6.98 1 45.06 337 SER B N 1
ATOM 5478 C CA . SER B 1 337 ? 10.578 31.547 -5.727 1 45.06 337 SER B CA 1
ATOM 5479 C C . SER B 1 337 ? 10.859 30.203 -5.07 1 45.06 337 SER B C 1
ATOM 5481 O O . SER B 1 337 ? 10.688 29.141 -5.695 1 45.06 337 SER B O 1
ATOM 5483 N N . SER B 1 338 ? 11.844 30.172 -4.137 1 47.12 338 SER B N 1
ATOM 5484 C CA . SER B 1 338 ? 12.141 28.984 -3.35 1 47.12 338 SER B CA 1
ATOM 5485 C C . SER B 1 338 ? 10.859 28.312 -2.863 1 47.12 338 SER B C 1
ATOM 5487 O O . SER B 1 338 ? 10.031 28.953 -2.207 1 47.12 338 SER B O 1
ATOM 5489 N N . GLU B 1 339 ? 10.43 27.406 -3.52 1 49.06 339 GLU B N 1
ATOM 5490 C CA . GLU B 1 339 ? 9.281 26.625 -3.062 1 49.06 339 GLU B CA 1
ATOM 5491 C C . GLU B 1 339 ? 9.578 25.953 -1.728 1 49.06 339 GLU B C 1
ATOM 5493 O O . GLU B 1 339 ? 10.617 25.312 -1.564 1 49.06 339 GLU B O 1
ATOM 5498 N N . GLN B 1 340 ? 9.078 26.453 -0.614 1 45 340 GLN B N 1
ATOM 5499 C CA . GLN B 1 340 ? 9.195 25.859 0.713 1 45 340 GLN B CA 1
ATOM 5500 C C . GLN B 1 340 ? 8.508 24.5 0.769 1 45 340 GLN B C 1
ATOM 5502 O O . GLN B 1 340 ? 7.363 24.359 0.322 1 45 340 GLN B O 1
ATOM 5507 N N . VAL B 1 341 ? 9.43 23.562 0.825 1 47.44 341 VAL B N 1
ATOM 5508 C CA . VAL B 1 341 ? 8.875 22.219 0.963 1 47.44 341 VAL B CA 1
ATOM 5509 C C . VAL B 1 341 ? 9.039 21.734 2.402 1 47.44 341 VAL B C 1
ATOM 5511 O O . VAL B 1 341 ? 9.93 22.203 3.119 1 47.44 341 VAL B O 1
ATOM 5514 N N . VAL B 1 342 ? 8.062 21.047 2.959 1 47.84 342 VAL B N 1
ATOM 5515 C CA . VAL B 1 342 ? 8.172 20.453 4.285 1 47.84 342 VAL B CA 1
ATOM 5516 C C . VAL B 1 342 ? 8.93 19.125 4.195 1 47.84 342 VAL B C 1
ATOM 5518 O O . VAL B 1 342 ? 8.82 18.406 3.203 1 47.84 342 VAL B O 1
#

Secondary structure (DSSP, 8-state):
-----------------------------------------GGGSSS--HHHHHHHHHHHHHHHHHHHHHHHHHHHHHHGGGTTTSPPPEETTTTTS---TTHHHHHHHHHHHHHHHHHHHHHTBTTHHHHHHHHHHHHHHHHHHHHHHHHHEEPPPSS---TTTBPPP--TTT-HHHHHHHHHHHHHTTT--TTSS-B-----SS-HHHHHHHHHHHHHHHH--HHHHHHHHHHHHHHHHHHHHHHHHTTSS-HHHHHHHHHHHHHHHHHHHHHHHHHHTT------GGGHHHHHHHHHHT-SS--S-EE--B--SSS--HHHHHHHHHHHHT-----EE-/-----------------------------------------GGGSSS--HHHHHHHHHHHHHHHHHHHHHHHHHHHHHHGGGTTTSPPPEETTTTTS---TTHHHHHHHHHHHHHHHHHHHHHTBTTHHHHHHHHHHHHHHHHHHHHHHHHHEEPPPSS---TTTBPPP--TTT-HHHHHHHHHHHHHTTT---SSS-B-----SS-HHHHHHHHHHHHHHHH--HHHHHHHHHHHHHHHHHHHHHHHHTTSS-HHHHHHHHHHHHHHHHHHHHHHHHHHTT------GGGHHHHHHHHHHT-SS--S-EE--B--SSS--HHHHHHHHHHHHS-----EE-

Organism: Trichuris trichiura (NCBI:txid36087)

InterPro domains:
  IPR025749 Sphingomyelin synthase-like domain [PF14360] (201-273)
  IPR045221 Sphingomyelin synthase-like [PTHR21290] (31-319)

Radius of gyration: 37.37 Å; Cα contacts (8 Å, |Δi|>4): 870; chains: 2; bounding box: 120×145×108 Å

Nearest PDB structures (foldseek):
  8ijq-assembly1_A  TM=8.964E-01  e=1.926E-10  Homo sapiens
  3okh-assembly1_A  TM=3.462E-01  e=7.865E+00  Homo sapiens
  8ijq-assembly1_A  TM=8.967E-01  e=4.097E-10  Homo sapiens

Foldseek 3Di:
DCPDPDDDDPPPDPPPPVPVPPVPPPVPPPPPPPPPPPPPVPVPPPFPDLLRLLVVLLVLLVVLLLLLLLLLLVLLLVQCVCAPPPAADDADVCVVAPADAVLLVLLLVLLVVLLVLLLVQLLQFPPSSLLSSLLSNLSSVLSVVQSVVLNPDFGHQQDHRDVQAADDHDDCVVCVVVSSVLSVVCVVVVNRRPPSHHHRRSRAQADPSLLSLLSSLVSLQQQGAQLCNVVSCVPSVVSSVSSLVSCPSNSVYGPNNNVNSNVVNVVSVVVLQVLLVVVVVVDCPDDDDPCVVVSVSSCSSQVDPVSFFRFNAGADSDPPDPVVRVVRNVSCVVPDPRDRGD/DDDDDDDDPPPPPPPPPVPPPVVPPPPPPPPPPPPPPPPPVPVPPPFPDLLRLLVVLLVLLVVLLLLLLLLLLVLLLVQCVCAPPPAADDADVCVVAPADAVLLVLLLVLLVVLLVLLLVQLLQFPPSSLLSSLLSNLSSVLSVVQSVVLNPDFGHQQDHRDVQAADDHDDCVVCVVVSSVLSVVCVVVVNRRPPSHHHRRSRAQADPSLLSLLSSLVSLQQQGADLCNVVSCVPSVVSSVSSLVSCPSNSRYGPNNNVNSNVVNVVSVVVLQVLLVVVVVVPCPDDDDPCVVVSVSSCSSQVDPVSFFRFNAGADNDPPDPVVRVVRNVSPVVDPPRDGGD

Sequence (684 aa):
MSDASSKFNRQKNDSVRRNDDSSSSCRHYREEKPVAVKVRTNDETNRLPELGKLLLAFLILFIAAMSNGLVMSYTHQYAVKYLNKTEPLDDGLFRLIPLIQWTWIAADACTGATISLSFIFLIFHRRQVTVYKRAALIAAFLYCLRGVTLISTYLPPPFPSDPLRCLPAIDISSEPFEYLNRAFILVAKMGSSSDGNLILCGDTIFSGHTMIVVLSYWFLQHYCPQPLRLIALLVVFPLALLSIIFLIISRQHYTVDVVVATFLSLPVLQVYHFWLTEKRRQYVKGPSCVLHPLHNLFVFFESNKDDGTLANELSWPLRWPECLVAYFQSLNRIRLSSEQVVMSDASSKFNRQKNDSVRRNDDSSSSCRHYREEKPVAVKVRTNDETNRLPELGKLLLAFLILFIAAMSNGLVMSYTHQYAVKYLNKTEPLDDGLFRLIPLIQWTWIAADACTGATISLSFIFLIFHRRQVTVYKRAALIAAFLYCLRGVTLISTYLPPPFPSDPLRCLPAIDISSEPFEYLNRAFILVAKMGSSSDGNLILCGDTIFSGHTMIVVLSYWFLQHYCPQPLRLIALLVVFPLALLSIIFLIISRQHYTVDVVVATFLSLPVLQVYHFWLTEKRRQYVKGPSCVLHPLHNLFVFFESNKDDGTLANELSWPLRWPECLVAYFQSLNRIRLSSEQVV